Protein AF-A0A1B6FXN3-F1 (afdb_monomer)

Secondary structure (DSSP, 8-state):
-PPPPPPPS--PPPPPPPPPPPPPP----PPPPPPPP---PPPPPPPPPPPPPTTHHHHHHTT-SSPPP--SSPBPP--PPPP-PPP----TT---TT-PPPHHHHPPPPPPTTHHHHHHHTB---------------------B--S-HHHHHHHHHHHHHT---HHHHHHHHHTT--SSS-HHHHHHHHHHPPPHHHHHHHHHHHHTT-SSPBPHHHHHHHHHHHSTTHHHHHHHHHHHHHHHHHHHHHHHHHHHHHHHHHHHHH-HHHHHHHHHHHHHHHHHTTT-TTTSS-S---GGGGGGTTT-B-TTSSSBHHHHHHHHHHHHHHHHHHHHPPPSS--HHHHHHHHT--HHHHHHHHHHHHHHHHHHHHHHHHHHHHS-GGGTTTHHHHHHHHHHHHHHHHHHHHHHHHHHHHHHHHHHHHTT---STT--GGG--HHHHGGGTHHHHHHHHHHHHHHHHHHHHHHHHHHHHHHHHHHHHHHHHTTSTT-HHHHHHHHHHHTT--

Sequence (511 aa):
PPPPPPPIPGMGPPPPPGPPPPLAPLSMGIPPPPPTPGGLGPPPSPAPFPSPPVGGWNAQRAAFRKQPLNPPVPMKPLYWTRVVVPPSVVEESQAPQNQSVPLWGELEEVKVDNIDEFAQLFSRQVIDKKSTKKKVVKPTKAQVAKILDSKRSQNVGILAQSLHVDFSEIENAIYNFDTSTVSLEALQQIYDVRATDEELALLRNHVASGSDQPLDKPEQFLLELADIPHFTERIACFMFQTEFSDSISGIGSKLNNIKSTCQFLMESESLKIVLGIILALGNFMNGGNMQRGQADGFGLEILSKLKDVKSKDNSVTLLHFIVVSFMKKCGDTVATEGKLPVPEPSDIDKAASVQFDDIETQLKNLDKKLNGCQTKMETVI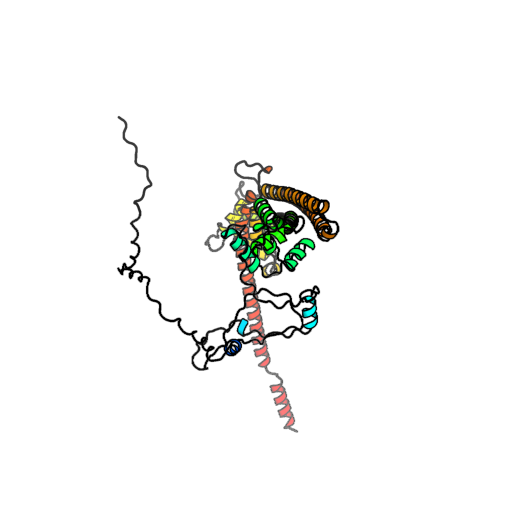SKSLEENVQPFKEKMESFLSAAKKQLAEEFENCEECKRKFKITLKFYQFQPKGGMKEEEVAPKDFFPLWTPFCSDFKDLWQKEQQRIIKEKLKEVKKKQDEKKKEVKKGKRDAGGLKAQLKQLQGKLMET

Solvent-accessible surface area (backbone atoms only — not comparable to full-atom values): 31484 Å² total; per-residue (Å²): 135,85,81,84,84,82,85,82,88,80,83,74,83,82,81,80,86,78,86,82,82,88,82,80,87,87,77,92,76,84,82,80,81,83,84,80,92,83,82,94,69,82,81,80,76,84,76,77,76,78,75,73,63,94,64,50,86,61,49,69,56,72,54,51,92,68,79,90,82,81,71,98,60,66,59,59,83,78,94,71,84,86,82,81,70,74,73,83,86,67,75,96,79,82,76,75,99,79,75,78,79,55,68,83,77,72,64,74,86,78,87,65,95,56,55,68,61,50,47,64,76,45,33,52,84,80,73,86,70,80,83,76,89,71,81,81,70,84,70,78,85,70,70,55,43,79,84,59,56,74,66,60,39,47,54,44,38,50,49,61,62,70,64,78,62,56,70,70,52,53,52,49,23,62,44,54,64,42,54,88,87,43,44,66,69,57,52,50,54,52,60,73,64,49,65,50,74,68,56,47,50,53,54,50,49,48,64,73,67,67,55,93,46,51,67,36,71,35,57,46,52,39,50,57,53,67,68,40,82,54,44,71,44,54,52,52,43,55,55,46,55,54,53,47,54,54,51,53,51,56,50,48,52,54,46,50,42,36,45,51,50,41,45,48,76,74,67,37,64,57,35,52,51,50,54,48,51,52,51,53,53,48,28,61,74,27,57,95,36,88,91,63,18,86,60,97,72,75,70,62,77,52,49,58,49,33,64,75,43,56,43,100,83,66,82,46,32,50,44,54,53,49,49,54,52,48,36,64,72,64,31,72,63,50,37,71,74,45,75,76,52,55,70,58,38,70,50,38,53,54,28,21,70,50,53,69,71,59,51,51,51,50,52,55,50,49,51,54,50,50,54,55,39,49,56,33,52,53,49,44,56,73,74,40,58,79,85,64,31,54,51,38,52,64,56,48,54,53,48,52,55,54,49,54,51,54,52,54,52,51,55,53,47,49,54,49,35,51,53,48,47,54,50,45,41,58,74,66,64,65,76,66,71,92,82,52,52,82,86,73,65,49,40,60,76,54,33,61,48,45,33,60,30,28,44,56,47,49,55,48,44,52,54,48,30,52,51,50,52,52,50,52,53,50,50,51,50,51,54,51,54,50,52,54,51,50,57,60,45,64,74,67,51,93,72,51,69,72,58,51,50,54,53,52,55,55,61,66,74,78,113

Structure (mmCIF, N/CA/C/O backbone):
data_AF-A0A1B6FXN3-F1
#
_entry.id   AF-A0A1B6FXN3-F1
#
loop_
_atom_site.group_PDB
_atom_site.id
_atom_site.type_symbol
_atom_site.label_atom_id
_atom_site.label_alt_id
_atom_site.label_comp_id
_atom_site.label_asym_id
_atom_site.label_entity_id
_atom_site.label_seq_id
_atom_site.pdbx_PDB_ins_code
_atom_site.Cartn_x
_atom_site.Cartn_y
_atom_site.Cartn_z
_atom_site.occupancy
_atom_site.B_iso_or_equiv
_atom_site.auth_seq_id
_atom_site.auth_comp_id
_atom_site.auth_asym_id
_atom_site.auth_atom_id
_atom_site.pdbx_PDB_model_num
ATOM 1 N N . PRO A 1 1 ? -22.465 -58.817 -34.132 1.00 61.28 1 PRO A N 1
ATOM 2 C CA . PRO A 1 1 ? -22.026 -58.168 -32.870 1.00 61.28 1 PRO A CA 1
ATOM 3 C C . PRO A 1 1 ? -20.801 -57.268 -33.117 1.00 61.28 1 PRO A C 1
ATOM 5 O O . PRO A 1 1 ? -19.851 -57.748 -33.733 1.00 61.28 1 PRO A O 1
ATOM 8 N N . PRO A 1 2 ? -20.824 -55.981 -32.724 1.00 53.81 2 PRO A N 1
ATOM 9 C CA . PRO A 1 2 ? -19.670 -55.098 -32.894 1.00 53.81 2 PRO A CA 1
ATOM 10 C C . PRO A 1 2 ? -18.545 -55.436 -31.887 1.00 53.81 2 PRO A C 1
ATOM 12 O O . PRO A 1 2 ? -18.829 -56.037 -30.847 1.00 53.81 2 PRO A O 1
ATOM 15 N N . PRO A 1 3 ? -17.278 -55.096 -32.200 1.00 63.50 3 PRO A N 1
ATOM 16 C CA . PRO A 1 3 ? -16.107 -55.431 -31.384 1.00 63.50 3 PRO A CA 1
ATOM 17 C C . PRO A 1 3 ? -16.008 -54.579 -30.101 1.00 63.50 3 PRO A C 1
ATOM 19 O O . PRO A 1 3 ? -16.578 -53.486 -30.048 1.00 63.50 3 PRO A O 1
ATOM 22 N N . PRO A 1 4 ? -15.287 -55.057 -29.064 1.00 68.19 4 PRO A N 1
ATOM 23 C CA . PRO A 1 4 ? -15.142 -54.342 -27.799 1.00 68.19 4 PRO A CA 1
ATOM 24 C C . PRO A 1 4 ? -14.287 -53.066 -27.941 1.00 68.19 4 PRO A C 1
ATOM 26 O O . PRO A 1 4 ? -13.388 -53.019 -28.786 1.00 68.19 4 PRO A O 1
ATOM 29 N N . PRO A 1 5 ? -14.551 -52.032 -27.118 1.00 67.94 5 PRO A N 1
ATOM 30 C CA . PRO A 1 5 ? -13.833 -50.762 -27.169 1.00 67.94 5 PRO A CA 1
ATOM 31 C C . PRO A 1 5 ? -12.376 -50.881 -26.670 1.00 67.94 5 PRO A C 1
ATOM 33 O O . PRO A 1 5 ? -12.079 -51.739 -25.834 1.00 67.94 5 PRO A O 1
ATOM 36 N N . PRO A 1 6 ? -11.464 -50.018 -27.160 1.00 63.91 6 PRO A N 1
ATOM 37 C CA . PRO A 1 6 ? -10.050 -50.025 -26.785 1.00 63.91 6 PRO A CA 1
ATOM 38 C C . PRO A 1 6 ? -9.803 -49.483 -25.360 1.00 63.91 6 PRO A C 1
ATOM 40 O O . PRO A 1 6 ? -10.592 -48.676 -24.861 1.00 63.91 6 PRO A O 1
ATOM 43 N N . PRO A 1 7 ? -8.699 -49.892 -24.701 1.00 59.00 7 PRO A N 1
ATOM 44 C CA . PRO A 1 7 ? -8.373 -49.481 -23.338 1.00 59.00 7 PRO A CA 1
ATOM 45 C C . PRO A 1 7 ? -7.855 -48.035 -23.253 1.00 59.00 7 PRO A C 1
ATOM 47 O O . PRO A 1 7 ? -7.158 -47.542 -24.140 1.00 59.00 7 PRO A O 1
ATOM 50 N N . ILE A 1 8 ? -8.187 -47.377 -22.140 1.00 59.31 8 ILE A N 1
ATOM 51 C CA . ILE A 1 8 ? -7.837 -45.987 -21.818 1.00 59.31 8 ILE A CA 1
ATOM 52 C C . ILE A 1 8 ? -6.338 -45.897 -21.455 1.00 59.31 8 ILE A C 1
ATOM 54 O O . ILE A 1 8 ? -5.901 -46.611 -20.549 1.00 59.31 8 ILE A O 1
ATOM 58 N N . PRO A 1 9 ? -5.537 -45.025 -22.095 1.00 42.06 9 PRO A N 1
ATOM 59 C CA . PRO A 1 9 ? -4.143 -44.796 -21.710 1.00 42.06 9 PRO A CA 1
ATOM 60 C C . PRO A 1 9 ? -4.067 -43.909 -20.456 1.00 42.06 9 PRO A C 1
ATOM 62 O O . PRO A 1 9 ? -4.563 -42.785 -20.493 1.00 42.06 9 PRO A O 1
ATOM 65 N N . GLY A 1 10 ? -3.425 -44.361 -19.367 1.00 54.84 10 GLY A N 1
ATOM 66 C CA . GLY A 1 10 ? -3.038 -43.424 -18.297 1.00 54.84 10 GLY A CA 1
ATOM 67 C C . GLY A 1 10 ? -2.828 -43.906 -16.857 1.00 54.84 10 GLY A C 1
ATOM 68 O O . GLY A 1 10 ? -2.369 -43.093 -16.062 1.00 54.84 10 GLY A O 1
ATOM 69 N N . MET A 1 11 ? -3.091 -45.160 -16.472 1.00 45.97 11 MET A N 1
ATOM 70 C CA . MET A 1 11 ? -2.754 -45.618 -15.110 1.00 45.97 11 MET A CA 1
ATOM 71 C C . MET A 1 11 ? -1.426 -46.380 -15.086 1.00 45.97 11 MET A C 1
ATOM 73 O O . MET A 1 11 ? -1.353 -47.549 -15.458 1.00 45.97 11 MET A O 1
ATOM 77 N N . GLY A 1 12 ? -0.371 -45.698 -14.636 1.00 59.97 12 GLY A N 1
ATOM 78 C CA . GLY A 1 12 ? 0.857 -46.348 -14.181 1.00 59.97 12 GLY A CA 1
ATOM 79 C C . GLY A 1 12 ? 0.623 -47.186 -12.911 1.00 59.97 12 GLY A C 1
ATOM 80 O O . GLY A 1 12 ? -0.392 -47.007 -12.232 1.00 59.97 12 GLY A O 1
ATOM 81 N N . PRO A 1 13 ? 1.539 -48.114 -12.586 1.00 61.59 13 PRO A N 1
ATOM 82 C CA . PRO A 1 13 ? 1.428 -48.966 -11.404 1.00 61.59 13 PRO A CA 1
ATOM 83 C C . PRO A 1 13 ? 1.519 -48.150 -10.099 1.00 61.59 13 PRO A C 1
ATOM 85 O O . PRO A 1 13 ? 2.174 -47.104 -10.074 1.00 61.59 13 PRO A O 1
ATOM 88 N N . PRO A 1 14 ? 0.881 -48.612 -9.005 1.00 58.34 14 PRO A N 1
ATOM 89 C CA . PRO A 1 14 ? 0.926 -47.928 -7.717 1.00 58.34 14 PRO A CA 1
ATOM 90 C C . PRO A 1 14 ? 2.348 -47.932 -7.120 1.00 58.34 14 PRO A C 1
ATOM 92 O O . PRO A 1 14 ? 3.115 -48.868 -7.366 1.00 58.34 14 PRO A O 1
ATOM 95 N N . PRO A 1 15 ? 2.714 -46.905 -6.327 1.00 63.91 15 PRO A N 1
ATOM 96 C CA . PRO A 1 15 ? 4.022 -46.824 -5.685 1.00 63.91 15 PRO A CA 1
ATOM 97 C C . PRO A 1 15 ? 4.194 -47.895 -4.588 1.00 63.91 15 PRO A C 1
ATOM 99 O O . PRO A 1 15 ? 3.205 -48.336 -3.995 1.00 63.91 15 PRO A O 1
ATOM 102 N N . PRO A 1 16 ? 5.441 -48.315 -4.296 1.00 64.06 16 PRO A N 1
ATOM 103 C CA . PRO A 1 16 ? 5.729 -49.326 -3.280 1.00 64.06 16 PRO A CA 1
ATOM 104 C C . PRO A 1 16 ? 5.419 -48.838 -1.847 1.00 64.06 16 PRO A C 1
ATOM 106 O O . PRO A 1 16 ? 5.472 -47.633 -1.587 1.00 64.06 16 PRO A O 1
ATOM 109 N N . PRO A 1 17 ? 5.129 -49.753 -0.896 1.00 61.09 17 PRO A N 1
ATOM 110 C CA . PRO A 1 17 ? 4.838 -49.405 0.496 1.00 61.09 17 PRO A CA 1
ATOM 111 C C . PRO A 1 17 ? 6.058 -48.804 1.209 1.00 61.09 17 PRO A C 1
ATOM 113 O O . PRO A 1 17 ? 7.179 -49.289 1.052 1.00 61.09 17 PRO A O 1
ATOM 116 N N . GLY A 1 18 ? 5.830 -47.769 2.022 1.00 63.12 18 GLY A N 1
ATOM 117 C CA . GLY A 1 18 ? 6.856 -47.164 2.876 1.00 63.12 18 GLY A CA 1
ATOM 118 C C . GLY A 1 18 ? 7.260 -48.047 4.072 1.00 63.12 18 GLY A C 1
ATOM 119 O O . GLY A 1 18 ? 6.534 -48.980 4.425 1.00 63.12 18 GLY A O 1
ATOM 120 N N . PRO A 1 19 ? 8.414 -47.768 4.708 1.00 63.62 19 PRO A N 1
ATOM 121 C CA . PRO A 1 19 ? 8.904 -48.524 5.860 1.00 63.62 19 PRO A CA 1
ATOM 122 C C . PRO A 1 19 ? 8.043 -48.299 7.124 1.00 63.62 19 PRO A C 1
ATOM 124 O O . PRO A 1 19 ? 7.444 -47.231 7.275 1.00 63.62 19 PRO A O 1
ATOM 127 N N . PRO A 1 20 ? 7.980 -49.282 8.045 1.00 60.25 20 PRO A N 1
ATOM 128 C CA . PRO A 1 20 ? 7.156 -49.207 9.251 1.00 60.25 20 PRO A CA 1
ATOM 129 C C . PRO A 1 20 ? 7.740 -48.252 10.315 1.00 60.25 20 PRO A C 1
ATOM 131 O O . PRO A 1 20 ? 8.953 -48.028 10.344 1.00 60.25 20 PRO A O 1
ATOM 134 N N . PRO A 1 21 ? 6.897 -47.703 11.213 1.00 59.09 21 PRO A N 1
ATOM 135 C CA . PRO A 1 21 ? 7.327 -46.801 12.281 1.00 59.09 21 PRO A CA 1
ATOM 136 C C . PRO A 1 21 ? 8.088 -47.536 13.408 1.00 59.09 21 PRO A C 1
ATOM 138 O O . PRO A 1 21 ? 7.905 -48.744 13.582 1.00 59.09 21 PRO A O 1
ATOM 141 N N . PRO A 1 22 ? 8.917 -46.834 14.211 1.00 48.28 22 PRO A N 1
ATOM 142 C CA . PRO A 1 22 ? 9.674 -47.446 15.302 1.00 48.28 22 PRO A CA 1
ATOM 143 C C . PRO A 1 22 ? 8.762 -47.860 16.465 1.00 48.28 22 PRO A C 1
ATOM 145 O O . PRO A 1 22 ? 7.901 -47.096 16.901 1.00 48.28 22 PRO A O 1
ATOM 148 N N . LEU A 1 23 ? 8.991 -49.064 16.992 1.00 44.22 23 LEU A N 1
ATOM 149 C CA . LEU A 1 23 ? 8.308 -49.622 18.160 1.00 44.22 23 LEU A CA 1
ATOM 150 C C . LEU A 1 23 ? 8.812 -48.972 19.459 1.00 44.22 23 LEU A C 1
ATOM 152 O O . LEU A 1 23 ? 10.016 -48.924 19.712 1.00 44.22 23 LEU A O 1
ATOM 156 N N . ALA A 1 24 ? 7.885 -48.518 20.304 1.00 47.91 24 ALA A N 1
ATOM 157 C CA . ALA A 1 24 ? 8.167 -48.105 21.678 1.00 47.91 24 ALA A CA 1
ATOM 158 C C . ALA A 1 24 ? 8.427 -49.338 22.575 1.00 47.91 24 ALA A C 1
ATOM 160 O O . ALA A 1 24 ? 7.749 -50.356 22.401 1.00 47.91 24 ALA A O 1
ATOM 161 N N . PRO A 1 25 ? 9.350 -49.288 23.558 1.00 43.31 25 PRO A N 1
ATOM 162 C CA . PRO A 1 25 ? 9.575 -50.414 24.458 1.00 43.31 25 PRO A CA 1
ATOM 163 C C . PRO A 1 25 ? 8.458 -50.516 25.506 1.00 43.31 25 PRO A C 1
ATOM 165 O O . PRO A 1 25 ? 8.249 -49.602 26.303 1.00 43.31 25 PRO A O 1
ATOM 168 N N . LEU A 1 26 ? 7.777 -51.664 25.535 1.00 38.00 26 LEU A N 1
ATOM 169 C CA . LEU A 1 26 ? 6.920 -52.094 26.639 1.00 38.00 26 LEU A CA 1
ATOM 170 C C . LEU A 1 26 ? 7.792 -52.694 27.750 1.00 38.00 26 LEU A C 1
ATOM 172 O O . LEU A 1 26 ? 8.337 -53.784 27.592 1.00 38.00 26 LEU A O 1
ATOM 176 N N . SER A 1 27 ? 7.883 -52.009 28.890 1.00 40.62 27 SER A N 1
ATOM 177 C CA . SER A 1 27 ? 8.319 -52.600 30.158 1.00 40.62 27 SER A CA 1
ATOM 178 C C . SER A 1 27 ? 7.116 -52.688 31.091 1.00 40.62 27 SER A C 1
ATOM 180 O O . SER A 1 27 ? 6.565 -51.669 31.502 1.00 40.62 27 SER A O 1
ATOM 182 N N . MET A 1 28 ? 6.723 -53.918 31.418 1.00 42.12 28 MET A N 1
ATOM 183 C CA . MET A 1 28 ? 5.762 -54.235 32.471 1.00 42.12 28 MET A CA 1
ATOM 184 C C . MET A 1 28 ? 6.314 -53.845 33.849 1.00 42.12 28 MET A C 1
ATOM 186 O O . MET A 1 28 ? 7.421 -54.235 34.209 1.00 42.12 28 MET A O 1
ATOM 190 N N . GLY A 1 29 ? 5.511 -53.131 34.639 1.00 36.84 29 GLY A N 1
ATOM 191 C CA . GLY A 1 29 ? 5.755 -52.854 36.053 1.00 36.84 29 GLY A CA 1
ATOM 192 C C . GLY A 1 29 ? 4.443 -52.487 36.744 1.00 36.84 29 GLY A C 1
ATOM 193 O O . GLY A 1 29 ? 3.824 -51.480 36.418 1.00 36.84 29 GLY A O 1
ATOM 194 N N . ILE A 1 30 ? 3.994 -53.355 37.643 1.00 45.34 30 ILE A N 1
ATOM 195 C CA . ILE A 1 30 ? 2.750 -53.277 38.422 1.00 45.34 30 ILE A CA 1
ATOM 196 C C . ILE A 1 30 ? 2.776 -52.024 39.329 1.00 45.34 30 ILE A C 1
ATOM 198 O O . ILE A 1 30 ? 3.833 -51.734 39.893 1.00 45.34 30 ILE A O 1
ATOM 202 N N . PRO A 1 31 ? 1.664 -51.283 39.526 1.00 42.94 31 PRO A N 1
ATOM 203 C CA . PRO A 1 31 ? 1.634 -50.189 40.496 1.00 42.94 31 PRO A CA 1
ATOM 204 C C . PRO A 1 31 ? 1.610 -50.738 41.939 1.00 42.94 31 PRO A C 1
ATOM 206 O O . PRO A 1 31 ? 0.955 -51.752 42.193 1.00 42.94 31 PRO A O 1
ATOM 209 N N . PRO A 1 32 ? 2.295 -50.098 42.905 1.00 50.22 32 PRO A N 1
ATOM 210 C CA . PRO A 1 32 ? 2.255 -50.527 44.300 1.00 50.22 32 PRO A CA 1
ATOM 211 C C . PRO A 1 32 ? 0.862 -50.282 44.920 1.00 50.22 32 PRO A C 1
ATOM 213 O O . PRO A 1 32 ? 0.146 -49.375 44.486 1.00 50.22 32 PRO A O 1
ATOM 216 N N . PRO A 1 33 ? 0.461 -51.076 45.933 1.00 48.53 33 PRO A N 1
ATOM 217 C CA . PRO A 1 33 ? -0.852 -50.966 46.562 1.00 48.53 33 PRO A CA 1
ATOM 218 C C . PRO A 1 33 ? -0.970 -49.693 47.422 1.00 48.53 33 PRO A C 1
ATOM 220 O O . PRO A 1 33 ? 0.040 -49.182 47.914 1.00 48.53 33 PRO A O 1
ATOM 223 N N . PRO A 1 34 ? -2.196 -49.179 47.641 1.00 48.47 34 PRO A N 1
ATOM 224 C CA . PRO A 1 34 ? -2.422 -48.013 48.487 1.00 48.47 34 PRO A CA 1
ATOM 225 C C . PRO A 1 34 ? -2.160 -48.346 49.969 1.00 48.47 34 PRO A C 1
ATOM 227 O O . PRO A 1 34 ? -2.516 -49.438 50.421 1.00 48.47 34 PRO A O 1
ATOM 230 N N . PRO A 1 35 ? -1.568 -47.424 50.752 1.00 49.16 35 PRO A N 1
ATOM 231 C CA . PRO A 1 35 ? -1.363 -47.631 52.178 1.00 49.16 35 PRO A CA 1
ATOM 232 C C . PRO A 1 35 ? -2.697 -47.577 52.937 1.00 49.16 35 PRO A C 1
ATOM 234 O O . PRO A 1 35 ? -3.547 -46.718 52.701 1.00 49.16 35 PRO A O 1
ATOM 237 N N . THR A 1 36 ? -2.862 -48.512 53.870 1.00 45.72 36 THR A N 1
ATOM 238 C CA . THR A 1 36 ? -3.996 -48.615 54.794 1.00 45.72 36 THR A CA 1
ATOM 239 C C . THR A 1 36 ? -4.042 -47.429 55.770 1.00 45.72 36 THR A C 1
ATOM 241 O O . THR A 1 36 ? -2.991 -47.035 56.280 1.00 45.72 36 THR A O 1
ATOM 244 N N . PRO A 1 37 ? -5.225 -46.885 56.112 1.00 44.31 37 PRO A N 1
ATOM 245 C CA . PRO A 1 37 ? -5.343 -45.820 57.100 1.00 44.31 37 PRO A CA 1
ATOM 246 C C . PRO A 1 37 ? -5.337 -46.385 58.527 1.00 44.31 37 PRO A C 1
ATOM 248 O O . PRO A 1 37 ? -6.238 -47.130 58.902 1.00 44.31 37 PRO A O 1
ATOM 251 N N . GLY A 1 38 ? -4.361 -45.983 59.345 1.00 42.78 38 GLY A N 1
ATOM 252 C CA . GLY A 1 38 ? -4.432 -46.162 60.798 1.00 42.78 38 GLY A CA 1
ATOM 253 C C . GLY A 1 38 ? -3.075 -46.205 61.495 1.00 42.78 38 GLY A C 1
ATOM 254 O O . GLY A 1 38 ? -2.360 -47.194 61.397 1.00 42.78 38 GLY A O 1
ATOM 255 N N . GLY A 1 39 ? -2.750 -45.152 62.248 1.00 37.00 39 GLY A N 1
ATOM 256 C CA . GLY A 1 39 ? -1.614 -45.141 63.173 1.00 37.00 39 GLY A CA 1
ATOM 257 C C . GLY A 1 39 ? -1.125 -43.732 63.496 1.00 37.00 39 GLY A C 1
ATOM 258 O O . GLY A 1 39 ? -0.295 -43.182 62.781 1.00 37.00 39 GLY A O 1
ATOM 259 N N . LEU A 1 40 ? -1.656 -43.145 64.570 1.00 51.00 40 LEU A N 1
ATOM 260 C CA . LEU A 1 40 ? -1.257 -41.845 65.115 1.00 51.00 40 LEU A CA 1
ATOM 261 C C . LEU A 1 40 ? 0.186 -41.910 65.650 1.00 51.00 40 LEU A C 1
ATOM 263 O O . LEU A 1 40 ? 0.424 -42.456 66.725 1.00 51.00 40 LEU A O 1
ATOM 267 N N . GLY A 1 41 ? 1.138 -41.346 64.904 1.00 47.66 41 GLY A N 1
ATOM 268 C CA . GLY A 1 41 ? 2.464 -40.974 65.406 1.00 47.66 41 GLY A CA 1
ATOM 269 C C . GLY A 1 41 ? 2.502 -39.495 65.823 1.00 47.66 41 GLY A C 1
ATOM 270 O O . GLY A 1 41 ? 1.697 -38.708 65.319 1.00 47.66 41 GLY A O 1
ATOM 271 N N . PRO A 1 42 ? 3.402 -39.093 66.742 1.00 52.03 42 PRO A N 1
ATOM 272 C CA . PRO A 1 42 ? 3.506 -37.705 67.188 1.00 52.03 42 PRO A CA 1
ATOM 273 C C . PRO A 1 42 ? 3.913 -36.787 66.020 1.00 52.03 42 PRO A C 1
ATOM 275 O O . PRO A 1 42 ? 4.580 -37.245 65.088 1.00 52.03 42 PRO A O 1
ATOM 278 N N . PRO A 1 43 ? 3.514 -35.500 66.039 1.00 43.06 43 PRO A N 1
ATOM 279 C CA . PRO A 1 43 ? 3.759 -34.595 64.924 1.00 43.06 43 PRO A CA 1
ATOM 280 C C . PRO A 1 43 ? 5.270 -34.426 64.698 1.00 43.06 43 PRO A C 1
ATOM 282 O O . PRO A 1 43 ? 6.017 -34.286 65.673 1.00 43.06 43 PRO A O 1
ATOM 285 N N . PRO A 1 44 ? 5.740 -34.421 63.438 1.00 43.31 44 PRO A N 1
ATOM 286 C CA . PRO A 1 44 ? 7.139 -34.159 63.146 1.00 43.31 44 PRO A CA 1
ATOM 287 C C . PRO A 1 44 ? 7.477 -32.724 63.562 1.00 43.31 44 PRO A C 1
ATOM 289 O O . PRO A 1 44 ? 6.708 -31.788 63.325 1.00 43.31 44 PRO A O 1
ATOM 292 N N . SER A 1 45 ? 8.629 -32.556 64.206 1.00 50.12 45 SER A N 1
ATOM 293 C CA . SER A 1 45 ? 9.195 -31.248 64.526 1.00 50.12 45 SER A CA 1
ATOM 294 C C . SER A 1 45 ? 9.362 -30.403 63.251 1.00 50.12 45 SER A C 1
ATOM 296 O O . SER A 1 45 ? 9.584 -30.961 62.172 1.00 50.12 45 SER A O 1
ATOM 298 N N . PRO A 1 46 ? 9.258 -29.061 63.334 1.00 44.69 46 PRO A N 1
ATOM 299 C CA . PRO A 1 46 ? 9.429 -28.204 62.168 1.00 44.69 46 PRO A CA 1
ATOM 300 C C . PRO A 1 46 ? 10.805 -28.440 61.547 1.00 44.69 46 PRO A C 1
ATOM 302 O O . PRO A 1 46 ? 11.825 -28.323 62.230 1.00 44.69 46 PRO A O 1
ATOM 305 N N . ALA A 1 47 ? 10.829 -28.772 60.256 1.00 48.75 47 ALA A N 1
ATOM 306 C CA . ALA A 1 47 ? 12.068 -28.864 59.502 1.00 48.75 47 ALA A CA 1
ATOM 307 C C . ALA A 1 47 ? 12.823 -27.523 59.602 1.00 48.75 47 ALA A C 1
ATOM 309 O O . ALA A 1 47 ? 12.194 -26.466 59.464 1.00 48.75 47 ALA A O 1
ATOM 310 N N . PRO A 1 48 ? 14.146 -27.528 59.846 1.00 45.38 48 PRO A N 1
ATOM 311 C CA . PRO A 1 48 ? 14.922 -26.300 59.815 1.00 45.38 48 PRO A CA 1
ATOM 312 C C . PRO A 1 48 ? 14.817 -25.699 58.411 1.00 45.38 48 PRO A C 1
ATOM 314 O O . PRO A 1 48 ? 14.860 -26.422 57.412 1.00 45.38 48 PRO A O 1
ATOM 317 N N . PHE A 1 49 ? 14.648 -24.377 58.333 1.00 43.78 49 PHE A N 1
ATOM 318 C CA . PHE A 1 49 ? 14.664 -23.679 57.051 1.00 43.78 49 PHE A CA 1
ATOM 319 C C . PHE A 1 49 ? 15.939 -24.051 56.283 1.00 43.78 49 PHE A C 1
ATOM 321 O O . PHE A 1 49 ? 17.001 -24.162 56.904 1.00 43.78 49 PHE A O 1
ATOM 328 N N . PRO A 1 50 ? 15.852 -24.245 54.955 1.00 44.81 50 PRO A N 1
ATOM 329 C CA . PRO A 1 50 ? 17.025 -24.546 54.157 1.00 44.81 50 PRO A CA 1
ATOM 330 C C . PRO A 1 50 ? 18.065 -23.450 54.376 1.00 44.81 50 PRO A C 1
ATOM 332 O O . PRO A 1 50 ? 17.752 -22.256 54.321 1.00 44.81 50 PRO A O 1
ATOM 335 N N . SER A 1 51 ? 19.298 -23.870 54.651 1.00 50.84 51 SER A N 1
ATOM 336 C CA . SER A 1 51 ? 20.453 -22.986 54.725 1.00 50.84 51 SER A CA 1
ATOM 337 C C . SER A 1 51 ? 20.470 -22.106 53.470 1.00 50.84 51 SER A C 1
ATOM 339 O O . SER A 1 51 ? 20.282 -22.638 52.369 1.00 50.84 51 SER A O 1
ATOM 341 N N . PRO A 1 52 ? 20.684 -20.783 53.582 1.00 42.03 52 PRO A N 1
ATOM 342 C CA . PRO A 1 52 ? 20.840 -19.960 52.394 1.00 42.03 52 PRO A CA 1
ATOM 343 C C . PRO A 1 52 ? 22.000 -20.517 51.552 1.00 42.03 52 PRO A C 1
ATOM 345 O O . PRO A 1 52 ? 22.978 -21.013 52.124 1.00 42.03 52 PRO A O 1
ATOM 348 N N . PRO A 1 53 ? 21.907 -20.464 50.210 1.00 45.78 53 PRO A N 1
ATOM 349 C CA . PRO A 1 53 ? 22.962 -20.965 49.340 1.00 45.78 53 PRO A CA 1
ATOM 350 C C . PRO A 1 53 ? 24.293 -20.309 49.714 1.00 45.78 53 PRO A C 1
ATOM 352 O O . PRO A 1 53 ? 24.333 -19.122 50.059 1.00 45.78 53 PRO A O 1
ATOM 355 N N . VAL A 1 54 ? 25.372 -21.094 49.676 1.00 49.00 54 VAL A N 1
ATOM 356 C CA . VAL A 1 54 ? 26.726 -20.631 50.000 1.00 49.00 54 VAL A CA 1
ATOM 357 C C . VAL A 1 54 ? 27.036 -19.405 49.128 1.00 49.00 54 VAL A C 1
ATOM 359 O O . VAL A 1 54 ? 27.128 -19.520 47.911 1.00 49.00 54 VAL A O 1
ATOM 362 N N . GLY A 1 55 ? 27.107 -18.220 49.753 1.00 55.12 55 GLY A N 1
ATOM 363 C CA . GLY A 1 55 ? 27.297 -16.918 49.090 1.00 55.12 55 GLY A CA 1
ATOM 364 C C . GLY A 1 55 ? 26.196 -15.866 49.329 1.00 55.12 55 GLY A C 1
ATOM 365 O O . GLY A 1 55 ? 26.417 -14.681 49.078 1.00 55.12 55 GLY A O 1
ATOM 366 N N . GLY A 1 56 ? 25.030 -16.252 49.862 1.00 47.19 56 GLY A N 1
ATOM 367 C CA . GLY A 1 56 ? 23.922 -15.331 50.161 1.00 47.19 56 GLY A CA 1
ATOM 368 C C . GLY A 1 56 ? 23.298 -14.664 48.920 1.00 47.19 56 GLY A C 1
ATOM 369 O O . GLY A 1 56 ? 23.765 -14.820 47.796 1.00 47.19 56 GLY A O 1
ATOM 370 N N . TRP A 1 57 ? 22.239 -13.866 49.107 1.00 42.47 57 TRP A N 1
ATOM 371 C CA . TRP A 1 57 ? 21.565 -13.126 48.014 1.00 42.47 57 TRP A CA 1
ATOM 372 C C . TRP A 1 57 ? 22.491 -12.137 47.273 1.00 42.47 57 TRP A C 1
ATOM 374 O O . TRP A 1 57 ? 22.167 -11.665 46.183 1.00 42.47 57 TRP A O 1
ATOM 384 N N . ASN A 1 58 ? 23.661 -11.847 47.846 1.00 50.25 58 ASN A N 1
ATOM 385 C CA . ASN A 1 58 ? 24.685 -10.993 47.255 1.00 50.25 58 ASN A CA 1
ATOM 386 C C . ASN A 1 58 ? 25.530 -11.712 46.187 1.00 50.25 58 ASN A C 1
ATOM 388 O O . ASN A 1 58 ? 26.021 -11.042 45.281 1.00 50.25 58 ASN A O 1
ATOM 392 N N . ALA A 1 59 ? 25.638 -13.048 46.213 1.00 51.84 59 ALA A N 1
ATOM 393 C CA . ALA A 1 59 ? 26.361 -13.806 45.186 1.00 51.84 59 ALA A CA 1
ATOM 394 C C . ALA A 1 59 ? 25.686 -13.721 43.804 1.00 51.84 59 ALA A C 1
ATOM 396 O O . ALA A 1 59 ? 26.367 -13.644 42.786 1.00 51.84 59 ALA A O 1
ATOM 397 N N . GLN A 1 60 ? 24.352 -13.620 43.756 1.00 52.84 60 GLN A N 1
ATOM 398 C CA . GLN A 1 60 ? 23.607 -13.442 42.502 1.00 52.84 60 GLN A CA 1
ATOM 399 C C . GLN A 1 60 ? 23.843 -12.056 41.870 1.00 52.84 60 GLN A C 1
ATOM 401 O O . GLN A 1 60 ? 23.805 -11.916 40.650 1.00 52.84 60 GLN A O 1
ATOM 406 N N . ARG A 1 61 ? 24.090 -11.017 42.689 1.00 52.62 61 ARG A N 1
ATOM 407 C CA . ARG A 1 61 ? 24.409 -9.661 42.201 1.00 52.62 61 ARG A CA 1
ATOM 408 C C . ARG A 1 61 ? 25.833 -9.547 41.667 1.00 52.62 61 ARG A C 1
ATOM 410 O O . ARG A 1 61 ? 26.056 -8.744 40.768 1.00 52.62 61 ARG A O 1
ATOM 417 N N . ALA A 1 62 ? 26.756 -10.369 42.168 1.00 54.38 62 ALA A N 1
ATOM 418 C CA . ALA A 1 62 ? 28.136 -10.423 41.686 1.00 54.38 62 ALA A CA 1
ATOM 419 C C . ALA A 1 62 ? 28.252 -10.903 40.222 1.00 54.38 62 ALA A C 1
ATOM 421 O O . ALA A 1 62 ? 29.290 -10.710 39.598 1.00 54.38 62 ALA A O 1
ATOM 422 N N . ALA A 1 63 ? 27.185 -11.480 39.654 1.00 60.75 63 ALA A N 1
ATOM 423 C CA . ALA A 1 63 ? 27.132 -11.939 38.267 1.00 60.75 63 ALA A CA 1
ATOM 424 C C . ALA A 1 63 ? 26.653 -10.873 37.254 1.00 60.75 63 ALA A C 1
ATOM 426 O O . ALA A 1 63 ? 26.603 -11.158 36.057 1.00 60.75 63 ALA A O 1
ATOM 427 N N . PHE A 1 64 ? 26.281 -9.658 37.685 1.00 72.12 64 PHE A N 1
ATOM 428 C CA . PHE A 1 64 ? 25.831 -8.599 36.772 1.00 72.12 64 PHE A CA 1
ATOM 429 C C . PHE A 1 64 ? 26.953 -7.608 36.444 1.00 72.12 64 PHE A C 1
ATOM 431 O O . PHE A 1 64 ? 27.579 -7.046 37.335 1.00 72.12 64 PHE A O 1
ATOM 438 N N . ARG A 1 65 ? 27.159 -7.333 35.148 1.00 78.50 65 ARG A N 1
ATOM 439 C CA . ARG A 1 65 ? 28.153 -6.347 34.677 1.00 78.50 65 ARG A CA 1
ATOM 440 C C . ARG A 1 65 ? 27.762 -4.884 34.921 1.00 78.50 65 ARG A C 1
ATOM 442 O O . ARG A 1 65 ? 28.642 -4.031 34.925 1.00 78.50 65 ARG A O 1
ATOM 449 N N . LY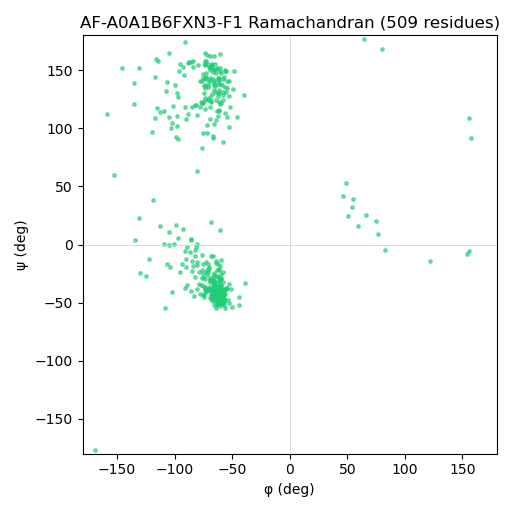S A 1 66 ? 26.469 -4.577 35.065 1.00 81.25 66 LYS A N 1
ATOM 450 C CA . LYS A 1 66 ? 25.954 -3.203 35.205 1.00 81.25 66 LYS A CA 1
ATOM 451 C C . LYS A 1 66 ? 25.512 -2.939 36.642 1.00 81.25 66 LYS A C 1
ATOM 453 O O . LYS A 1 66 ? 24.912 -3.812 37.275 1.00 81.25 66 LYS A O 1
ATOM 458 N N . GLN A 1 67 ? 25.813 -1.742 37.143 1.00 80.19 67 GLN A N 1
ATOM 459 C CA . GLN A 1 67 ? 25.442 -1.332 38.496 1.00 80.19 67 GLN A CA 1
ATOM 460 C C . GLN A 1 67 ? 23.946 -0.990 38.566 1.00 80.19 67 GLN A C 1
ATOM 462 O O . GLN A 1 67 ? 23.408 -0.419 37.618 1.00 80.19 67 GLN A O 1
ATOM 467 N N . PRO A 1 68 ? 23.255 -1.308 39.672 1.00 79.00 68 PRO A N 1
ATOM 468 C CA . PRO A 1 68 ? 21.890 -0.847 39.883 1.00 79.00 68 PRO A CA 1
ATOM 469 C C . PRO A 1 68 ? 21.826 0.685 39.925 1.00 79.00 68 PRO A C 1
ATOM 471 O O . PRO A 1 68 ? 22.563 1.316 40.681 1.00 79.00 68 PRO A O 1
ATOM 474 N N . LEU A 1 69 ? 20.911 1.272 39.154 1.00 83.69 69 LEU A N 1
ATOM 475 C CA . LEU A 1 69 ? 20.582 2.694 39.220 1.00 83.69 69 LEU A CA 1
ATOM 476 C C . LEU A 1 69 ? 19.300 2.886 40.034 1.00 83.69 69 LEU A C 1
ATOM 478 O O . LEU A 1 69 ? 18.337 2.141 39.860 1.00 83.69 69 LEU A O 1
ATOM 482 N N . ASN A 1 70 ? 19.288 3.902 40.899 1.00 83.00 70 ASN A N 1
ATOM 483 C CA . ASN A 1 70 ? 18.123 4.300 41.688 1.00 83.00 70 ASN A CA 1
ATOM 484 C C . ASN A 1 70 ? 17.760 5.749 41.329 1.00 83.00 70 ASN A C 1
ATOM 486 O O . ASN A 1 70 ? 18.394 6.669 41.848 1.00 83.00 70 ASN A O 1
ATOM 490 N N . PRO A 1 71 ? 16.792 5.966 40.424 1.00 84.75 71 PRO A N 1
ATOM 491 C CA . PRO A 1 71 ? 16.319 7.304 40.092 1.00 84.75 71 PRO A CA 1
ATOM 492 C C . PRO A 1 71 ? 15.733 8.029 41.319 1.00 84.75 71 PRO A C 1
ATOM 494 O O . PRO A 1 71 ? 15.194 7.371 42.213 1.00 84.75 71 PRO A O 1
ATOM 497 N N . PRO A 1 72 ? 15.786 9.374 41.362 1.00 83.56 72 PRO A N 1
ATOM 498 C CA . PRO A 1 72 ? 15.270 10.161 42.487 1.00 83.56 72 PRO A CA 1
ATOM 499 C C . PRO A 1 72 ? 13.735 10.149 42.588 1.00 83.56 72 PRO A C 1
ATOM 501 O O . PRO A 1 72 ? 13.189 10.438 43.651 1.00 83.56 72 PRO A O 1
ATOM 504 N N . VAL A 1 73 ? 13.037 9.803 41.500 1.00 83.06 73 VAL A N 1
ATOM 505 C CA . VAL A 1 73 ? 11.572 9.736 41.414 1.00 83.06 73 VAL A CA 1
ATOM 506 C C . VAL A 1 73 ? 11.116 8.410 40.788 1.00 83.06 73 VAL A C 1
ATOM 508 O O . VAL A 1 73 ? 11.852 7.831 39.984 1.00 83.06 73 VAL A O 1
ATOM 511 N N . PRO A 1 74 ? 9.911 7.901 41.117 1.00 81.44 74 PRO A N 1
ATOM 512 C CA . PRO A 1 74 ? 9.354 6.727 40.451 1.00 81.44 74 PRO A CA 1
ATOM 513 C C . PRO A 1 74 ? 9.157 6.983 38.952 1.00 81.44 74 PRO A C 1
ATOM 515 O O . PRO A 1 74 ? 8.348 7.820 38.557 1.00 81.44 74 PRO A O 1
ATOM 518 N N . MET A 1 75 ? 9.878 6.242 38.115 1.00 85.88 75 MET A N 1
ATOM 519 C CA . MET A 1 75 ? 9.815 6.371 36.657 1.00 85.88 75 MET A CA 1
ATOM 520 C C . MET A 1 75 ? 8.656 5.559 36.062 1.00 85.88 75 MET A C 1
ATOM 522 O O . MET A 1 75 ? 8.241 4.529 36.616 1.00 85.88 75 MET A O 1
ATOM 526 N N . LYS A 1 76 ? 8.140 5.990 34.906 1.00 79.62 76 LYS A N 1
ATOM 527 C CA . LYS A 1 76 ? 7.293 5.145 34.056 1.00 79.62 76 LYS A CA 1
ATOM 528 C C . LYS A 1 76 ? 8.119 3.928 33.601 1.00 79.62 76 LYS A C 1
ATOM 530 O O . LYS A 1 76 ? 9.248 4.107 33.142 1.00 79.62 76 LYS A O 1
ATOM 535 N N . PRO A 1 77 ? 7.623 2.692 33.784 1.00 78.12 77 PRO A N 1
ATOM 536 C CA . PRO A 1 77 ? 8.391 1.497 33.455 1.00 78.12 77 PRO A CA 1
ATOM 537 C C . PRO A 1 77 ? 8.542 1.333 31.938 1.00 78.12 77 PRO A C 1
ATOM 539 O O . PRO A 1 77 ? 7.593 1.530 31.185 1.00 78.12 77 PRO A O 1
ATOM 542 N N . LEU A 1 78 ? 9.730 0.909 31.502 1.00 79.19 78 LEU A N 1
ATOM 543 C CA . LEU A 1 78 ? 9.970 0.432 30.142 1.00 79.19 78 LEU A CA 1
ATOM 544 C C . LEU A 1 78 ? 9.925 -1.103 30.147 1.00 79.19 78 LEU A C 1
ATOM 546 O O . LEU A 1 78 ? 10.803 -1.754 30.716 1.00 79.19 78 LEU A O 1
ATOM 550 N N . TYR A 1 79 ? 8.894 -1.686 29.538 1.00 76.81 79 TYR A N 1
ATOM 551 C CA . TYR A 1 79 ? 8.628 -3.131 29.563 1.00 76.81 79 TYR A CA 1
ATOM 552 C C . TYR A 1 79 ? 9.474 -3.916 28.545 1.00 76.81 79 TYR A C 1
ATOM 554 O O . TYR A 1 79 ? 8.956 -4.523 27.613 1.00 76.81 79 TYR A O 1
ATOM 562 N N . TRP A 1 80 ? 10.796 -3.911 28.709 1.00 76.88 80 TRP A N 1
ATOM 563 C CA . TRP A 1 80 ? 11.707 -4.713 27.885 1.00 76.88 80 TRP A CA 1
ATOM 564 C C . TRP A 1 80 ? 11.933 -6.132 28.435 1.00 76.88 80 TRP A C 1
ATOM 566 O O . TRP A 1 80 ? 11.803 -6.400 29.632 1.00 76.88 80 TRP A O 1
ATOM 576 N N . THR A 1 81 ? 12.337 -7.067 27.574 1.00 80.81 81 THR A N 1
ATOM 577 C CA . THR A 1 81 ? 12.860 -8.365 28.025 1.00 80.81 81 THR A CA 1
ATOM 578 C C . THR A 1 81 ? 14.347 -8.230 28.339 1.00 80.81 81 THR A C 1
ATOM 580 O O . THR A 1 81 ? 15.157 -7.910 27.472 1.00 80.81 81 THR A O 1
ATOM 583 N N . ARG A 1 82 ? 14.722 -8.471 29.597 1.00 85.50 82 ARG A N 1
ATOM 584 C CA . ARG A 1 82 ? 16.107 -8.332 30.061 1.00 85.50 82 ARG A CA 1
ATOM 585 C C . ARG A 1 82 ? 17.014 -9.404 29.447 1.00 85.50 82 ARG A C 1
ATOM 587 O O . ARG A 1 82 ? 16.805 -10.590 29.682 1.00 85.50 82 ARG A O 1
ATOM 594 N N . VAL A 1 83 ? 18.083 -8.980 28.772 1.00 83.19 83 VAL A N 1
ATOM 595 C CA . VAL A 1 83 ? 19.191 -9.853 28.346 1.00 83.19 83 VAL A CA 1
ATOM 596 C C . VAL A 1 83 ? 20.324 -9.755 29.369 1.00 83.19 83 VAL A C 1
ATOM 598 O O . VAL A 1 83 ? 20.770 -8.660 29.707 1.00 83.19 83 VAL A O 1
ATOM 601 N N . VAL A 1 84 ? 20.791 -10.892 29.890 1.00 82.81 84 VAL A N 1
ATOM 602 C CA . VAL A 1 84 ? 21.917 -10.957 30.835 1.00 82.81 84 VAL A CA 1
ATOM 603 C C . VAL A 1 84 ? 23.081 -11.655 30.147 1.00 82.81 84 VAL A C 1
ATOM 605 O O . VAL A 1 84 ? 22.990 -12.838 29.836 1.00 82.81 84 VAL A O 1
ATOM 608 N N . VAL A 1 85 ? 24.171 -10.923 29.909 1.00 78.81 85 VAL A N 1
ATOM 609 C CA . VAL A 1 85 ? 25.421 -11.505 29.406 1.00 78.81 85 VAL A CA 1
ATOM 610 C C . VAL A 1 85 ? 26.175 -12.105 30.596 1.00 78.81 85 VAL A C 1
ATOM 612 O O . VAL A 1 85 ? 26.487 -11.354 31.527 1.00 78.81 85 VAL A O 1
ATOM 615 N N . PRO A 1 86 ? 26.462 -13.420 30.604 1.00 73.19 86 PRO A N 1
ATOM 616 C CA . PRO A 1 86 ? 27.264 -14.032 31.657 1.00 73.19 86 PRO A CA 1
ATOM 617 C C . PRO A 1 86 ? 28.644 -13.361 31.743 1.00 73.19 86 PRO A C 1
ATOM 619 O O . PRO A 1 86 ? 29.211 -13.020 30.701 1.00 73.19 86 PRO A O 1
ATOM 622 N N . PRO A 1 87 ? 29.214 -13.167 32.945 1.00 65.62 87 PRO A N 1
ATOM 623 C CA . PRO A 1 87 ? 30.604 -12.757 33.064 1.00 65.62 87 PRO A CA 1
ATOM 624 C C . PRO A 1 87 ? 31.479 -13.823 32.401 1.00 65.62 87 PRO A C 1
ATOM 626 O O . PRO A 1 87 ? 31.409 -14.996 32.768 1.00 65.62 87 PRO A O 1
ATOM 629 N N . SER A 1 88 ? 32.275 -13.434 31.408 1.00 60.72 88 SER A N 1
ATOM 630 C CA . SER A 1 88 ? 33.215 -14.335 30.748 1.00 60.72 88 SER A CA 1
ATOM 631 C C . SER A 1 88 ? 34.304 -14.746 31.746 1.00 60.72 88 SER A C 1
ATOM 633 O O . SER A 1 88 ? 35.296 -14.043 31.908 1.00 60.72 88 SER A O 1
ATOM 635 N N . VAL A 1 89 ? 34.128 -15.872 32.438 1.00 52.12 89 VAL A N 1
ATOM 636 C CA . VAL A 1 89 ? 35.230 -16.585 33.100 1.00 52.12 89 VAL A CA 1
ATOM 637 C C . VAL A 1 89 ? 36.004 -17.322 32.017 1.00 52.12 89 VAL A C 1
ATOM 639 O O . VAL A 1 89 ? 35.753 -18.486 31.728 1.00 52.12 89 VAL A O 1
ATOM 642 N N . VAL A 1 90 ? 36.904 -16.605 31.354 1.00 46.88 90 VAL A N 1
ATOM 643 C CA . VAL A 1 90 ? 37.942 -17.216 30.525 1.00 46.88 90 VAL A CA 1
ATOM 644 C C . VAL A 1 90 ? 39.228 -17.149 31.328 1.00 46.88 90 VAL A C 1
ATOM 646 O O . VAL A 1 90 ? 39.870 -16.105 31.403 1.00 46.88 90 VAL A O 1
ATOM 649 N N . GLU A 1 91 ? 39.584 -18.270 31.959 1.00 47.09 91 GLU A N 1
ATOM 650 C CA . GLU A 1 91 ? 40.988 -18.544 32.244 1.00 47.09 91 GLU A CA 1
ATOM 651 C C . GLU A 1 91 ? 41.724 -18.544 30.901 1.00 47.09 91 GLU A C 1
ATOM 653 O O . GLU A 1 91 ? 41.303 -19.176 29.929 1.00 47.09 91 GLU A O 1
ATOM 658 N N . GLU A 1 92 ? 42.800 -17.772 30.844 1.00 45.56 92 GLU A N 1
ATOM 659 C CA . GLU A 1 92 ? 43.446 -17.232 29.645 1.00 45.56 92 GLU A CA 1
ATOM 660 C C . GLU A 1 92 ? 44.143 -18.271 28.742 1.00 45.56 92 GLU A C 1
ATOM 662 O O . GLU A 1 92 ? 45.012 -17.921 27.950 1.00 45.56 92 GLU A O 1
ATOM 667 N N . SER A 1 93 ? 43.814 -19.562 28.843 1.00 48.19 93 SER A N 1
ATOM 668 C CA . SER A 1 93 ? 44.641 -20.621 28.255 1.00 48.19 93 SER A CA 1
ATOM 669 C C . SER A 1 93 ? 43.988 -21.554 27.235 1.00 48.19 93 SER A C 1
ATOM 671 O O . SER A 1 93 ? 44.756 -22.208 26.537 1.00 48.19 93 SER A O 1
ATOM 673 N N . GLN A 1 94 ? 42.660 -21.618 27.031 1.00 51.59 94 GLN A N 1
ATOM 674 C CA . GLN A 1 94 ? 42.083 -22.523 26.003 1.00 51.59 94 GLN A CA 1
ATOM 675 C C . GLN A 1 94 ? 40.734 -22.075 25.394 1.00 51.59 94 GLN A C 1
ATOM 677 O O . GLN A 1 94 ? 39.749 -22.809 25.454 1.00 51.59 94 GLN A O 1
ATOM 682 N N . ALA A 1 95 ? 40.665 -20.905 24.748 1.00 48.03 95 ALA A N 1
ATOM 683 C CA . ALA A 1 95 ? 39.506 -20.538 23.917 1.00 48.03 95 ALA A CA 1
ATOM 684 C C . ALA A 1 95 ? 39.853 -20.583 22.408 1.00 48.03 95 ALA A C 1
ATOM 686 O O . ALA A 1 95 ? 40.881 -20.032 22.006 1.00 48.03 95 ALA A O 1
ATOM 687 N N . PRO A 1 96 ? 39.032 -21.217 21.546 1.00 50.84 96 PRO A N 1
ATOM 688 C CA . PRO A 1 96 ? 39.242 -21.207 20.098 1.00 50.84 96 PRO A CA 1
ATOM 689 C C . PRO A 1 96 ? 39.076 -19.784 19.537 1.00 50.84 96 PRO A C 1
ATOM 691 O O . PRO A 1 96 ? 38.134 -19.083 19.896 1.00 50.84 96 PRO A O 1
ATOM 694 N N . GLN A 1 97 ? 39.963 -19.377 18.619 1.00 56.28 97 GLN A N 1
ATOM 695 C CA . GLN A 1 97 ? 40.121 -18.008 18.079 1.00 56.28 97 GLN A CA 1
ATOM 696 C C . GLN A 1 97 ? 38.905 -17.383 17.342 1.00 56.28 97 GLN A C 1
ATOM 698 O O . GLN A 1 97 ? 39.061 -16.348 16.708 1.00 56.28 97 GLN A O 1
ATOM 703 N N . ASN A 1 98 ? 37.697 -17.952 17.423 1.00 55.38 98 ASN A N 1
ATOM 704 C CA . ASN A 1 98 ? 36.531 -17.532 16.628 1.00 55.38 98 ASN A CA 1
ATOM 705 C C . ASN A 1 98 ? 35.221 -17.312 17.420 1.00 55.38 98 ASN A C 1
ATOM 707 O O . ASN A 1 98 ? 34.144 -17.362 16.828 1.00 55.38 98 ASN A O 1
ATOM 711 N N . GLN A 1 99 ? 35.254 -17.050 18.731 1.00 59.19 99 GLN A N 1
ATOM 712 C CA . GLN A 1 99 ? 34.050 -16.578 19.438 1.00 59.19 99 GLN A CA 1
ATOM 713 C C . GLN A 1 99 ? 33.971 -15.047 19.421 1.00 59.19 99 GLN A C 1
ATOM 715 O O . GLN A 1 99 ? 34.728 -14.371 20.111 1.00 59.19 99 GLN A O 1
ATOM 720 N N . SER A 1 100 ? 33.040 -14.496 18.635 1.00 67.12 100 SER A N 1
ATOM 721 C CA . SER A 1 100 ? 32.701 -13.070 18.682 1.00 67.12 100 SER A CA 1
ATOM 722 C C . SER A 1 100 ? 32.021 -12.740 20.012 1.00 67.12 100 SER A C 1
ATOM 724 O O . SER A 1 100 ? 31.047 -13.404 20.383 1.00 67.12 100 SER A O 1
ATOM 726 N N . VAL A 1 101 ? 32.490 -11.703 20.706 1.00 75.25 101 VAL A N 1
ATOM 727 C CA . VAL A 1 101 ? 31.806 -11.167 21.889 1.00 75.25 101 VAL A CA 1
ATOM 728 C C . VAL A 1 101 ? 30.417 -10.678 21.450 1.00 75.25 101 VAL A C 1
ATOM 730 O O . VAL A 1 101 ? 30.297 -10.026 20.412 1.00 75.25 101 VAL A O 1
ATOM 733 N N . PRO A 1 102 ? 29.328 -11.021 22.163 1.00 80.69 102 PRO A N 1
ATOM 734 C CA . PRO A 1 102 ? 28.011 -10.505 21.811 1.00 80.69 102 PRO A CA 1
ATOM 735 C C . PRO A 1 102 ? 28.003 -8.980 21.953 1.00 80.69 102 PRO A C 1
ATOM 737 O O . PRO A 1 102 ? 28.562 -8.458 22.914 1.00 80.69 102 PRO A O 1
ATOM 740 N N . LEU A 1 103 ? 27.292 -8.280 21.062 1.00 87.25 103 LEU A N 1
ATOM 741 C CA . LEU A 1 103 ? 27.158 -6.814 21.065 1.00 87.25 103 LEU A CA 1
ATOM 742 C C . LEU A 1 103 ? 26.901 -6.238 22.471 1.00 87.25 103 LEU A C 1
ATOM 744 O O . LEU A 1 103 ? 27.552 -5.292 22.902 1.00 87.25 103 LEU A O 1
ATOM 748 N N . TRP A 1 104 ? 25.992 -6.856 23.231 1.00 88.88 104 TRP A N 1
ATOM 749 C CA . TRP A 1 104 ? 25.634 -6.440 24.594 1.00 88.88 104 TRP A CA 1
ATOM 750 C C . TRP A 1 104 ? 26.796 -6.497 25.602 1.00 88.88 104 TRP A C 1
ATOM 752 O O . TRP A 1 104 ? 26.742 -5.845 26.641 1.00 88.88 104 TRP A O 1
ATOM 762 N N . GLY A 1 105 ? 27.832 -7.290 25.319 1.00 82.06 105 GLY A N 1
ATOM 763 C CA . GLY A 1 105 ? 29.063 -7.374 26.101 1.00 82.06 105 GLY A CA 1
ATOM 764 C C . GLY A 1 105 ? 30.104 -6.306 25.746 1.00 82.06 105 GLY A C 1
ATOM 765 O O . GLY A 1 105 ? 30.991 -6.063 26.569 1.00 82.06 105 GLY A O 1
ATOM 766 N N . GLU A 1 106 ? 29.989 -5.681 24.571 1.00 83.56 106 GLU A N 1
ATOM 767 C CA . GLU A 1 106 ? 30.870 -4.604 24.091 1.00 83.56 106 GLU A CA 1
ATOM 768 C C . GLU A 1 106 ? 30.308 -3.204 24.386 1.00 83.56 106 GLU A C 1
ATOM 770 O O . GLU A 1 106 ? 31.064 -2.243 24.488 1.00 83.56 106 GLU A O 1
ATOM 775 N N . LEU A 1 107 ? 28.989 -3.073 24.557 1.00 86.75 107 LEU A N 1
ATOM 776 C CA . LEU A 1 107 ? 28.340 -1.782 24.794 1.00 86.75 107 LEU A CA 1
ATOM 777 C C . LEU A 1 107 ? 28.563 -1.237 26.220 1.00 86.75 107 LEU A C 1
ATOM 779 O O . LEU A 1 107 ? 28.160 -1.826 27.235 1.00 86.75 107 LEU A O 1
ATOM 783 N N . GLU A 1 108 ? 29.117 -0.029 26.293 1.00 86.19 108 GLU A N 1
ATOM 784 C CA . GLU A 1 108 ? 29.166 0.791 27.506 1.00 86.19 108 GLU A CA 1
ATOM 785 C C . GLU A 1 108 ? 27.955 1.734 27.587 1.00 86.19 108 GLU A C 1
ATOM 787 O O . GLU A 1 108 ? 27.423 2.177 26.571 1.00 86.19 108 GLU A O 1
ATOM 792 N N . GLU A 1 109 ? 27.472 2.002 28.805 1.00 86.31 109 GLU A N 1
ATOM 793 C CA . GLU A 1 109 ? 26.357 2.938 29.002 1.00 86.31 109 GLU A CA 1
ATOM 794 C C . GLU A 1 109 ? 26.874 4.368 28.837 1.00 86.31 109 GLU A C 1
ATOM 796 O O . GLU A 1 109 ? 27.793 4.789 29.542 1.00 86.31 109 GLU A O 1
ATOM 801 N N . VAL A 1 110 ? 26.290 5.110 27.897 1.00 89.81 110 VAL A N 1
ATOM 802 C CA . VAL A 1 110 ? 26.647 6.510 27.656 1.00 89.81 110 VAL A CA 1
ATOM 803 C C . VAL A 1 110 ? 26.080 7.370 28.784 1.00 89.81 110 VAL A C 1
ATOM 805 O O . VAL A 1 110 ? 24.917 7.223 29.161 1.00 89.81 110 VAL A O 1
ATOM 808 N N . LYS A 1 111 ? 26.892 8.286 29.323 1.00 85.62 111 LYS A N 1
ATOM 809 C CA . LYS A 1 111 ? 26.408 9.290 30.277 1.00 85.62 111 LYS A CA 1
ATOM 810 C C . LYS A 1 111 ? 25.508 10.285 29.549 1.00 85.62 111 LYS A C 1
ATOM 812 O O . LYS A 1 111 ? 25.906 10.845 28.535 1.00 85.62 111 LYS A O 1
ATOM 817 N N . VAL A 1 112 ? 24.306 10.481 30.076 1.00 86.88 112 VAL A N 1
ATOM 818 C CA . VAL A 1 112 ? 23.321 11.427 29.546 1.00 86.88 112 VAL A CA 1
ATOM 819 C C . VAL A 1 112 ? 23.354 12.685 30.410 1.00 86.88 112 VAL A C 1
ATOM 821 O O . VAL A 1 112 ? 23.097 12.608 31.610 1.00 86.88 112 VAL A O 1
ATOM 824 N N . ASP A 1 113 ? 23.678 13.828 29.804 1.00 85.25 113 ASP A N 1
ATOM 825 C CA . ASP A 1 113 ? 23.953 15.081 30.524 1.00 85.25 113 ASP A CA 1
ATOM 826 C C . ASP A 1 113 ? 22.701 15.734 31.151 1.00 85.25 113 ASP A C 1
ATOM 828 O O . ASP A 1 113 ? 22.829 16.557 32.053 1.00 85.25 113 ASP A O 1
ATOM 832 N N . ASN A 1 114 ? 21.486 15.348 30.735 1.00 88.81 114 ASN A N 1
ATOM 833 C CA . ASN A 1 114 ? 20.207 15.897 31.214 1.00 88.81 114 ASN A CA 1
ATOM 834 C C . ASN A 1 114 ? 19.297 14.853 31.896 1.00 88.81 114 ASN A C 1
ATOM 836 O O . ASN A 1 114 ? 18.072 14.870 31.746 1.00 88.81 114 ASN A O 1
ATOM 840 N N . ILE A 1 115 ? 19.883 13.931 32.666 1.00 88.62 115 ILE A N 1
ATOM 841 C CA . ILE A 1 115 ? 19.134 12.836 33.303 1.00 88.62 115 ILE A CA 1
ATOM 842 C C . ILE A 1 115 ? 18.032 13.313 34.271 1.00 88.62 115 ILE A C 1
ATOM 844 O O . ILE A 1 115 ? 17.018 12.633 34.414 1.00 88.62 115 ILE A O 1
ATOM 848 N N . ASP A 1 116 ? 18.185 14.486 34.894 1.00 89.00 116 ASP A N 1
ATOM 849 C CA . ASP A 1 116 ? 17.185 15.056 35.809 1.00 89.00 116 ASP A CA 1
ATOM 850 C C . ASP A 1 116 ? 15.949 15.592 35.070 1.00 89.00 116 ASP A C 1
ATOM 852 O O . ASP A 1 116 ? 14.819 15.385 35.512 1.00 89.00 116 ASP A O 1
ATOM 856 N N . GLU A 1 117 ? 16.143 16.232 33.914 1.00 89.75 117 GLU A N 1
ATOM 857 C CA . GLU A 1 117 ? 15.049 16.659 33.031 1.00 89.75 117 GLU A CA 1
ATOM 858 C C . GLU A 1 117 ? 14.299 15.433 32.497 1.00 89.75 117 GLU A C 1
ATOM 860 O O . GLU A 1 117 ? 13.070 15.366 32.552 1.00 89.75 117 GLU A O 1
ATOM 865 N N . PHE A 1 118 ? 15.044 14.410 32.069 1.00 88.75 118 PHE A N 1
ATOM 866 C CA . PHE A 1 118 ? 14.477 13.124 31.674 1.00 88.75 118 PHE A CA 1
ATOM 867 C C . PHE A 1 118 ? 13.663 12.487 32.813 1.00 88.75 118 PHE A C 1
ATOM 869 O O . PHE A 1 118 ? 12.550 12.007 32.590 1.00 88.75 118 PHE A O 1
ATOM 876 N N . ALA A 1 119 ? 14.178 12.520 34.046 1.00 89.62 119 ALA A N 1
ATOM 877 C CA . ALA A 1 119 ? 13.473 12.002 35.212 1.00 89.62 119 ALA A CA 1
ATOM 878 C C . ALA A 1 119 ? 12.139 12.725 35.446 1.00 89.62 119 ALA A C 1
ATOM 880 O O . ALA A 1 119 ? 11.140 12.074 35.739 1.00 89.62 119 ALA A O 1
ATOM 881 N N . GLN A 1 120 ? 12.089 14.046 35.261 1.00 86.69 120 GLN A N 1
ATOM 882 C CA . GLN A 1 120 ? 10.849 14.816 35.389 1.00 86.69 120 GLN A CA 1
ATOM 883 C C . GLN A 1 120 ? 9.839 14.460 34.292 1.00 86.69 120 GLN A C 1
ATOM 885 O O . GLN A 1 120 ? 8.691 14.143 34.606 1.00 86.69 120 GLN A O 1
ATOM 890 N N . LEU A 1 121 ? 10.274 14.438 33.028 1.00 87.25 121 LEU A N 1
ATOM 891 C CA . LEU A 1 121 ? 9.415 14.180 31.865 1.00 87.25 121 LEU A CA 1
ATOM 892 C C . LEU A 1 121 ? 8.788 12.777 31.875 1.00 87.25 121 LEU A C 1
ATOM 894 O O . LEU A 1 121 ? 7.638 12.606 31.466 1.00 87.25 121 LEU A O 1
ATOM 898 N N . PHE A 1 122 ? 9.530 11.776 32.352 1.00 87.50 122 PHE A N 1
ATOM 899 C CA . PHE A 1 122 ? 9.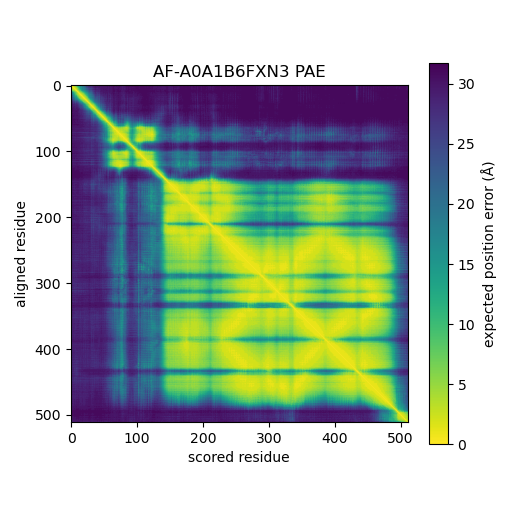119 10.368 32.329 1.00 87.50 122 PHE A CA 1
ATOM 900 C C . PHE A 1 122 ? 8.853 9.786 33.724 1.00 87.50 122 PHE A C 1
ATOM 902 O O . PHE A 1 122 ? 8.767 8.565 33.885 1.00 87.50 122 PHE A O 1
ATOM 909 N N . SER A 1 123 ? 8.687 10.638 34.737 1.00 87.38 123 SER A N 1
ATOM 910 C CA . SER A 1 123 ? 8.189 10.218 36.047 1.00 87.38 123 SER A CA 1
ATOM 911 C C . SER A 1 123 ? 6.727 9.767 35.970 1.00 87.38 123 SER A C 1
ATOM 913 O O . SER A 1 123 ? 5.955 10.154 35.084 1.00 87.38 123 SER A O 1
ATOM 915 N N . ARG A 1 124 ? 6.322 8.910 36.907 1.00 81.81 124 ARG A N 1
ATOM 916 C CA . ARG A 1 124 ? 4.903 8.648 37.154 1.00 81.81 124 ARG A CA 1
ATOM 917 C C . ARG A 1 124 ? 4.275 9.933 37.693 1.00 81.81 124 ARG A C 1
ATOM 919 O O . ARG A 1 124 ? 4.826 10.530 38.617 1.00 81.81 124 ARG A O 1
ATOM 926 N N . GLN A 1 125 ? 3.121 10.338 37.159 1.00 74.00 125 GLN A N 1
ATOM 927 C CA . GLN A 1 125 ? 2.355 11.428 37.762 1.00 74.00 125 GLN A CA 1
ATOM 928 C C . GLN A 1 125 ? 1.947 11.006 39.174 1.00 74.00 125 GLN A C 1
ATOM 930 O O . GLN A 1 125 ? 1.201 10.044 39.364 1.00 74.00 125 GLN A O 1
ATOM 935 N N . VAL A 1 126 ? 2.480 11.706 40.173 1.00 55.28 126 VAL A N 1
ATOM 936 C CA . VAL A 1 126 ? 2.079 11.518 41.562 1.00 55.28 126 VAL A CA 1
ATOM 937 C C . VAL A 1 126 ? 0.724 12.194 41.723 1.00 55.28 126 VAL A C 1
ATOM 939 O O . VAL A 1 126 ? 0.637 13.400 41.920 1.00 55.28 126 VAL A O 1
ATOM 942 N N . ILE A 1 127 ? -0.349 11.416 41.617 1.00 54.38 127 ILE A N 1
ATOM 943 C CA . ILE A 1 127 ? -1.620 11.803 42.223 1.00 54.38 127 ILE A CA 1
ATOM 944 C C . ILE A 1 127 ? -1.424 11.584 43.723 1.00 54.38 127 ILE A C 1
ATOM 946 O O . ILE A 1 127 ? -1.163 10.454 44.146 1.00 54.38 127 ILE A O 1
ATOM 950 N N . ASP A 1 128 ? -1.492 12.652 44.520 1.00 41.16 128 ASP A N 1
ATOM 951 C CA . ASP A 1 128 ? -1.357 12.605 45.978 1.00 41.16 128 ASP A CA 1
ATOM 952 C C . ASP A 1 128 ? -2.415 11.674 46.599 1.00 41.16 128 ASP A C 1
ATOM 954 O O . ASP A 1 128 ? -3.504 12.080 47.012 1.00 41.16 128 ASP A O 1
ATOM 958 N N . LYS A 1 129 ? -2.095 10.381 46.710 1.00 46.12 129 LYS A N 1
ATOM 959 C CA . LYS A 1 129 ? -2.847 9.449 47.549 1.00 46.12 129 LYS A CA 1
ATOM 960 C C . LYS A 1 129 ? -2.521 9.794 49.000 1.00 46.12 129 LYS A C 1
ATOM 962 O O . LYS A 1 129 ? -1.465 9.424 49.515 1.00 46.12 129 LYS A O 1
ATOM 967 N N . LYS A 1 130 ? -3.444 10.487 49.682 1.00 35.22 130 LYS A N 1
ATOM 968 C CA . LYS A 1 130 ? -3.428 10.664 51.145 1.00 35.22 130 LYS A CA 1
ATOM 969 C C . LYS A 1 130 ? -3.136 9.319 51.813 1.00 35.22 130 LYS A C 1
ATOM 971 O O . LYS A 1 130 ? -3.964 8.411 51.806 1.00 35.22 130 LYS A O 1
ATOM 976 N N . SER A 1 131 ? -1.944 9.194 52.393 1.00 37.44 131 SER A N 1
ATOM 977 C CA . SER A 1 131 ? -1.504 7.953 53.023 1.00 37.44 131 SER A CA 1
ATOM 978 C C . SER A 1 131 ? -2.390 7.616 54.227 1.00 37.44 131 SER A C 1
ATOM 980 O O . SER A 1 131 ? -2.310 8.238 55.283 1.00 37.44 131 SER A O 1
ATOM 982 N N . THR A 1 132 ? -3.244 6.604 54.093 1.00 36.50 132 THR A N 1
ATOM 983 C CA . THR A 1 132 ? -3.818 5.907 55.247 1.00 36.50 132 THR A CA 1
ATOM 984 C C . THR A 1 132 ? -3.003 4.640 55.458 1.00 36.50 132 THR A C 1
ATOM 986 O O . THR A 1 132 ? -3.257 3.594 54.869 1.00 36.50 132 THR A O 1
ATOM 989 N N . LYS A 1 133 ? -1.976 4.729 56.309 1.00 41.84 133 LYS A N 1
ATOM 990 C CA . LYS A 1 133 ? -1.293 3.545 56.840 1.00 41.84 133 LYS A CA 1
ATOM 991 C C . LYS A 1 133 ? -2.272 2.780 57.738 1.00 41.84 133 LYS A C 1
ATOM 993 O O . LYS A 1 133 ? -2.336 3.037 58.937 1.00 41.84 133 LYS A O 1
ATOM 998 N N . LYS A 1 134 ? -3.017 1.817 57.189 1.00 37.59 134 LYS A N 1
ATOM 999 C CA . LYS A 1 134 ? -3.619 0.745 57.993 1.00 37.59 134 LYS A CA 1
ATOM 1000 C C . LYS A 1 134 ? -2.645 -0.430 58.049 1.00 37.59 134 LYS A C 1
ATOM 1002 O O . LYS A 1 134 ? -2.288 -1.010 57.028 1.00 37.59 134 LYS A O 1
ATOM 1007 N N . LYS A 1 135 ? -2.204 -0.762 59.269 1.00 37.81 135 LYS A N 1
ATOM 1008 C CA . LYS A 1 135 ? -1.538 -2.030 59.595 1.00 37.81 135 LYS A CA 1
ATOM 1009 C C . LYS A 1 135 ? -2.418 -3.174 59.088 1.00 37.81 135 LYS A C 1
ATOM 1011 O O . LYS A 1 135 ? -3.543 -3.328 59.555 1.00 37.81 135 LYS A O 1
ATOM 1016 N N . VAL A 1 136 ? -1.896 -3.976 58.164 1.00 38.00 136 VAL A N 1
ATOM 1017 C CA . VAL A 1 136 ? -2.532 -5.224 57.739 1.00 38.00 136 VAL A CA 1
ATOM 1018 C C . VAL A 1 136 ? -2.377 -6.236 58.872 1.00 38.00 136 VAL A C 1
ATOM 1020 O O . VAL A 1 136 ? -1.350 -6.895 59.016 1.00 38.00 136 VAL A O 1
ATOM 1023 N N . VAL A 1 137 ? -3.408 -6.332 59.705 1.00 41.25 137 VAL A N 1
ATOM 1024 C CA . VAL A 1 137 ? -3.715 -7.559 60.440 1.00 41.25 137 VAL A CA 1
ATOM 1025 C C . VAL A 1 137 ? -4.159 -8.564 59.379 1.00 41.25 137 VAL A C 1
ATOM 1027 O O . VAL A 1 137 ? -5.069 -8.258 58.614 1.00 41.25 137 VAL A O 1
ATOM 1030 N N . LYS A 1 138 ? -3.502 -9.727 59.277 1.00 40.66 138 LYS A N 1
ATOM 1031 C CA . LYS A 1 138 ? -3.980 -10.829 58.424 1.00 40.66 138 LYS A CA 1
ATOM 1032 C C . LYS A 1 138 ? -5.414 -11.168 58.855 1.00 40.66 138 LYS A C 1
ATOM 1034 O O . LYS A 1 138 ? -5.560 -11.663 59.974 1.00 40.66 138 LYS A O 1
ATOM 1039 N N . PRO A 1 139 ? -6.451 -10.947 58.026 1.00 43.09 139 PRO A N 1
ATOM 1040 C CA . PRO A 1 139 ? -7.746 -11.508 58.331 1.00 43.09 139 PRO A CA 1
ATOM 1041 C C . PRO A 1 139 ? -7.668 -13.007 58.041 1.00 43.09 139 PRO A C 1
ATOM 1043 O O . PRO A 1 139 ? -7.089 -13.453 57.045 1.00 43.09 139 PRO A O 1
ATOM 1046 N N . THR A 1 140 ? -8.231 -13.795 58.946 1.00 43.44 140 THR A N 1
ATOM 1047 C CA . THR A 1 140 ? -8.765 -15.122 58.645 1.00 43.44 140 THR A CA 1
ATOM 1048 C C . THR A 1 140 ? -9.475 -15.063 57.292 1.00 43.44 140 THR A C 1
ATOM 1050 O O . THR A 1 140 ? -10.266 -14.150 57.069 1.00 43.44 140 THR A O 1
ATOM 1053 N N . LYS A 1 141 ? -9.145 -15.972 56.361 1.00 49.66 141 LYS A N 1
ATOM 1054 C CA . LYS A 1 141 ? -9.754 -16.017 55.020 1.00 49.66 141 LYS A CA 1
ATOM 1055 C C . LYS A 1 141 ? -11.279 -16.046 55.172 1.00 49.66 141 LYS A C 1
ATOM 1057 O O . LYS A 1 141 ? -11.832 -17.095 55.492 1.00 49.66 141 LYS A O 1
ATOM 1062 N N . ALA A 1 142 ? -11.932 -14.902 54.977 1.00 58.25 142 ALA A N 1
ATOM 1063 C CA . ALA A 1 142 ? -13.374 -14.841 54.825 1.00 58.25 142 ALA A CA 1
ATOM 1064 C C . ALA A 1 142 ? -13.738 -15.706 53.612 1.00 58.25 142 ALA A C 1
ATOM 1066 O O . ALA A 1 142 ? -13.018 -15.693 52.608 1.00 58.25 142 ALA A O 1
ATOM 1067 N N . GLN A 1 143 ? -14.800 -16.505 53.716 1.00 64.31 143 GLN A N 1
ATOM 1068 C CA . GLN A 1 143 ? -15.340 -17.189 52.546 1.00 64.31 143 GLN A CA 1
ATOM 1069 C C . GLN A 1 143 ? -15.819 -16.114 51.567 1.00 64.31 143 GLN A C 1
ATOM 1071 O O . GLN A 1 143 ? -16.755 -15.378 51.866 1.00 64.31 143 GLN A O 1
ATOM 1076 N N . VAL A 1 144 ? -15.116 -15.986 50.442 1.00 74.44 144 VAL A N 1
ATOM 1077 C CA . VAL A 1 144 ? -15.498 -15.103 49.338 1.00 74.44 144 VAL A CA 1
ATOM 1078 C C . VAL A 1 144 ? -16.636 -15.735 48.546 1.00 74.44 144 VAL A C 1
ATOM 1080 O O . VAL A 1 144 ? -16.649 -16.952 48.332 1.00 74.44 144 VAL A O 1
ATOM 1083 N N . ALA A 1 145 ? -17.584 -14.908 48.117 1.00 72.75 145 ALA A N 1
ATOM 1084 C CA . ALA A 1 145 ? -18.694 -15.344 47.287 1.00 72.75 145 ALA A CA 1
ATOM 1085 C C . ALA A 1 145 ? -18.189 -15.668 45.874 1.00 72.75 145 ALA A C 1
ATOM 1087 O O . ALA A 1 145 ? -17.579 -14.827 45.216 1.00 72.75 145 ALA A O 1
ATOM 1088 N N . LYS A 1 146 ? -18.451 -16.892 45.405 1.00 74.56 146 LYS A N 1
ATOM 1089 C CA . LYS A 1 146 ? -18.156 -17.323 44.032 1.00 74.56 146 LYS A CA 1
ATOM 1090 C C . LYS A 1 146 ? -19.414 -17.187 43.187 1.00 74.56 146 LYS A C 1
ATOM 1092 O O . LYS A 1 146 ? -20.231 -18.104 43.157 1.00 74.56 146 LYS A O 1
ATOM 1097 N N . ILE A 1 147 ? -19.581 -16.020 42.572 1.00 84.50 147 ILE A N 1
ATOM 1098 C CA . ILE A 1 147 ? -20.758 -15.703 41.750 1.00 84.50 147 ILE A CA 1
ATOM 1099 C C . ILE A 1 147 ? -20.561 -16.185 40.313 1.00 84.50 147 ILE A C 1
ATOM 1101 O O . ILE A 1 147 ? -21.483 -16.732 39.712 1.00 84.50 147 ILE A O 1
ATOM 1105 N N . LEU A 1 148 ? -19.350 -16.021 39.778 1.00 88.62 148 LEU A N 1
ATOM 1106 C CA . LEU A 1 148 ? -18.983 -16.522 38.459 1.00 88.62 148 LEU A CA 1
ATOM 1107 C C . LEU A 1 148 ? -18.551 -17.987 38.539 1.00 88.62 148 LEU A C 1
ATOM 1109 O O . LEU A 1 148 ? -18.098 -18.474 39.582 1.00 88.62 148 LEU A O 1
ATOM 1113 N N . ASP A 1 149 ? -18.631 -18.696 37.411 1.00 90.44 149 ASP A N 1
ATOM 1114 C CA . ASP A 1 149 ? -18.043 -20.026 37.333 1.00 90.44 149 ASP A CA 1
ATOM 1115 C C . ASP A 1 149 ? -16.517 -19.959 37.512 1.00 90.44 149 ASP A C 1
ATOM 1117 O O . ASP A 1 149 ? -15.848 -18.971 37.189 1.00 90.44 149 ASP A O 1
ATOM 1121 N N . SER A 1 150 ? -15.943 -21.045 38.033 1.00 88.69 150 SER A N 1
ATOM 1122 C CA . SER A 1 150 ? -14.533 -21.065 38.426 1.00 88.69 150 SER A CA 1
ATOM 1123 C C . SER A 1 150 ? -13.572 -20.792 37.267 1.00 88.69 150 SER A C 1
ATOM 1125 O O . SER A 1 150 ? -12.483 -20.276 37.513 1.00 88.69 150 SER A O 1
ATOM 1127 N N . LYS A 1 151 ? -13.930 -21.151 36.027 1.00 91.62 151 LYS A N 1
ATOM 1128 C CA . LYS A 1 151 ? -13.073 -20.936 34.857 1.00 91.62 151 LYS A CA 1
ATOM 1129 C C . LYS A 1 151 ? -13.142 -19.476 34.419 1.00 91.62 151 LYS A C 1
ATOM 1131 O O . LYS A 1 151 ? -12.107 -18.879 34.132 1.00 91.62 151 LYS A O 1
ATOM 1136 N N . ARG A 1 152 ? -14.340 -18.889 34.411 1.00 93.56 152 ARG A N 1
ATOM 1137 C CA . ARG A 1 152 ? -14.553 -17.472 34.103 1.00 93.56 152 ARG A CA 1
ATOM 1138 C C . ARG A 1 152 ? -13.856 -16.557 35.104 1.00 93.56 152 ARG A C 1
ATOM 1140 O O . ARG A 1 152 ? -13.075 -15.709 34.679 1.00 93.56 152 ARG A O 1
ATOM 1147 N N . SER A 1 153 ? -14.053 -16.788 36.403 1.00 92.56 153 SER A N 1
ATOM 1148 C CA . SER A 1 153 ? -13.390 -16.027 37.473 1.00 92.56 153 SER A CA 1
ATOM 1149 C C . SER A 1 153 ? -11.859 -16.137 37.376 1.00 92.56 153 SER A C 1
ATOM 1151 O O . SER A 1 153 ? -11.149 -15.132 37.433 1.00 92.56 153 SER A O 1
ATOM 1153 N N . GLN A 1 154 ? -11.330 -17.337 37.094 1.00 91.94 154 GLN A N 1
ATOM 1154 C CA . GLN A 1 154 ? -9.892 -17.534 36.889 1.00 91.94 154 GLN A CA 1
ATOM 1155 C C . GLN A 1 154 ? -9.353 -16.775 35.667 1.00 91.94 154 GLN A C 1
ATOM 1157 O O . GLN A 1 154 ? -8.299 -16.153 35.770 1.00 91.94 154 GLN A O 1
ATOM 1162 N N . ASN A 1 155 ? -10.052 -16.797 34.529 1.00 93.12 155 ASN A N 1
ATOM 1163 C CA . ASN A 1 155 ? -9.620 -16.085 33.322 1.00 93.12 155 ASN A CA 1
ATOM 1164 C C . ASN A 1 155 ? -9.544 -14.569 33.549 1.00 93.12 155 ASN A C 1
ATOM 1166 O O . ASN A 1 155 ? -8.556 -13.940 33.175 1.00 93.12 155 ASN A O 1
ATOM 1170 N N . VAL A 1 156 ? -10.560 -13.998 34.203 1.00 93.75 156 VAL A N 1
ATOM 1171 C CA . VAL A 1 156 ? -10.580 -12.575 34.570 1.00 93.75 156 VAL A CA 1
ATOM 1172 C C . VAL A 1 156 ? -9.453 -12.260 35.554 1.00 93.75 156 VAL A C 1
ATOM 1174 O O . VAL A 1 156 ? -8.727 -11.288 35.365 1.00 93.75 156 VAL A O 1
ATOM 1177 N N . GLY A 1 157 ? -9.248 -13.112 36.564 1.00 91.50 157 GLY A N 1
ATOM 1178 C CA . GLY A 1 157 ? -8.175 -12.947 37.544 1.00 91.50 157 GLY A CA 1
ATOM 1179 C C . GLY A 1 157 ? -6.776 -12.998 36.927 1.00 91.50 157 GLY A C 1
ATOM 1180 O O . GLY A 1 157 ? -5.923 -12.189 37.290 1.00 91.50 157 GLY A O 1
ATOM 1181 N N . ILE A 1 158 ? -6.546 -13.903 35.969 1.00 92.00 158 ILE A N 1
ATOM 1182 C CA . ILE A 1 158 ? -5.285 -13.982 35.221 1.00 92.00 158 ILE A CA 1
ATOM 1183 C C . ILE A 1 158 ? -5.055 -12.686 34.448 1.00 92.00 158 ILE A C 1
ATOM 1185 O O . ILE A 1 158 ? -3.971 -12.122 34.576 1.00 92.00 158 ILE A O 1
ATOM 1189 N N . LEU A 1 159 ? -6.058 -12.197 33.705 1.00 91.25 159 LEU A N 1
ATOM 1190 C CA . LEU A 1 159 ? -5.913 -10.953 32.950 1.00 91.25 159 LEU A CA 1
ATOM 1191 C C . LEU A 1 159 ? -5.620 -9.773 33.882 1.00 91.25 159 LEU A C 1
ATOM 1193 O O . LEU A 1 159 ? -4.630 -9.070 33.693 1.00 91.25 159 LEU A O 1
ATOM 1197 N N . ALA A 1 160 ? -6.446 -9.578 34.912 1.00 88.69 160 ALA A N 1
ATOM 1198 C CA . ALA A 1 160 ? -6.283 -8.483 35.864 1.00 88.69 160 ALA A CA 1
ATOM 1199 C C . ALA A 1 160 ? -4.878 -8.483 36.492 1.00 88.69 160 ALA A C 1
ATOM 1201 O O . ALA A 1 160 ? -4.266 -7.433 36.670 1.00 88.69 160 ALA A O 1
ATOM 1202 N N . GLN A 1 161 ? -4.325 -9.667 36.775 1.00 88.44 161 GLN A N 1
ATOM 1203 C CA . GLN A 1 161 ? -2.982 -9.794 37.327 1.00 88.44 161 GLN A CA 1
ATOM 1204 C C . GLN A 1 161 ? -1.867 -9.597 36.287 1.00 88.44 161 GLN A C 1
ATOM 1206 O O . GLN A 1 161 ? -0.817 -9.052 36.636 1.00 88.44 161 GLN A O 1
ATOM 1211 N N . SER A 1 162 ? -2.066 -10.022 35.035 1.00 88.75 162 SER A N 1
ATOM 1212 C CA . SER A 1 162 ? -1.076 -9.874 33.958 1.00 88.75 162 SER A CA 1
ATOM 1213 C C . SER A 1 162 ? -0.976 -8.454 33.413 1.00 88.75 162 SER A C 1
ATOM 1215 O O . SER A 1 162 ? 0.062 -8.084 32.873 1.00 88.75 162 SER A O 1
ATOM 1217 N N . LEU A 1 163 ? -2.039 -7.659 33.550 1.00 84.44 163 LEU A N 1
ATOM 1218 C CA . LEU A 1 163 ? -2.083 -6.276 33.079 1.00 84.44 163 LEU A CA 1
ATOM 1219 C C . LEU A 1 163 ? -1.068 -5.371 33.798 1.00 84.44 163 LEU A C 1
ATOM 1221 O O . LEU A 1 163 ? -0.609 -4.395 33.214 1.00 84.44 163 LEU A O 1
ATOM 1225 N N . HIS A 1 164 ? -0.690 -5.697 35.042 1.00 83.94 164 HIS A N 1
ATOM 1226 C CA . HIS A 1 164 ? 0.268 -4.931 35.856 1.00 83.94 164 HIS A CA 1
ATOM 1227 C C . HIS A 1 164 ? -0.023 -3.417 35.951 1.00 83.94 164 HIS A C 1
ATOM 1229 O O . HIS A 1 164 ? 0.895 -2.636 36.216 1.00 83.94 164 HIS A O 1
ATOM 1235 N N . VAL A 1 165 ? -1.284 -3.019 35.767 1.00 83.44 165 VAL A N 1
ATOM 1236 C CA . VAL A 1 165 ? -1.781 -1.646 35.914 1.00 83.44 165 VAL A CA 1
ATOM 1237 C C . VAL A 1 165 ? -2.799 -1.586 37.044 1.00 83.44 165 VAL A C 1
ATOM 1239 O O . VAL A 1 165 ? -3.559 -2.534 37.262 1.00 83.44 165 VAL A O 1
ATOM 1242 N N . ASP A 1 166 ? -2.798 -0.480 37.780 1.00 86.88 166 ASP A N 1
ATOM 1243 C CA . ASP A 1 166 ? -3.800 -0.256 38.821 1.00 86.88 166 ASP A CA 1
ATOM 1244 C C . ASP A 1 166 ? -5.157 0.059 38.168 1.00 86.88 166 ASP A C 1
ATOM 1246 O O . ASP A 1 166 ? -5.214 0.721 37.131 1.00 86.88 166 ASP A O 1
ATOM 1250 N N . PHE A 1 167 ? -6.274 -0.336 38.795 1.00 88.38 167 PHE A N 1
ATOM 1251 C CA . PHE A 1 167 ? -7.613 -0.041 38.259 1.00 88.38 167 PHE A CA 1
ATOM 1252 C C . PHE A 1 167 ? -7.825 1.462 38.010 1.00 88.38 167 PHE A C 1
ATOM 1254 O O . PHE A 1 167 ? -8.360 1.854 36.977 1.00 88.38 167 PHE A O 1
ATOM 1261 N N . SER A 1 168 ? -7.299 2.318 38.893 1.00 88.31 168 SER A N 1
ATOM 1262 C CA . SER A 1 168 ? -7.351 3.774 38.716 1.00 88.31 168 SER A CA 1
ATOM 1263 C C . SER A 1 168 ? -6.658 4.256 37.438 1.00 88.31 168 SER A C 1
ATOM 1265 O O . SER A 1 168 ? -7.034 5.285 36.895 1.00 88.31 168 SER A O 1
ATOM 1267 N N . GLU A 1 169 ? -5.634 3.547 36.952 1.00 88.44 169 GLU A N 1
ATOM 1268 C CA . GLU A 1 169 ? -4.968 3.885 35.687 1.00 88.44 169 GLU A CA 1
ATOM 1269 C C . GLU A 1 169 ? -5.832 3.485 34.483 1.00 88.44 169 GLU A C 1
ATOM 1271 O O . GLU A 1 169 ? -5.879 4.230 33.504 1.00 88.44 169 GLU A O 1
ATOM 1276 N N . ILE A 1 170 ? -6.555 2.362 34.575 1.00 90.38 170 ILE A N 1
ATOM 1277 C CA . ILE A 1 170 ? -7.540 1.922 33.571 1.00 90.38 170 ILE A CA 1
ATOM 1278 C C . ILE A 1 170 ? -8.684 2.935 33.486 1.00 90.38 170 ILE A C 1
ATOM 1280 O O . ILE A 1 170 ? -8.998 3.435 32.409 1.00 90.38 170 ILE A O 1
ATOM 1284 N N . GLU A 1 171 ? -9.267 3.282 34.628 1.00 89.56 171 GLU A N 1
ATOM 1285 C CA . GLU A 1 171 ? -10.336 4.272 34.731 1.00 89.56 171 GLU A CA 1
ATOM 1286 C C . GLU A 1 171 ? -9.890 5.632 34.165 1.00 89.56 171 GLU A C 1
ATOM 1288 O O . GLU A 1 171 ? -10.561 6.217 33.311 1.00 89.56 171 GLU A O 1
ATOM 1293 N N . ASN A 1 172 ? -8.699 6.095 34.557 1.00 87.56 172 ASN A N 1
ATOM 1294 C CA . ASN A 1 172 ? -8.128 7.347 34.073 1.00 87.56 172 ASN A CA 1
ATOM 1295 C C . ASN A 1 172 ? -7.873 7.334 32.556 1.00 87.56 172 ASN A C 1
ATOM 1297 O O . ASN A 1 172 ? -8.140 8.338 31.894 1.00 87.56 172 ASN A O 1
ATOM 1301 N N . ALA A 1 173 ? -7.394 6.220 31.994 1.00 88.50 173 ALA A N 1
ATOM 1302 C CA . ALA A 1 173 ? -7.207 6.067 30.551 1.00 88.50 173 ALA A CA 1
ATOM 1303 C C . ALA A 1 173 ? -8.535 6.211 29.789 1.00 88.50 173 ALA A C 1
ATOM 1305 O O . ALA A 1 173 ? -8.595 6.869 28.747 1.00 88.50 173 ALA A O 1
ATOM 1306 N N . ILE A 1 174 ? -9.617 5.652 30.337 1.00 90.06 174 ILE A N 1
ATOM 1307 C CA . ILE A 1 174 ? -10.941 5.641 29.707 1.00 90.06 174 ILE A CA 1
ATOM 1308 C C . ILE A 1 174 ? -11.624 7.007 29.784 1.00 90.06 174 ILE A C 1
ATOM 1310 O O . ILE A 1 174 ? -12.147 7.480 28.771 1.00 90.06 174 ILE A O 1
ATOM 1314 N N . TYR A 1 175 ? -11.595 7.668 30.944 1.00 86.25 175 TYR A N 1
ATOM 1315 C CA . TYR A 1 175 ? -12.159 9.014 31.083 1.00 86.25 175 TYR A CA 1
ATOM 1316 C C . TYR A 1 175 ? -11.405 10.035 30.240 1.00 86.25 175 TYR A C 1
ATOM 1318 O O . TYR A 1 175 ? -12.024 10.804 29.502 1.00 86.25 175 TYR A O 1
ATOM 1326 N N . ASN A 1 176 ? -10.070 10.007 30.293 1.00 85.31 176 ASN A N 1
ATOM 1327 C CA . ASN A 1 176 ? -9.245 10.984 29.586 1.00 85.31 176 ASN A CA 1
ATOM 1328 C C . ASN A 1 176 ? -9.048 10.675 28.109 1.00 85.31 176 ASN A C 1
ATOM 1330 O O . ASN A 1 176 ? -8.404 11.458 27.405 1.00 85.31 176 ASN A O 1
ATOM 1334 N N . PHE A 1 177 ? -9.590 9.556 27.635 1.00 85.12 177 PHE A N 1
ATOM 1335 C CA . PHE A 1 177 ? -9.404 9.074 26.280 1.00 85.12 177 PHE A CA 1
ATOM 1336 C C . PHE A 1 177 ? -7.907 9.089 25.883 1.00 85.12 177 PHE A C 1
ATOM 1338 O O . PHE A 1 177 ? -7.493 9.768 24.936 1.00 85.12 177 PHE A O 1
ATOM 1345 N N . ASP A 1 178 ? -7.067 8.460 26.715 1.00 84.44 178 ASP A N 1
ATOM 1346 C CA . ASP A 1 178 ? -5.604 8.432 26.598 1.00 84.44 178 ASP A CA 1
ATOM 1347 C C . ASP A 1 178 ? -5.040 7.018 26.817 1.00 84.44 178 ASP A C 1
ATOM 1349 O O . ASP A 1 178 ? -5.187 6.436 27.890 1.00 84.44 178 ASP A O 1
ATOM 1353 N N . THR A 1 179 ? -4.339 6.490 25.810 1.00 86.50 179 THR A N 1
ATOM 1354 C CA . THR A 1 179 ? -3.696 5.166 25.847 1.00 86.50 179 THR A CA 1
ATOM 1355 C C . THR A 1 179 ? -2.194 5.218 26.157 1.00 86.50 179 THR A C 1
ATOM 1357 O O . THR A 1 179 ? -1.470 4.263 25.876 1.00 86.50 179 THR A O 1
ATOM 1360 N N . SER A 1 180 ? -1.681 6.336 26.682 1.00 81.88 180 SER A N 1
ATOM 1361 C CA . SER A 1 180 ? -0.252 6.499 26.994 1.00 81.88 180 SER A CA 1
ATOM 1362 C C . SER A 1 180 ? 0.222 5.638 28.172 1.00 81.88 180 SER A C 1
ATOM 1364 O O . SER A 1 180 ? 1.382 5.226 28.211 1.00 81.88 180 SER A O 1
ATOM 1366 N N . THR A 1 181 ? -0.674 5.367 29.126 1.00 79.94 181 THR A N 1
ATOM 1367 C CA . THR A 1 181 ? -0.394 4.569 30.334 1.00 79.94 181 THR A CA 1
ATOM 1368 C C . THR A 1 181 ? -0.934 3.145 30.209 1.00 79.94 181 THR A C 1
ATOM 1370 O O . THR A 1 181 ? -0.252 2.196 30.587 1.00 79.94 181 THR A O 1
ATOM 1373 N N . VAL A 1 182 ? -2.134 2.987 29.640 1.00 86.81 182 VAL A N 1
ATOM 1374 C CA . VAL A 1 182 ? -2.755 1.686 29.361 1.00 86.81 182 VAL A CA 1
ATOM 1375 C C . VAL A 1 182 ? -2.879 1.545 27.852 1.00 86.81 182 VAL A C 1
ATOM 1377 O O . VAL A 1 182 ? -3.547 2.353 27.209 1.00 86.81 182 VAL A O 1
ATOM 1380 N N . SER A 1 183 ? -2.209 0.546 27.278 1.00 89.75 183 SER A N 1
ATOM 1381 C CA . SER A 1 183 ? -2.195 0.358 25.827 1.00 89.75 183 SER A CA 1
ATOM 1382 C C . SER A 1 183 ? -3.587 0.017 25.291 1.00 89.75 183 SER A C 1
ATOM 1384 O O . SER A 1 183 ? -4.420 -0.563 25.988 1.00 89.75 183 SER A O 1
ATOM 1386 N N . LEU A 1 184 ? -3.830 0.319 24.014 1.00 88.31 184 LEU A N 1
ATOM 1387 C CA . LEU A 1 184 ? -5.079 -0.066 23.356 1.00 88.31 184 LEU A CA 1
ATOM 1388 C C . LEU A 1 184 ? -5.292 -1.589 23.363 1.00 88.31 184 LEU A C 1
ATOM 1390 O O . LEU A 1 184 ? -6.417 -2.048 23.521 1.00 88.31 184 LEU A O 1
ATOM 1394 N N . GLU A 1 185 ? -4.217 -2.372 23.251 1.00 90.44 185 GLU A N 1
ATOM 1395 C CA . GLU A 1 185 ? -4.269 -3.835 23.353 1.00 90.44 185 GLU A CA 1
ATOM 1396 C C . GLU A 1 185 ? -4.749 -4.292 24.737 1.00 90.44 185 GLU A C 1
ATOM 1398 O O . GLU A 1 185 ? -5.617 -5.157 24.837 1.00 90.44 185 GLU A O 1
ATOM 1403 N N . ALA A 1 186 ? -4.247 -3.669 25.808 1.00 91.31 186 ALA A N 1
ATOM 1404 C CA . ALA A 1 186 ? -4.725 -3.932 27.160 1.00 91.31 186 ALA A CA 1
ATOM 1405 C C . ALA A 1 186 ? -6.210 -3.559 27.306 1.00 91.31 186 ALA A C 1
ATOM 1407 O O . ALA A 1 186 ? -6.988 -4.347 27.839 1.00 91.31 186 ALA A O 1
ATOM 1408 N N . LEU A 1 187 ? -6.630 -2.402 26.781 1.00 91.19 187 LEU A N 1
ATOM 1409 C CA . LEU A 1 187 ? -8.036 -1.983 26.792 1.00 91.19 187 LEU A CA 1
ATOM 1410 C C . LEU A 1 187 ? -8.948 -2.931 25.995 1.00 91.19 187 LEU A C 1
ATOM 1412 O O . LEU A 1 187 ? -10.058 -3.210 26.444 1.00 91.19 187 LEU A O 1
ATOM 1416 N N . GLN A 1 188 ? -8.482 -3.470 24.865 1.00 91.12 188 GLN A N 1
ATOM 1417 C CA . GLN A 1 188 ? -9.194 -4.497 24.096 1.00 91.12 188 GLN A CA 1
ATOM 1418 C C . GLN A 1 188 ? -9.357 -5.783 24.911 1.00 91.12 188 GLN A C 1
ATOM 1420 O O . GLN A 1 188 ? -10.456 -6.322 24.995 1.00 91.12 188 GLN A O 1
ATOM 1425 N N . GLN A 1 189 ? -8.294 -6.256 25.568 1.00 92.38 189 GLN A N 1
ATOM 1426 C CA . GLN A 1 189 ? -8.376 -7.446 26.418 1.00 92.38 189 GLN A CA 1
ATOM 1427 C C . GLN A 1 189 ? -9.354 -7.239 27.583 1.00 92.38 189 GLN A C 1
ATOM 1429 O O . GLN A 1 189 ? -10.150 -8.128 27.880 1.00 92.38 189 GLN A O 1
ATOM 1434 N N . ILE A 1 190 ? -9.336 -6.057 28.213 1.00 92.19 190 ILE A N 1
ATOM 1435 C CA . ILE A 1 190 ? -10.290 -5.671 29.266 1.00 92.19 190 ILE A CA 1
ATOM 1436 C C . ILE A 1 190 ? -11.721 -5.669 28.710 1.00 92.19 190 ILE A C 1
ATOM 1438 O O . ILE A 1 190 ? -12.631 -6.210 29.338 1.00 92.19 190 ILE A O 1
ATOM 1442 N N . TYR A 1 191 ? -11.922 -5.104 27.518 1.00 91.81 191 TYR A N 1
ATOM 1443 C CA . TYR A 1 191 ? -13.212 -5.101 26.839 1.00 91.81 191 TYR A CA 1
ATOM 1444 C C . TYR A 1 191 ? -13.723 -6.517 26.575 1.00 91.81 191 TYR A C 1
ATOM 1446 O O . TYR A 1 191 ? -14.890 -6.795 26.839 1.00 91.81 191 TYR A O 1
ATOM 1454 N N . ASP A 1 192 ? -12.872 -7.428 26.113 1.00 91.38 192 ASP A N 1
ATOM 1455 C CA . ASP A 1 192 ? -13.263 -8.802 25.784 1.00 91.38 192 ASP A CA 1
ATOM 1456 C C . ASP A 1 192 ? -13.624 -9.629 27.024 1.00 91.38 192 ASP A C 1
ATOM 1458 O O . ASP A 1 192 ? -14.465 -10.528 26.949 1.00 91.38 192 ASP A O 1
ATOM 1462 N N . VAL A 1 193 ? -13.028 -9.323 28.183 1.00 91.06 193 VAL A N 1
ATOM 1463 C CA . VAL A 1 193 ? -13.353 -10.018 29.435 1.00 91.06 193 VAL A CA 1
ATOM 1464 C C . VAL A 1 193 ? -14.468 -9.371 30.243 1.00 91.06 193 VAL A C 1
ATOM 1466 O O . VAL A 1 193 ? -14.866 -9.974 31.241 1.00 91.06 193 VAL A O 1
ATOM 1469 N N . ARG A 1 194 ? -14.972 -8.195 29.843 1.00 92.38 194 ARG A N 1
ATOM 1470 C CA . ARG A 1 194 ? -16.040 -7.482 30.561 1.00 92.38 194 ARG A CA 1
ATOM 1471 C C . ARG A 1 194 ? -17.209 -8.415 30.890 1.00 92.38 194 ARG A C 1
ATOM 1473 O O . ARG A 1 194 ? -17.473 -9.375 30.160 1.00 92.38 194 ARG A O 1
ATOM 1480 N N . ALA A 1 195 ? -17.897 -8.139 31.992 1.00 92.12 195 ALA A N 1
ATOM 1481 C CA . ALA A 1 195 ? -19.050 -8.937 32.380 1.00 92.12 195 ALA A CA 1
ATOM 1482 C C . ALA A 1 195 ? -20.201 -8.760 31.380 1.00 92.12 195 ALA A C 1
ATOM 1484 O O . ALA A 1 195 ? -20.435 -7.671 30.854 1.00 92.12 195 ALA A O 1
ATOM 1485 N N . THR A 1 196 ? -20.905 -9.856 31.127 1.00 92.31 196 THR A N 1
ATOM 1486 C CA . THR A 1 196 ? -22.197 -9.871 30.434 1.00 92.31 196 THR A CA 1
ATOM 1487 C C . THR A 1 196 ? -23.281 -9.231 31.301 1.00 92.31 196 THR A C 1
ATOM 1489 O O . THR A 1 196 ? -23.121 -9.104 32.518 1.00 92.31 196 THR A O 1
ATOM 1492 N N . ASP A 1 197 ? -24.402 -8.843 30.693 1.00 90.62 197 ASP A N 1
ATOM 1493 C CA . ASP A 1 197 ? -25.519 -8.235 31.425 1.00 90.62 197 ASP A CA 1
ATOM 1494 C C . ASP A 1 197 ? -26.080 -9.195 32.490 1.00 90.62 197 ASP A C 1
ATOM 1496 O O . ASP A 1 197 ? -26.427 -8.771 33.596 1.00 90.62 197 ASP A O 1
ATOM 1500 N N . GLU A 1 198 ? -26.096 -10.500 32.202 1.00 92.19 198 GLU A N 1
ATOM 1501 C CA . GLU A 1 198 ? -26.489 -11.541 33.151 1.00 92.19 198 GLU A CA 1
ATOM 1502 C C . GLU A 1 198 ? -25.505 -11.656 34.326 1.00 92.19 198 GLU A C 1
ATOM 1504 O O . GLU A 1 198 ? -25.928 -11.689 35.484 1.00 92.19 198 GLU A O 1
ATOM 1509 N N . GLU A 1 199 ? -24.194 -11.681 34.052 1.00 93.06 199 GLU A N 1
ATOM 1510 C CA . GLU A 1 199 ? -23.151 -11.705 35.089 1.00 93.06 199 GLU A CA 1
ATOM 1511 C C . GLU A 1 199 ? -23.232 -10.453 35.979 1.00 93.06 199 GLU A C 1
ATOM 1513 O O . GLU A 1 199 ? -23.192 -10.558 37.206 1.00 93.06 199 GLU A O 1
ATOM 1518 N N . LEU A 1 200 ? -23.417 -9.268 35.386 1.00 92.19 200 LEU A N 1
ATOM 1519 C CA . LEU A 1 200 ? -23.562 -8.012 36.126 1.00 92.19 200 LEU A CA 1
ATOM 1520 C C . LEU A 1 200 ? -24.804 -7.988 37.009 1.00 92.19 200 LEU A C 1
ATOM 1522 O O . LEU A 1 200 ? -24.736 -7.493 38.136 1.00 92.19 200 LEU A O 1
ATOM 1526 N N . ALA A 1 201 ? -25.928 -8.529 36.536 1.00 92.31 201 ALA A N 1
ATOM 1527 C CA . ALA A 1 201 ? -27.138 -8.633 37.340 1.00 92.31 201 ALA A CA 1
ATOM 1528 C C . ALA A 1 201 ? -26.905 -9.501 38.586 1.00 92.31 201 ALA A C 1
ATOM 1530 O O . ALA A 1 201 ? -27.289 -9.111 39.689 1.00 92.31 201 ALA A O 1
ATOM 1531 N N . LEU A 1 202 ? -26.221 -10.641 38.439 1.00 92.06 202 LEU A N 1
ATOM 1532 C CA . LEU A 1 202 ? -25.876 -11.516 39.564 1.00 92.06 202 LEU A CA 1
ATOM 1533 C C . LEU A 1 202 ? -24.949 -10.820 40.570 1.00 92.06 202 LEU A C 1
ATOM 1535 O O . LEU A 1 202 ? -25.206 -10.864 41.774 1.00 92.06 202 LEU A O 1
ATOM 1539 N N . LEU A 1 203 ? -23.910 -10.138 40.080 1.00 91.50 203 LEU A N 1
ATOM 1540 C CA . LEU A 1 203 ? -22.962 -9.398 40.917 1.00 91.50 203 LEU A CA 1
ATOM 1541 C C . LEU A 1 203 ? -23.651 -8.268 41.694 1.00 91.50 203 LEU A C 1
ATOM 1543 O O . LEU A 1 203 ? -23.488 -8.165 42.911 1.00 91.50 203 LEU A O 1
ATOM 1547 N N . ARG A 1 204 ? -24.479 -7.461 41.019 1.00 91.44 204 ARG A N 1
ATOM 1548 C CA . ARG A 1 204 ? -25.232 -6.362 41.645 1.00 91.44 204 ARG A CA 1
ATOM 1549 C C . ARG A 1 204 ? -26.257 -6.867 42.655 1.00 91.44 204 ARG A C 1
ATOM 1551 O O . ARG A 1 204 ? -26.372 -6.282 43.727 1.00 91.44 204 ARG A O 1
ATOM 1558 N N . ASN A 1 205 ? -26.951 -7.967 42.362 1.00 90.62 205 ASN A N 1
ATOM 1559 C CA . ASN A 1 205 ? -27.898 -8.581 43.295 1.00 90.62 205 ASN A CA 1
ATOM 1560 C C . ASN A 1 205 ? -27.199 -9.081 44.564 1.00 90.62 205 ASN A C 1
ATOM 1562 O O . ASN A 1 205 ? -27.711 -8.873 45.662 1.00 90.62 205 ASN A O 1
ATOM 1566 N N . HIS A 1 206 ? -26.017 -9.692 44.433 1.00 88.75 206 HIS A N 1
ATOM 1567 C CA . HIS A 1 206 ? -25.224 -10.118 45.588 1.00 88.75 206 HIS A CA 1
ATOM 1568 C C . HIS A 1 206 ? -24.835 -8.928 46.471 1.00 88.75 206 HIS A C 1
ATOM 1570 O O . HIS A 1 206 ? -25.065 -8.963 47.679 1.00 88.75 206 HIS A O 1
ATOM 1576 N N . VAL A 1 207 ? -24.332 -7.843 45.876 1.00 87.44 207 VAL A N 1
ATOM 1577 C CA . VAL A 1 207 ? -23.979 -6.613 46.609 1.00 87.44 207 VAL A CA 1
ATOM 1578 C C . VAL A 1 207 ? -25.209 -5.975 47.267 1.00 87.44 207 VAL A C 1
ATOM 1580 O O . VAL A 1 207 ? -25.165 -5.624 48.445 1.00 87.44 207 VAL A O 1
ATOM 1583 N N . ALA A 1 208 ? -26.329 -5.883 46.548 1.00 87.88 208 ALA A N 1
ATOM 1584 C CA . ALA A 1 208 ? -27.576 -5.308 47.052 1.00 87.88 208 ALA A CA 1
ATOM 1585 C C . ALA A 1 208 ? -28.217 -6.145 48.171 1.00 87.88 208 ALA A C 1
ATOM 1587 O O . ALA A 1 208 ? -28.898 -5.596 49.034 1.00 87.88 208 ALA A O 1
ATOM 1588 N N . SER A 1 209 ? -27.980 -7.462 48.186 1.00 86.06 209 SER A N 1
ATOM 1589 C CA . SER A 1 209 ? -28.498 -8.366 49.220 1.00 86.06 209 SER A CA 1
ATOM 1590 C C . SER A 1 209 ? -27.878 -8.146 50.607 1.00 86.06 209 SER A C 1
ATOM 1592 O O . SER A 1 209 ? -28.367 -8.712 51.582 1.00 86.06 209 SER A O 1
ATOM 1594 N N . GLY A 1 210 ? -26.813 -7.338 50.711 1.00 74.44 210 GLY A N 1
ATOM 1595 C CA . GLY A 1 210 ? -26.109 -7.093 51.970 1.00 74.44 210 GLY A CA 1
ATOM 1596 C C . GLY A 1 210 ? -25.400 -8.335 52.515 1.00 74.44 210 GLY A C 1
ATOM 1597 O O . GLY A 1 210 ? -25.220 -8.449 53.722 1.00 74.44 210 GLY A O 1
ATOM 1598 N N . SER A 1 211 ? -25.040 -9.281 51.640 1.00 76.94 211 SER A N 1
ATOM 1599 C CA . SER A 1 211 ? -24.354 -10.514 52.026 1.00 76.94 211 SER A CA 1
ATOM 1600 C C . SER A 1 211 ? -23.033 -10.222 52.747 1.00 76.94 211 SER A C 1
ATOM 1602 O O . SER A 1 211 ? -22.192 -9.480 52.241 1.00 76.94 211 SER A O 1
ATOM 1604 N N . ASP A 1 212 ? -22.815 -10.871 53.896 1.00 74.69 212 ASP A N 1
ATOM 1605 C CA . ASP A 1 212 ? -21.566 -10.782 54.670 1.00 74.69 212 ASP A CA 1
ATOM 1606 C C . ASP A 1 212 ? -20.355 -11.402 53.939 1.00 74.69 212 ASP A C 1
ATOM 1608 O O . ASP A 1 212 ? -19.212 -11.267 54.386 1.00 74.69 212 ASP A O 1
ATOM 1612 N N . GLN A 1 213 ? -20.580 -12.105 52.820 1.00 80.81 213 GLN A N 1
ATOM 1613 C CA . GLN A 1 213 ? -19.515 -12.671 51.993 1.00 80.81 213 GLN A CA 1
ATOM 1614 C C . GLN A 1 213 ? -19.048 -11.658 50.937 1.00 80.81 213 GLN A C 1
ATOM 1616 O O . GLN A 1 213 ? -19.791 -11.381 49.990 1.00 80.81 213 GLN A O 1
ATOM 1621 N N . PRO A 1 214 ? -17.812 -11.133 51.030 1.00 83.69 214 PRO A N 1
ATOM 1622 C CA . PRO A 1 214 ? -17.294 -10.224 50.017 1.00 83.69 214 PRO A CA 1
ATOM 1623 C C . PRO A 1 214 ? -17.109 -10.947 48.675 1.00 83.69 214 PRO A C 1
ATOM 1625 O O . PRO A 1 214 ? -16.790 -12.139 48.640 1.00 83.69 214 PRO A O 1
ATOM 1628 N N . LEU A 1 215 ? -17.278 -10.214 47.572 1.00 86.06 215 LEU A N 1
ATOM 1629 C CA . LEU A 1 215 ? -16.910 -10.685 46.232 1.00 86.06 215 LEU A CA 1
ATOM 1630 C C . LEU A 1 215 ? -15.410 -11.010 46.181 1.00 86.06 215 LEU A C 1
ATOM 1632 O O . LEU A 1 215 ? -14.616 -10.349 46.857 1.00 86.06 215 LEU A O 1
ATOM 1636 N N . ASP A 1 216 ? -15.012 -11.998 45.382 1.00 88.44 216 ASP A N 1
ATOM 1637 C CA . ASP A 1 216 ? -13.592 -12.219 45.088 1.00 88.44 216 ASP A CA 1
ATOM 1638 C C . ASP A 1 216 ? -13.062 -11.132 44.124 1.00 88.44 216 ASP A C 1
ATOM 1640 O O . ASP A 1 216 ? -13.823 -10.365 43.530 1.00 88.44 216 ASP A O 1
ATOM 1644 N N . LYS A 1 217 ? -11.738 -11.002 44.010 1.00 89.19 217 LYS A N 1
ATOM 1645 C CA . LYS A 1 217 ? -11.092 -9.928 43.236 1.00 89.19 217 LYS A CA 1
ATOM 1646 C C . LYS A 1 217 ? -11.509 -9.873 41.759 1.00 89.19 217 LYS A C 1
ATOM 1648 O O . LYS A 1 217 ? -11.681 -8.760 41.270 1.00 89.19 217 LYS A O 1
ATOM 1653 N N . PRO A 1 218 ? -11.649 -10.997 41.027 1.00 91.81 218 PRO A N 1
ATOM 1654 C CA . PRO A 1 218 ? -12.088 -10.952 39.633 1.00 91.81 218 PRO A CA 1
ATOM 1655 C C . PRO A 1 218 ? -13.499 -10.371 39.487 1.00 91.81 218 PRO A C 1
ATOM 1657 O O . PRO A 1 218 ? -13.736 -9.526 38.632 1.00 91.81 218 PRO A O 1
ATOM 1660 N N . GLU A 1 219 ? -14.423 -10.771 40.357 1.00 92.38 219 GLU A N 1
ATOM 1661 C CA . GLU A 1 219 ? -15.789 -10.256 40.419 1.00 92.38 219 GLU A CA 1
ATOM 1662 C C . GLU A 1 219 ? -15.829 -8.764 40.780 1.00 92.38 219 GLU A C 1
ATOM 1664 O O . GLU A 1 219 ? -16.590 -8.014 40.169 1.00 92.38 219 GLU A O 1
ATOM 1669 N N . GLN A 1 220 ? -14.990 -8.324 41.728 1.00 90.62 220 GLN A N 1
ATOM 1670 C CA . GLN A 1 220 ? -14.827 -6.901 42.054 1.00 90.62 220 GLN A CA 1
ATOM 1671 C C . GLN A 1 220 ? -14.339 -6.112 40.837 1.00 90.62 220 GLN A C 1
ATOM 1673 O O . GLN A 1 220 ? -14.939 -5.102 40.496 1.00 90.62 220 GLN A O 1
ATOM 1678 N N . PHE A 1 221 ? -13.319 -6.612 40.135 1.00 92.38 221 PHE A N 1
ATOM 1679 C CA . PHE A 1 221 ? -12.783 -5.972 38.934 1.00 92.38 221 PHE A CA 1
ATOM 1680 C C . PHE A 1 221 ? -13.850 -5.794 37.843 1.00 92.38 221 PHE A C 1
ATOM 1682 O O . PHE A 1 221 ? -13.953 -4.723 37.252 1.00 92.38 221 PHE A O 1
ATOM 1689 N N . LEU A 1 222 ? -14.685 -6.810 37.590 1.00 93.31 222 LEU A N 1
ATOM 1690 C CA . LEU A 1 222 ? -15.777 -6.692 36.615 1.00 93.31 222 LEU A CA 1
ATOM 1691 C C . LEU A 1 222 ? -16.848 -5.682 37.038 1.00 93.31 222 LEU A C 1
ATOM 1693 O O . LEU A 1 222 ? -17.398 -4.993 36.179 1.00 93.31 222 LEU A O 1
ATOM 1697 N N . LEU A 1 223 ? -17.155 -5.611 38.335 1.00 91.12 223 LEU A N 1
ATOM 1698 C CA . LEU A 1 223 ? -18.121 -4.650 38.858 1.00 91.12 223 LEU A CA 1
ATOM 1699 C C . LEU A 1 223 ? -17.583 -3.218 38.745 1.00 91.12 223 LEU A C 1
ATOM 1701 O O . LEU A 1 223 ? -18.285 -2.358 38.226 1.00 91.12 223 LEU A O 1
ATOM 1705 N N . GLU A 1 224 ? -16.322 -2.995 39.124 1.00 91.38 224 GLU A N 1
ATOM 1706 C CA . GLU A 1 224 ? -15.647 -1.700 38.987 1.00 91.38 224 GLU A CA 1
ATOM 1707 C C . GLU A 1 224 ? -15.616 -1.243 37.516 1.00 91.38 224 GLU A C 1
ATOM 1709 O O . GLU A 1 224 ? -15.916 -0.088 37.222 1.00 91.38 224 GLU A O 1
ATOM 1714 N N . LEU A 1 225 ? -15.341 -2.146 36.562 1.00 91.38 225 LEU A N 1
ATOM 1715 C CA . LEU A 1 225 ? -15.420 -1.825 35.128 1.00 91.38 225 LEU A CA 1
ATOM 1716 C C . LEU A 1 225 ? -16.824 -1.385 34.695 1.00 91.38 225 LEU A C 1
ATOM 1718 O O . LEU A 1 225 ? -16.957 -0.482 33.870 1.00 91.38 225 LEU A O 1
ATOM 1722 N N . ALA A 1 226 ? -17.868 -2.031 35.216 1.00 89.94 226 ALA A N 1
ATOM 1723 C CA . ALA A 1 226 ? -19.253 -1.725 34.867 1.00 89.94 226 ALA A CA 1
ATOM 1724 C C . ALA A 1 226 ? -19.782 -0.436 35.507 1.00 89.94 226 ALA A C 1
ATOM 1726 O O . ALA A 1 226 ? -20.800 0.091 35.049 1.00 89.94 226 ALA A O 1
ATOM 1727 N N . ASP A 1 227 ? -19.103 0.063 36.538 1.00 89.56 227 ASP A N 1
ATOM 1728 C CA . ASP A 1 227 ? -19.398 1.353 37.155 1.00 89.56 227 ASP A CA 1
ATOM 1729 C C . ASP A 1 227 ? -18.804 2.525 36.354 1.00 89.56 227 ASP A C 1
ATOM 1731 O O . ASP A 1 227 ? -19.251 3.662 36.513 1.00 89.56 227 ASP A O 1
ATOM 1735 N N . ILE A 1 228 ? -17.877 2.262 35.420 1.00 88.12 228 ILE A N 1
ATOM 1736 C CA . ILE A 1 228 ? -17.397 3.269 34.467 1.00 88.12 228 ILE A CA 1
ATOM 1737 C C . ILE A 1 228 ? -18.529 3.611 33.472 1.00 88.12 228 ILE A C 1
ATOM 1739 O O . ILE A 1 228 ? -18.956 2.750 32.690 1.00 88.12 228 ILE A O 1
ATOM 1743 N N . PRO A 1 229 ? -19.004 4.872 33.415 1.00 86.00 229 PRO A N 1
ATOM 1744 C CA . PRO A 1 229 ? -20.122 5.262 32.563 1.00 86.00 229 PRO A CA 1
ATOM 1745 C C . PRO A 1 229 ? -19.840 5.031 31.078 1.00 86.00 229 PRO A C 1
ATOM 1747 O O . PRO A 1 229 ? -18.925 5.630 30.500 1.00 86.00 229 PRO A O 1
ATOM 1750 N N . HIS A 1 230 ? -20.685 4.213 30.442 1.00 89.62 230 HIS A N 1
ATOM 1751 C CA . HIS A 1 230 ? -20.604 3.879 29.010 1.00 89.62 230 HIS A CA 1
ATOM 1752 C C . HIS A 1 230 ? -19.228 3.328 28.612 1.00 89.62 230 HIS A C 1
ATOM 1754 O O . HIS A 1 230 ? -18.685 3.658 27.556 1.00 89.62 230 HIS A O 1
ATOM 1760 N N . PHE A 1 231 ? -18.643 2.503 29.490 1.00 90.25 231 PHE A N 1
ATOM 1761 C CA . PHE A 1 231 ? -17.374 1.806 29.276 1.00 90.25 231 PHE A CA 1
ATOM 1762 C C . PHE A 1 231 ? -17.283 1.182 27.874 1.00 90.25 231 PHE A C 1
ATOM 1764 O O . PHE A 1 231 ? -16.344 1.448 27.122 1.00 90.25 231 PHE A O 1
ATOM 1771 N N . THR A 1 232 ? -18.293 0.393 27.500 1.00 90.19 232 THR A N 1
ATOM 1772 C CA . THR A 1 232 ? -18.337 -0.354 26.237 1.00 90.19 232 THR A CA 1
ATOM 1773 C C . THR A 1 232 ? -18.241 0.580 25.029 1.00 90.19 232 THR A C 1
ATOM 1775 O O . THR A 1 232 ? -17.479 0.322 24.098 1.00 90.19 232 THR A O 1
ATOM 1778 N N . GLU A 1 233 ? -18.992 1.678 25.038 1.00 92.94 233 GLU A N 1
ATOM 1779 C CA . GLU A 1 233 ? -19.022 2.671 23.970 1.00 92.94 233 GLU A CA 1
ATOM 1780 C C . GLU A 1 233 ? -17.704 3.439 23.875 1.00 92.94 233 GLU A C 1
ATOM 1782 O O . GLU A 1 233 ? -17.188 3.624 22.772 1.00 92.94 233 GLU A O 1
ATOM 1787 N N . ARG A 1 234 ? -17.128 3.845 25.014 1.00 93.00 234 ARG A N 1
ATOM 1788 C CA . ARG A 1 234 ? -15.841 4.557 25.057 1.00 93.00 234 ARG A CA 1
ATOM 1789 C C . ARG A 1 234 ? -14.714 3.707 24.481 1.00 93.00 234 ARG A C 1
ATOM 1791 O O . ARG A 1 234 ? -13.968 4.192 23.630 1.00 93.00 234 ARG A O 1
ATOM 1798 N N . ILE A 1 235 ? -14.620 2.437 24.882 1.00 92.56 235 ILE A N 1
ATOM 1799 C CA . ILE A 1 235 ? -13.614 1.517 24.336 1.00 92.56 235 ILE A CA 1
ATOM 1800 C C . ILE A 1 235 ? -13.867 1.240 22.850 1.00 92.56 235 ILE A C 1
ATOM 1802 O O . ILE A 1 235 ? -12.928 1.256 22.058 1.00 92.56 235 ILE A O 1
ATOM 1806 N N . ALA A 1 236 ? -15.123 1.080 22.424 1.00 92.81 236 ALA A N 1
ATOM 1807 C CA . ALA A 1 236 ? -15.445 0.930 21.003 1.00 92.81 236 ALA A CA 1
ATOM 1808 C C . ALA A 1 236 ? -14.973 2.123 20.154 1.00 92.81 236 ALA A C 1
ATOM 1810 O O . ALA A 1 236 ? -14.477 1.920 19.045 1.00 92.81 236 ALA A O 1
ATOM 1811 N N . CYS A 1 237 ? -15.078 3.350 20.671 1.00 94.81 237 CYS A N 1
ATOM 1812 C CA . CYS A 1 237 ? -14.555 4.540 20.001 1.00 94.81 237 CYS A CA 1
ATOM 1813 C C . CYS A 1 237 ? -13.021 4.535 19.899 1.00 94.81 237 CYS A C 1
ATOM 1815 O O . CYS A 1 237 ? -12.492 4.841 18.831 1.00 94.81 237 CYS A O 1
ATOM 1817 N N . PHE A 1 238 ? -12.312 4.137 20.962 1.00 91.06 238 PHE A N 1
ATOM 1818 C CA . PHE A 1 238 ? -10.851 3.980 20.940 1.00 91.06 238 PHE A CA 1
ATOM 1819 C C . PHE A 1 238 ? -10.388 3.002 19.862 1.00 91.06 238 PHE A C 1
ATOM 1821 O O . PHE A 1 238 ? -9.528 3.324 19.045 1.00 91.06 238 PHE A O 1
ATOM 1828 N N . MET A 1 239 ? -10.979 1.807 19.858 1.00 91.81 239 MET A N 1
ATOM 1829 C CA . MET A 1 239 ? -10.608 0.739 18.930 1.00 91.81 239 MET A CA 1
ATOM 1830 C C . MET A 1 239 ? -10.855 1.175 17.485 1.00 91.81 239 MET A C 1
ATOM 1832 O O . MET A 1 239 ? -9.997 0.995 16.620 1.00 91.81 239 MET A O 1
ATOM 1836 N N . PHE A 1 240 ? -11.992 1.833 17.239 1.00 95.75 240 PHE A N 1
ATOM 1837 C CA . PHE A 1 240 ? -12.327 2.320 15.909 1.00 95.75 240 PHE A CA 1
ATOM 1838 C C . PHE A 1 240 ? -11.398 3.439 15.421 1.00 95.75 240 PHE A C 1
ATOM 1840 O O . PHE A 1 240 ? -11.108 3.490 14.230 1.00 95.75 240 PHE A O 1
ATOM 1847 N N . GLN A 1 241 ? -10.904 4.322 16.295 1.00 94.50 241 GLN A N 1
ATOM 1848 C CA . GLN A 1 241 ? -9.962 5.369 15.886 1.00 94.50 241 GLN A CA 1
ATOM 1849 C C . GLN A 1 241 ? -8.700 4.780 15.241 1.00 94.50 241 GLN A C 1
ATOM 1851 O O . GLN A 1 241 ? -8.279 5.230 14.172 1.00 94.50 241 GLN A O 1
ATOM 1856 N N . THR A 1 242 ? -8.116 3.756 15.865 1.00 90.50 242 THR A N 1
ATOM 1857 C CA . THR A 1 242 ? -6.937 3.065 15.328 1.00 90.50 242 THR A CA 1
ATOM 1858 C C . THR A 1 242 ? -7.285 2.257 14.084 1.00 90.50 242 THR A C 1
ATOM 1860 O O . THR A 1 242 ? -6.612 2.397 13.064 1.00 90.50 242 THR A O 1
ATOM 1863 N N . GLU A 1 243 ? -8.381 1.493 14.120 1.00 94.88 243 GLU A N 1
ATOM 1864 C CA . GLU A 1 243 ? -8.845 0.713 12.967 1.00 94.88 243 GLU A CA 1
ATOM 1865 C C . GLU A 1 243 ? -9.073 1.597 11.730 1.00 94.88 243 GLU A C 1
ATOM 1867 O O . GLU A 1 243 ? -8.683 1.231 10.618 1.00 94.88 243 GLU A O 1
ATOM 1872 N N . PHE A 1 244 ? -9.685 2.770 11.918 1.00 98.00 244 PHE A N 1
ATOM 1873 C CA . PHE A 1 244 ? -9.919 3.741 10.857 1.00 98.00 244 PHE A CA 1
ATOM 1874 C C . PHE A 1 244 ? -8.599 4.239 10.271 1.00 98.00 244 PHE A C 1
ATOM 1876 O O . PHE A 1 244 ? -8.432 4.195 9.054 1.00 98.00 244 PHE A O 1
ATOM 1883 N N . SER A 1 245 ? -7.660 4.664 11.125 1.00 96.06 245 SER A N 1
ATOM 1884 C CA . SER A 1 245 ? -6.345 5.168 10.709 1.00 96.06 245 SER A CA 1
ATOM 1885 C C . SER A 1 245 ? -5.570 4.140 9.879 1.00 96.06 245 SER A C 1
ATOM 1887 O O . SER A 1 245 ? -5.048 4.464 8.809 1.00 96.06 245 SER A O 1
ATOM 1889 N N . ASP A 1 246 ? -5.528 2.888 10.331 1.00 95.69 246 ASP A N 1
ATOM 1890 C CA . ASP A 1 246 ? -4.819 1.818 9.626 1.00 95.69 246 ASP A CA 1
ATOM 1891 C C . ASP A 1 246 ? -5.499 1.477 8.296 1.00 95.69 246 ASP A C 1
ATOM 1893 O O . ASP A 1 246 ? -4.842 1.338 7.259 1.00 95.69 246 ASP A O 1
ATOM 1897 N N . SER A 1 247 ? -6.831 1.393 8.305 1.00 97.88 247 SER A N 1
ATOM 1898 C CA . SER A 1 247 ? -7.607 1.042 7.116 1.00 97.88 247 SER A CA 1
ATOM 1899 C C . SER A 1 247 ? -7.528 2.125 6.041 1.00 97.88 247 SER A C 1
ATOM 1901 O O . SER A 1 247 ? -7.264 1.809 4.879 1.00 97.88 247 SER A O 1
ATOM 1903 N N . ILE A 1 248 ? -7.720 3.398 6.409 1.00 98.06 248 ILE A N 1
ATOM 1904 C CA . ILE A 1 248 ? -7.696 4.515 5.457 1.00 98.06 248 ILE A CA 1
ATOM 1905 C C . ILE A 1 248 ? -6.293 4.699 4.865 1.00 98.06 248 ILE A C 1
ATOM 1907 O O . ILE A 1 248 ? -6.153 4.840 3.652 1.00 98.06 248 ILE A O 1
ATOM 1911 N N . SER A 1 249 ? -5.243 4.566 5.685 1.00 97.75 249 SER A N 1
ATOM 1912 C CA . SER A 1 249 ? -3.845 4.611 5.239 1.00 97.75 249 SER A CA 1
ATOM 1913 C C . SER A 1 249 ? -3.507 3.456 4.289 1.00 97.75 249 SER A C 1
ATOM 1915 O O . SER A 1 249 ? -2.893 3.653 3.235 1.00 97.75 249 SER A O 1
ATOM 1917 N N . GLY A 1 250 ? -3.961 2.239 4.609 1.00 97.94 250 GLY A N 1
ATOM 1918 C CA . GLY A 1 250 ? -3.782 1.067 3.756 1.00 97.94 250 GLY A CA 1
ATOM 1919 C C . GLY A 1 250 ? -4.463 1.207 2.391 1.00 97.94 250 GLY A C 1
ATOM 1920 O O . GLY A 1 250 ? -3.882 0.822 1.371 1.00 97.94 250 GLY A O 1
ATOM 1921 N N . ILE A 1 251 ? -5.669 1.783 2.351 1.00 98.44 251 ILE A N 1
ATOM 1922 C CA . ILE A 1 251 ? -6.384 2.099 1.106 1.00 98.44 251 ILE A CA 1
ATOM 1923 C C . ILE A 1 251 ? -5.630 3.174 0.316 1.00 98.44 251 ILE A C 1
ATOM 1925 O O . ILE A 1 251 ? -5.294 2.943 -0.850 1.00 98.44 251 ILE A O 1
ATOM 1929 N N . GLY A 1 252 ? -5.288 4.291 0.961 1.00 98.19 252 GLY A N 1
ATOM 1930 C CA . GLY A 1 252 ? -4.571 5.399 0.334 1.00 98.19 252 GLY A CA 1
ATOM 1931 C C . GLY A 1 252 ? -3.231 4.963 -0.266 1.00 98.19 252 GLY A C 1
ATOM 1932 O O . GLY A 1 252 ? -2.894 5.344 -1.383 1.00 98.19 252 GLY A O 1
ATOM 1933 N N . SER A 1 253 ? -2.486 4.076 0.402 1.00 98.12 253 SER A N 1
ATOM 1934 C CA . SER A 1 253 ? -1.232 3.510 -0.121 1.00 98.12 253 SER A CA 1
ATOM 1935 C C . SER A 1 253 ? -1.426 2.738 -1.436 1.00 98.12 253 SER A C 1
ATOM 1937 O O . SER A 1 253 ? -0.670 2.930 -2.393 1.00 98.12 253 SER A O 1
ATOM 1939 N N . LYS A 1 254 ? -2.482 1.915 -1.533 1.00 98.31 254 LYS A N 1
ATOM 1940 C CA . LYS A 1 254 ? -2.816 1.174 -2.763 1.00 98.31 254 LYS A CA 1
ATOM 1941 C C . LYS A 1 254 ? -3.194 2.119 -3.904 1.00 98.31 254 LYS A C 1
ATOM 1943 O O . LYS A 1 254 ? -2.694 1.955 -5.019 1.00 98.31 254 LYS A O 1
ATOM 1948 N N . LEU A 1 255 ? -4.039 3.113 -3.617 1.00 98.50 255 LEU A N 1
ATOM 1949 C CA . LEU A 1 255 ? -4.483 4.119 -4.587 1.00 98.50 255 LEU A CA 1
ATOM 1950 C C . LEU A 1 255 ? -3.314 4.988 -5.077 1.00 98.50 255 LEU A C 1
ATOM 1952 O O . LEU A 1 255 ? -3.113 5.160 -6.281 1.00 98.50 255 LEU A O 1
ATOM 1956 N N . ASN A 1 256 ? -2.456 5.445 -4.167 1.00 98.00 256 ASN A N 1
ATOM 1957 C CA . ASN A 1 256 ? -1.272 6.224 -4.517 1.00 98.00 256 ASN A CA 1
ATOM 1958 C C . ASN A 1 256 ? -0.285 5.424 -5.377 1.00 98.00 256 ASN A C 1
ATOM 1960 O O . ASN A 1 256 ? 0.243 5.968 -6.348 1.00 98.00 256 ASN A O 1
ATOM 1964 N N . ASN A 1 257 ? -0.080 4.133 -5.089 1.00 98.56 257 ASN A N 1
ATOM 1965 C CA . ASN A 1 257 ? 0.781 3.269 -5.898 1.00 98.56 257 ASN A CA 1
ATOM 1966 C C . ASN A 1 257 ? 0.275 3.123 -7.342 1.00 98.56 257 ASN A C 1
ATOM 1968 O O . ASN A 1 257 ? 1.049 3.272 -8.288 1.00 98.56 257 ASN A O 1
ATOM 1972 N N . ILE A 1 258 ? -1.018 2.849 -7.550 1.00 98.19 258 ILE A N 1
ATOM 1973 C CA . ILE A 1 258 ? -1.557 2.734 -8.915 1.00 98.19 258 ILE A CA 1
ATOM 1974 C C . ILE A 1 258 ? -1.524 4.085 -9.645 1.00 98.19 258 ILE A C 1
ATOM 1976 O O . ILE A 1 258 ? -1.184 4.135 -10.830 1.00 98.19 258 ILE A O 1
ATOM 1980 N N . LYS A 1 259 ? -1.791 5.194 -8.941 1.00 97.62 259 LYS A N 1
ATOM 1981 C CA . LYS A 1 259 ? -1.747 6.556 -9.493 1.00 97.62 259 LYS A CA 1
ATOM 1982 C C . LYS A 1 259 ? -0.344 6.955 -9.944 1.00 97.62 259 LYS A C 1
ATOM 1984 O O . LYS A 1 259 ? -0.209 7.530 -11.030 1.00 97.62 259 LYS A O 1
ATOM 1989 N N . SER A 1 260 ? 0.678 6.656 -9.141 1.00 98.06 260 SER A N 1
ATOM 1990 C CA . SER A 1 260 ? 2.082 6.933 -9.461 1.00 98.06 260 SER A CA 1
ATOM 1991 C C . SER A 1 260 ? 2.601 6.012 -10.566 1.00 98.06 260 SER A C 1
ATOM 1993 O O . SER A 1 260 ? 3.277 6.480 -11.479 1.00 98.06 260 SER A O 1
ATOM 1995 N N . THR A 1 261 ? 2.207 4.736 -10.559 1.00 98.56 261 THR A N 1
ATOM 1996 C CA . THR A 1 261 ? 2.568 3.772 -11.608 1.00 98.56 261 THR A CA 1
ATOM 1997 C C . THR A 1 261 ? 1.991 4.192 -12.960 1.00 98.56 261 THR A C 1
ATOM 1999 O O . THR A 1 261 ? 2.724 4.272 -13.945 1.00 98.56 261 THR A O 1
ATOM 2002 N N . CYS A 1 262 ? 0.702 4.551 -13.014 1.00 98.56 262 CYS A N 1
ATOM 2003 C CA . CYS A 1 262 ? 0.079 5.106 -14.221 1.00 98.56 262 CYS A CA 1
ATOM 2004 C C . CYS A 1 262 ? 0.800 6.374 -14.693 1.00 98.56 262 CYS A C 1
ATOM 2006 O O . CYS A 1 262 ? 1.066 6.534 -15.880 1.00 98.56 262 CYS A O 1
ATOM 2008 N N . GLN A 1 263 ? 1.151 7.263 -13.758 1.00 98.25 263 GLN A N 1
ATOM 2009 C CA . GLN A 1 263 ? 1.879 8.486 -14.084 1.00 98.25 263 GLN A CA 1
ATOM 2010 C C . GLN A 1 263 ? 3.232 8.194 -14.726 1.00 98.25 263 GLN A C 1
ATOM 2012 O O . GLN A 1 263 ? 3.533 8.737 -15.783 1.00 98.25 263 GLN A O 1
ATOM 2017 N N . PHE A 1 264 ? 4.025 7.304 -14.125 1.00 98.25 264 PHE A N 1
ATOM 2018 C CA . PHE A 1 264 ? 5.316 6.909 -14.673 1.00 98.25 264 PHE A CA 1
ATOM 2019 C C . PHE A 1 264 ? 5.156 6.350 -16.087 1.00 98.25 264 PHE A C 1
ATOM 2021 O O . PHE A 1 264 ? 5.886 6.748 -16.992 1.00 98.25 264 PHE A O 1
ATOM 2028 N N . LEU A 1 265 ? 4.182 5.458 -16.289 1.00 98.25 265 LEU A N 1
ATOM 2029 C CA . LEU A 1 265 ? 3.922 4.848 -17.590 1.00 98.25 265 LEU A CA 1
ATOM 2030 C C . LEU A 1 265 ? 3.552 5.878 -18.669 1.00 98.25 265 LEU A C 1
ATOM 2032 O O . LEU A 1 265 ? 3.862 5.655 -19.834 1.00 98.25 265 LEU A O 1
ATOM 2036 N N . MET A 1 266 ? 2.915 6.994 -18.317 1.00 97.81 266 MET A N 1
ATOM 2037 C CA . MET A 1 266 ? 2.512 8.024 -19.283 1.00 97.81 266 MET A CA 1
ATOM 2038 C C . MET A 1 266 ? 3.572 9.118 -19.491 1.00 97.81 266 MET A C 1
ATOM 2040 O O . MET A 1 266 ? 3.755 9.621 -20.603 1.00 97.81 266 MET A O 1
ATOM 2044 N N . GLU A 1 267 ? 4.271 9.509 -18.426 1.00 97.25 267 GLU A N 1
ATOM 2045 C CA . GLU A 1 267 ? 5.084 10.730 -18.390 1.00 97.25 267 GLU A CA 1
ATOM 2046 C C . GLU A 1 267 ? 6.594 10.461 -18.446 1.00 97.25 267 GLU A C 1
ATOM 2048 O O . GLU A 1 267 ? 7.360 11.370 -18.757 1.00 97.25 267 GLU A O 1
ATOM 2053 N N . SER A 1 268 ? 7.054 9.231 -18.187 1.00 96.62 268 SER A N 1
ATOM 2054 C CA . SER A 1 268 ? 8.489 8.922 -18.149 1.00 96.62 268 SER A CA 1
ATOM 2055 C C . SER A 1 268 ? 9.139 9.005 -19.534 1.00 96.62 268 SER A C 1
ATOM 2057 O O . SER A 1 268 ? 8.974 8.124 -20.380 1.00 96.62 268 SER A O 1
ATOM 2059 N N . GLU A 1 269 ? 9.955 10.038 -19.748 1.00 94.31 269 GLU A N 1
ATOM 2060 C CA . GLU A 1 269 ? 10.747 10.198 -20.974 1.00 94.31 269 GLU A CA 1
ATOM 2061 C C . GLU A 1 269 ? 11.752 9.055 -21.171 1.00 94.31 269 GLU A C 1
ATOM 2063 O O . GLU A 1 269 ? 11.922 8.554 -22.282 1.00 94.31 269 GLU A O 1
ATOM 2068 N N . SER A 1 270 ? 12.367 8.566 -20.090 1.00 94.06 270 SER A N 1
ATOM 2069 C CA . SER A 1 270 ? 13.265 7.408 -20.152 1.00 94.06 270 SER A CA 1
ATOM 2070 C C . SER A 1 270 ? 12.545 6.160 -20.663 1.00 94.06 270 SER A C 1
ATOM 2072 O O . SER A 1 270 ? 13.078 5.458 -21.525 1.00 94.06 270 SER A O 1
ATOM 2074 N N . LEU A 1 271 ? 11.315 5.914 -20.197 1.00 97.12 271 LEU A N 1
ATOM 2075 C CA . LEU A 1 271 ? 10.507 4.793 -20.673 1.00 97.12 271 LEU A CA 1
ATOM 2076 C C . LEU A 1 271 ? 10.154 4.957 -22.155 1.00 97.12 271 LEU A C 1
ATOM 2078 O O . LEU A 1 271 ? 10.294 4.005 -22.922 1.00 97.12 271 LEU A O 1
ATOM 2082 N N . LYS A 1 272 ? 9.770 6.166 -22.588 1.00 96.69 272 LYS A N 1
ATOM 2083 C CA . LYS A 1 272 ? 9.500 6.459 -24.007 1.00 96.69 272 LYS A CA 1
ATOM 2084 C C . LYS A 1 272 ? 10.718 6.176 -24.887 1.00 96.69 272 LYS A C 1
ATOM 2086 O O . LYS A 1 272 ? 10.568 5.617 -25.971 1.00 96.69 272 LYS A O 1
ATOM 2091 N N . ILE A 1 273 ? 11.933 6.485 -24.423 1.00 96.38 273 ILE A N 1
ATOM 2092 C CA . ILE A 1 273 ? 13.167 6.146 -25.148 1.00 96.38 273 ILE A CA 1
ATOM 2093 C C . ILE A 1 273 ? 13.348 4.624 -25.240 1.00 96.38 273 ILE A C 1
ATOM 2095 O O . ILE A 1 273 ? 13.671 4.131 -26.321 1.00 96.38 273 ILE A O 1
ATOM 2099 N N . VAL A 1 274 ? 13.134 3.879 -24.148 1.00 97.69 274 VAL A N 1
ATOM 2100 C CA . VAL A 1 274 ? 13.216 2.406 -24.149 1.00 97.69 274 VAL A CA 1
ATOM 2101 C C . VAL A 1 274 ? 12.221 1.805 -25.147 1.00 97.69 274 VAL A C 1
ATOM 2103 O O . VAL A 1 274 ? 12.619 1.011 -26.001 1.00 97.69 274 VAL A O 1
ATOM 2106 N N . LEU A 1 275 ? 10.954 2.226 -25.102 1.00 98.19 275 LEU A N 1
ATOM 2107 C CA . LEU A 1 275 ? 9.916 1.775 -26.036 1.00 98.19 275 LEU A CA 1
ATOM 2108 C C . LEU A 1 275 ? 10.244 2.164 -27.486 1.00 98.19 275 LEU A C 1
ATOM 2110 O O . LEU A 1 275 ? 10.070 1.353 -28.393 1.00 98.19 275 LEU A O 1
ATOM 2114 N N . GLY A 1 276 ? 10.805 3.355 -27.711 1.00 97.88 276 GLY A N 1
ATOM 2115 C CA . GLY A 1 276 ? 11.263 3.795 -29.030 1.00 97.88 276 GLY A CA 1
ATOM 2116 C C . GLY A 1 276 ? 12.418 2.955 -29.587 1.00 97.88 276 GLY A C 1
ATOM 2117 O O . GLY A 1 276 ? 12.445 2.666 -30.782 1.00 97.88 276 GLY A O 1
ATOM 2118 N N . ILE A 1 277 ? 13.352 2.507 -28.738 1.00 98.25 277 ILE A N 1
ATOM 2119 C CA . ILE A 1 277 ? 14.412 1.566 -29.140 1.00 98.25 277 ILE A CA 1
ATOM 2120 C C . ILE A 1 277 ? 13.797 0.221 -29.538 1.00 98.25 277 ILE A C 1
ATOM 2122 O O . ILE A 1 277 ? 14.164 -0.325 -30.578 1.00 98.25 277 ILE A O 1
ATOM 2126 N N . ILE A 1 278 ? 12.844 -0.294 -28.752 1.00 98.12 278 ILE A N 1
ATOM 2127 C CA . ILE A 1 278 ? 12.133 -1.543 -29.068 1.00 98.12 278 ILE A CA 1
ATOM 2128 C C . ILE A 1 278 ? 11.434 -1.431 -30.428 1.00 98.12 278 ILE A C 1
ATOM 2130 O O . ILE A 1 278 ? 11.608 -2.311 -31.271 1.00 98.12 278 ILE A O 1
ATOM 2134 N N . LEU A 1 279 ? 10.708 -0.333 -30.672 1.00 96.88 279 LEU A N 1
ATOM 2135 C CA . LEU A 1 279 ? 10.005 -0.088 -31.934 1.00 96.88 279 LEU A CA 1
ATOM 2136 C C . LEU A 1 279 ? 10.971 -0.044 -33.126 1.00 96.88 279 LEU A C 1
ATOM 2138 O O . LEU A 1 279 ? 10.739 -0.706 -34.137 1.00 96.88 279 LEU A O 1
ATOM 2142 N N . ALA A 1 280 ? 12.076 0.696 -33.002 1.00 97.19 280 ALA A N 1
ATOM 2143 C CA . ALA A 1 280 ? 13.072 0.823 -34.062 1.00 97.19 280 ALA A CA 1
ATOM 2144 C C . ALA A 1 280 ? 13.717 -0.527 -34.416 1.00 97.19 280 ALA A C 1
ATOM 2146 O O . ALA A 1 280 ? 13.830 -0.870 -35.594 1.00 97.19 280 ALA A O 1
ATOM 2147 N N . LEU A 1 281 ? 14.101 -1.314 -33.405 1.00 95.56 281 LEU A N 1
ATOM 2148 C CA . LEU A 1 281 ? 14.688 -2.639 -33.614 1.00 95.56 281 LEU A CA 1
ATOM 2149 C C . LEU A 1 281 ? 13.670 -3.617 -34.205 1.00 95.56 281 LEU A C 1
ATOM 2151 O O . LEU A 1 281 ? 14.000 -4.326 -35.152 1.00 95.56 281 LEU A O 1
ATOM 2155 N N . GLY A 1 282 ? 12.431 -3.620 -33.708 1.00 92.81 282 GLY A N 1
ATOM 2156 C CA . GLY A 1 282 ? 11.353 -4.443 -34.254 1.00 92.81 282 GLY A CA 1
ATOM 2157 C C . GLY A 1 282 ? 11.084 -4.142 -35.730 1.00 92.81 282 GLY A C 1
ATOM 2158 O O . GLY A 1 282 ? 11.044 -5.060 -36.547 1.00 92.81 282 GLY A O 1
ATOM 2159 N N . ASN A 1 283 ? 10.988 -2.860 -36.095 1.00 92.62 283 ASN A N 1
ATOM 2160 C CA . ASN A 1 283 ? 10.802 -2.432 -37.483 1.00 92.62 283 ASN A CA 1
ATOM 2161 C C . ASN A 1 283 ? 11.975 -2.824 -38.386 1.00 92.62 283 ASN A C 1
ATOM 2163 O O . ASN A 1 283 ? 11.749 -3.275 -39.507 1.00 92.62 283 ASN A O 1
ATOM 2167 N N . PHE A 1 284 ? 13.212 -2.698 -37.898 1.00 94.50 284 PHE A N 1
ATOM 2168 C CA . PHE A 1 284 ? 14.395 -3.130 -38.640 1.00 94.50 284 PHE A CA 1
ATOM 2169 C C . PHE A 1 284 ? 14.403 -4.650 -38.861 1.00 94.50 284 PHE A C 1
ATOM 2171 O O . PHE A 1 284 ? 14.610 -5.115 -39.980 1.00 94.50 284 PHE A O 1
ATOM 2178 N N . MET A 1 285 ? 14.124 -5.431 -37.813 1.00 92.06 285 MET A N 1
ATOM 2179 C CA . MET A 1 285 ? 14.090 -6.896 -37.878 1.00 92.06 285 MET A CA 1
ATOM 2180 C C . MET A 1 285 ? 12.963 -7.430 -38.770 1.00 92.06 285 MET A C 1
ATOM 2182 O O . MET A 1 285 ? 13.129 -8.469 -39.404 1.00 92.06 285 MET A O 1
ATOM 2186 N N . ASN A 1 286 ? 11.836 -6.721 -38.839 1.00 91.19 286 ASN A N 1
ATOM 2187 C CA . ASN A 1 286 ? 10.696 -7.063 -39.691 1.00 91.19 286 ASN A CA 1
ATOM 2188 C C . ASN A 1 286 ? 10.741 -6.374 -41.070 1.00 91.19 286 ASN A C 1
ATOM 2190 O O . ASN A 1 286 ? 9.736 -6.366 -41.786 1.00 91.19 286 ASN A O 1
ATOM 2194 N N . GLY A 1 287 ? 11.880 -5.789 -41.455 1.00 90.62 287 GLY A N 1
ATOM 2195 C CA . GLY A 1 287 ? 12.056 -5.135 -42.750 1.00 90.62 287 GLY A CA 1
ATOM 2196 C C . GLY A 1 287 ? 11.713 -6.062 -43.921 1.00 90.62 287 GLY A C 1
ATOM 2197 O O . GLY A 1 287 ? 12.087 -7.233 -43.940 1.00 90.62 287 GLY A O 1
ATOM 2198 N N . GLY A 1 288 ? 10.965 -5.543 -44.898 1.00 85.88 288 GLY A N 1
ATOM 2199 C CA . GLY A 1 288 ? 10.478 -6.320 -46.045 1.00 85.88 288 GLY A CA 1
ATOM 2200 C C . GLY A 1 288 ? 9.205 -7.137 -45.782 1.00 85.88 288 GLY A C 1
ATOM 2201 O O . GLY A 1 288 ? 8.655 -7.706 -46.720 1.00 85.88 288 GLY A O 1
ATOM 2202 N N . ASN A 1 289 ? 8.691 -7.169 -44.547 1.00 88.44 289 ASN A N 1
ATOM 2203 C CA . ASN A 1 289 ? 7.401 -7.778 -44.227 1.00 88.44 289 ASN A CA 1
ATOM 2204 C C . ASN A 1 289 ? 6.313 -6.703 -44.056 1.00 88.44 289 ASN A C 1
ATOM 2206 O O . ASN A 1 289 ? 6.233 -6.068 -43.008 1.00 88.44 289 ASN A O 1
ATOM 2210 N N . MET A 1 290 ? 5.431 -6.553 -45.051 1.00 84.69 290 MET A N 1
ATOM 2211 C CA . MET A 1 290 ? 4.327 -5.571 -45.040 1.00 84.69 290 MET A CA 1
ATOM 2212 C C . MET A 1 290 ? 3.318 -5.740 -43.892 1.00 84.69 290 MET A C 1
ATOM 2214 O O . MET A 1 290 ? 2.577 -4.810 -43.608 1.00 84.69 290 MET A O 1
ATOM 2218 N N . GLN A 1 291 ? 3.254 -6.908 -43.245 1.00 82.38 291 GLN A N 1
ATOM 2219 C CA . GLN A 1 291 ? 2.325 -7.171 -42.137 1.00 82.38 291 GLN A CA 1
ATOM 2220 C C . GLN A 1 291 ? 2.945 -6.902 -40.754 1.00 82.38 291 GLN A C 1
ATOM 2222 O O . GLN A 1 291 ? 2.219 -6.853 -39.766 1.00 82.38 291 GLN A O 1
ATOM 2227 N N . ARG A 1 292 ? 4.280 -6.807 -40.647 1.00 82.12 292 ARG A N 1
ATOM 2228 C CA . ARG A 1 292 ? 4.996 -6.739 -39.352 1.00 82.12 292 ARG A CA 1
ATOM 2229 C C . ARG A 1 292 ? 6.011 -5.603 -39.240 1.00 82.12 292 ARG A C 1
ATOM 2231 O O . ARG A 1 292 ? 6.388 -5.248 -38.126 1.00 82.12 292 ARG A O 1
ATOM 2238 N N . GLY A 1 293 ? 6.528 -5.116 -40.362 1.00 83.75 293 GLY A N 1
ATOM 2239 C CA . GLY A 1 293 ? 7.420 -3.961 -40.427 1.00 83.75 293 GLY A CA 1
ATOM 2240 C C . GLY A 1 293 ? 6.637 -2.664 -40.624 1.00 83.75 293 GLY A C 1
ATOM 2241 O O . GLY A 1 293 ? 5.430 -2.695 -40.835 1.00 83.75 293 GLY A O 1
ATOM 2242 N N . GLN A 1 294 ? 7.341 -1.529 -40.573 1.00 89.81 294 GLN A N 1
ATOM 2243 C CA . GLN A 1 294 ? 6.750 -0.185 -40.700 1.00 89.81 294 GLN A CA 1
ATOM 2244 C C . GLN A 1 294 ? 5.596 0.077 -39.711 1.00 89.81 294 GLN A C 1
ATOM 2246 O O . GLN A 1 294 ? 4.657 0.798 -40.025 1.00 89.81 294 GLN A O 1
ATOM 2251 N N . ALA A 1 295 ? 5.663 -0.516 -38.520 1.00 91.62 295 ALA A N 1
ATOM 2252 C CA . ALA A 1 295 ? 4.673 -0.328 -37.474 1.00 91.62 295 ALA A CA 1
ATOM 2253 C C . ALA A 1 295 ? 4.877 1.015 -36.753 1.00 91.62 295 ALA A C 1
ATOM 2255 O O . ALA A 1 295 ? 6.015 1.388 -36.448 1.00 91.62 295 ALA A O 1
ATOM 2256 N N . ASP A 1 296 ? 3.775 1.688 -36.415 1.00 91.94 296 ASP A N 1
ATOM 2257 C CA . ASP A 1 296 ? 3.763 2.902 -35.581 1.00 91.94 296 ASP A CA 1
ATOM 2258 C C . ASP A 1 296 ? 3.857 2.589 -34.076 1.00 91.94 296 ASP A C 1
ATOM 2260 O O . ASP A 1 296 ? 4.190 3.449 -33.262 1.00 91.94 296 ASP A O 1
ATOM 2264 N N . GLY A 1 297 ? 3.578 1.341 -33.693 1.00 93.00 297 GLY A N 1
ATOM 2265 C CA . GLY A 1 297 ? 3.576 0.868 -32.313 1.00 93.00 297 GLY A CA 1
ATOM 2266 C C . GLY A 1 297 ? 3.489 -0.655 -32.232 1.00 93.00 297 GLY A C 1
ATOM 2267 O O . GLY A 1 297 ? 3.499 -1.351 -33.246 1.00 93.00 297 GLY A O 1
ATOM 2268 N N . PHE A 1 298 ? 3.414 -1.190 -31.016 1.00 94.38 298 PHE A N 1
ATOM 2269 C CA . PHE A 1 298 ? 3.300 -2.627 -30.770 1.00 94.38 298 PHE A CA 1
ATOM 2270 C C . PHE A 1 298 ? 2.430 -2.911 -29.542 1.00 94.38 298 PHE A C 1
ATOM 2272 O O . PHE A 1 298 ? 2.380 -2.111 -28.610 1.00 94.38 298 PHE A O 1
ATOM 2279 N N . GLY A 1 299 ? 1.779 -4.076 -29.527 1.00 92.94 299 GLY A N 1
ATOM 2280 C CA . GLY A 1 299 ? 1.061 -4.570 -28.351 1.00 92.94 299 GLY A CA 1
ATOM 2281 C C . GLY A 1 299 ? 2.017 -4.953 -27.218 1.00 92.94 299 GLY A C 1
ATOM 2282 O O . GLY A 1 299 ? 3.107 -5.482 -27.459 1.00 92.94 299 GLY A O 1
ATOM 2283 N N . LEU A 1 300 ? 1.611 -4.699 -25.973 1.00 94.94 300 LEU A N 1
ATOM 2284 C CA . LEU A 1 300 ? 2.446 -4.885 -24.778 1.00 94.94 300 LEU A CA 1
ATOM 2285 C C . LEU A 1 300 ? 2.844 -6.349 -24.523 1.00 94.94 300 LEU A C 1
ATOM 2287 O O . LEU A 1 300 ? 3.811 -6.618 -23.816 1.00 94.94 300 LEU A O 1
ATOM 2291 N N . GLU A 1 301 ? 2.171 -7.310 -25.156 1.00 92.75 301 GLU A N 1
ATOM 2292 C CA . GLU A 1 301 ? 2.486 -8.739 -25.096 1.00 92.75 301 GLU A CA 1
ATOM 2293 C C . GLU A 1 301 ? 3.901 -9.078 -25.562 1.00 92.75 301 GLU A C 1
ATOM 2295 O O . GLU A 1 301 ? 4.416 -10.149 -25.232 1.00 92.75 301 GLU A O 1
ATOM 2300 N N . ILE A 1 302 ? 4.511 -8.221 -26.387 1.00 95.06 302 ILE A N 1
ATOM 2301 C CA . ILE A 1 302 ? 5.869 -8.453 -26.875 1.00 95.06 302 ILE A CA 1
ATOM 2302 C C . ILE A 1 302 ? 6.914 -8.247 -25.778 1.00 95.06 302 ILE A C 1
ATOM 2304 O O . ILE A 1 302 ? 7.967 -8.878 -25.840 1.00 95.06 302 ILE A O 1
ATOM 2308 N N . LEU A 1 303 ? 6.629 -7.417 -24.765 1.00 97.19 303 LEU A N 1
ATOM 2309 C CA . LEU A 1 303 ? 7.600 -7.011 -23.746 1.00 97.19 303 LEU A CA 1
ATOM 2310 C C . LEU A 1 303 ? 8.209 -8.216 -23.017 1.00 97.19 303 LEU A C 1
ATOM 2312 O O . LEU A 1 303 ? 9.427 -8.295 -22.863 1.00 97.19 303 LEU A O 1
ATOM 2316 N N . SER A 1 304 ? 7.385 -9.201 -22.649 1.00 94.31 304 SER A N 1
ATOM 2317 C CA . SER A 1 304 ? 7.840 -10.421 -21.968 1.00 94.31 304 SER A CA 1
ATOM 2318 C C . SER A 1 304 ? 8.654 -11.365 -22.861 1.00 94.31 304 SER A C 1
ATOM 2320 O O . SER A 1 304 ? 9.437 -12.161 -22.347 1.00 94.31 304 SER A O 1
ATOM 2322 N N . LYS A 1 305 ? 8.516 -11.253 -24.189 1.00 95.81 305 LYS A N 1
ATOM 2323 C CA . LYS A 1 305 ? 9.177 -12.115 -25.185 1.00 95.81 305 LYS A CA 1
ATOM 2324 C C . LYS A 1 305 ? 10.533 -11.582 -25.642 1.00 95.81 305 LYS A C 1
ATOM 2326 O O . LYS A 1 305 ? 11.296 -12.304 -26.280 1.00 95.81 305 LYS A O 1
ATOM 2331 N N . LEU A 1 306 ? 10.871 -10.328 -25.324 1.00 96.56 306 LEU A N 1
ATOM 2332 C CA . LEU A 1 306 ? 12.141 -9.709 -25.735 1.00 96.56 306 LEU A CA 1
ATOM 2333 C C . LEU A 1 306 ? 13.372 -10.458 -25.202 1.00 96.56 306 LEU A C 1
ATOM 2335 O O . LEU A 1 306 ? 14.449 -10.387 -25.795 1.00 96.56 306 LEU A O 1
ATOM 2339 N N . LYS A 1 307 ? 13.228 -11.187 -24.093 1.00 95.62 307 LYS A N 1
ATOM 2340 C CA . LYS A 1 307 ? 14.296 -12.021 -23.530 1.00 95.62 307 LYS A CA 1
ATOM 2341 C C . LYS A 1 307 ? 14.525 -13.329 -24.287 1.00 95.62 307 LYS A C 1
ATOM 2343 O O . LYS A 1 307 ? 15.617 -13.886 -24.202 1.00 95.62 307 LYS A O 1
ATOM 2348 N N . ASP A 1 308 ? 13.527 -13.800 -25.029 1.00 94.81 308 ASP A N 1
ATOM 2349 C CA . ASP A 1 308 ? 13.574 -15.089 -25.724 1.00 94.81 308 ASP A CA 1
ATOM 2350 C C . ASP A 1 308 ? 14.250 -14.973 -27.095 1.00 94.81 308 ASP A C 1
ATOM 2352 O O . ASP A 1 308 ? 14.778 -15.950 -27.627 1.00 94.81 308 ASP A O 1
ATOM 2356 N N . VAL A 1 309 ? 14.273 -13.766 -27.664 1.00 95.25 309 VAL A N 1
ATOM 2357 C CA . VAL A 1 309 ? 14.951 -13.476 -28.929 1.00 95.25 309 VAL A CA 1
ATOM 2358 C C . VAL A 1 309 ? 16.451 -13.357 -28.679 1.00 95.25 309 VAL A C 1
ATOM 2360 O O . VAL A 1 309 ? 16.892 -12.475 -27.941 1.00 95.25 309 VAL A O 1
ATOM 2363 N N . LYS A 1 310 ? 17.245 -14.231 -29.302 1.00 94.12 310 LYS A N 1
ATOM 2364 C CA . LYS A 1 310 ? 18.700 -14.312 -29.109 1.00 94.12 310 LYS A CA 1
ATOM 2365 C C . LYS A 1 310 ? 19.485 -13.951 -30.368 1.00 94.12 310 LYS A C 1
ATOM 2367 O O . LYS A 1 310 ? 18.978 -14.039 -31.485 1.00 94.12 310 LYS A O 1
ATOM 2372 N N . SER A 1 311 ? 20.738 -13.555 -30.170 1.00 94.25 311 SER A N 1
ATOM 2373 C CA . SER A 1 311 ? 21.737 -13.387 -31.223 1.00 94.25 311 SER A CA 1
ATOM 2374 C C . SER A 1 311 ? 22.001 -14.703 -31.962 1.00 94.25 311 SER A C 1
ATOM 2376 O O . SER A 1 311 ? 21.692 -15.789 -31.474 1.00 94.25 311 SER A O 1
ATOM 2378 N N . LYS A 1 312 ? 22.626 -14.613 -33.143 1.00 94.25 312 LYS A N 1
ATOM 2379 C CA . LYS A 1 312 ? 22.951 -15.768 -34.002 1.00 94.25 312 LYS A CA 1
ATOM 2380 C C . LYS A 1 312 ? 23.721 -16.882 -33.271 1.00 94.25 312 LYS A C 1
ATOM 2382 O O . LYS A 1 312 ? 23.553 -18.053 -33.589 1.00 94.25 312 LYS A O 1
ATOM 2387 N N . ASP A 1 313 ? 24.573 -16.513 -32.325 1.00 94.00 313 ASP A N 1
ATOM 2388 C CA . ASP A 1 313 ? 25.409 -17.399 -31.507 1.00 94.00 313 ASP A CA 1
ATOM 2389 C C . ASP A 1 313 ? 24.796 -17.721 -30.128 1.00 94.00 313 ASP A C 1
ATOM 2391 O O . ASP A 1 313 ? 25.442 -18.362 -29.305 1.00 94.00 313 ASP A O 1
ATOM 2395 N N . ASN A 1 314 ? 23.559 -17.287 -29.863 1.00 90.69 314 ASN A N 1
ATOM 2396 C CA . ASN A 1 314 ? 22.845 -17.438 -28.592 1.00 90.69 314 ASN A CA 1
ATOM 2397 C C . ASN A 1 314 ? 23.519 -16.802 -27.361 1.00 90.69 314 ASN A C 1
ATOM 2399 O O . ASN A 1 314 ? 23.126 -17.112 -26.233 1.00 90.69 314 ASN A O 1
ATOM 2403 N N . SER A 1 315 ? 24.497 -15.911 -27.548 1.00 92.00 315 SER A N 1
ATOM 2404 C CA . SER A 1 315 ? 25.250 -15.295 -26.447 1.00 92.00 315 SER A CA 1
ATOM 2405 C C . SER A 1 315 ? 24.533 -14.108 -25.796 1.00 92.00 315 SER A C 1
ATOM 2407 O O . SER A 1 315 ? 24.732 -13.848 -24.609 1.00 92.00 315 SER A O 1
ATOM 2409 N N . VAL A 1 316 ? 23.684 -13.398 -26.545 1.00 92.81 316 VAL A N 1
ATOM 2410 C CA . VAL A 1 316 ? 23.028 -12.158 -26.109 1.00 92.81 316 VAL A CA 1
ATOM 2411 C C . VAL A 1 316 ? 21.547 -12.174 -26.481 1.00 92.81 316 VAL A C 1
ATOM 2413 O O . VAL A 1 316 ? 21.178 -12.581 -27.579 1.00 92.81 316 VAL A O 1
ATOM 2416 N N . THR A 1 317 ? 20.685 -11.703 -25.578 1.00 96.56 317 THR A N 1
ATOM 2417 C CA . THR A 1 317 ? 19.253 -11.510 -25.854 1.00 96.56 317 THR A CA 1
ATOM 2418 C C . THR A 1 317 ? 18.976 -10.121 -26.433 1.00 96.56 317 THR A C 1
ATOM 2420 O O . THR A 1 317 ? 19.721 -9.168 -26.185 1.00 96.56 317 THR A O 1
ATOM 2423 N N . LEU A 1 318 ? 17.869 -9.971 -27.164 1.00 96.69 318 LEU A N 1
ATOM 2424 C CA . LEU A 1 318 ? 17.408 -8.675 -27.665 1.00 96.69 318 LEU A CA 1
ATOM 2425 C C . LEU A 1 318 ? 17.158 -7.697 -26.509 1.00 96.69 318 LEU A C 1
ATOM 2427 O O . LEU A 1 318 ? 17.559 -6.539 -26.599 1.00 96.69 318 LEU A O 1
ATOM 2431 N N . LEU A 1 319 ? 16.585 -8.166 -25.393 1.00 98.06 319 LEU A N 1
ATOM 2432 C CA . LEU A 1 319 ? 16.406 -7.346 -24.191 1.00 98.06 319 LEU A CA 1
ATOM 2433 C C . LEU A 1 319 ? 17.735 -6.799 -23.644 1.00 98.06 319 LEU A C 1
ATOM 2435 O O . LEU A 1 319 ? 17.821 -5.611 -23.339 1.00 98.06 319 LEU A O 1
ATOM 2439 N N . HIS A 1 320 ? 18.790 -7.619 -23.573 1.00 96.62 320 HIS A N 1
ATOM 2440 C CA . HIS A 1 320 ? 20.116 -7.135 -23.170 1.00 96.62 320 HIS A CA 1
ATOM 2441 C C . HIS A 1 320 ? 20.636 -6.064 -24.137 1.00 96.62 320 HIS A C 1
ATOM 2443 O O . HIS A 1 320 ? 21.113 -5.015 -23.705 1.00 96.62 320 HIS A O 1
ATOM 2449 N N . PHE A 1 321 ? 20.484 -6.285 -25.445 1.00 96.94 321 PHE A N 1
ATOM 2450 C CA . PHE A 1 321 ? 20.883 -5.304 -26.451 1.00 96.94 321 PHE A CA 1
ATOM 2451 C C . PHE A 1 321 ? 20.116 -3.974 -26.325 1.00 96.94 321 PHE A C 1
ATOM 2453 O O . PHE A 1 321 ? 20.710 -2.910 -26.512 1.00 96.94 321 PHE A O 1
ATOM 2460 N N . ILE A 1 322 ? 18.829 -4.011 -25.963 1.00 97.50 322 ILE A N 1
ATOM 2461 C CA . ILE A 1 322 ? 18.007 -2.817 -25.704 1.00 97.50 322 ILE A CA 1
ATOM 2462 C C . ILE A 1 322 ? 18.542 -2.035 -24.502 1.00 97.50 322 ILE A C 1
ATOM 2464 O O . ILE A 1 322 ? 18.732 -0.825 -24.612 1.00 97.50 322 ILE A O 1
ATOM 2468 N N . VAL A 1 323 ? 18.834 -2.708 -23.384 1.00 95.94 323 VAL A N 1
ATOM 2469 C CA . VAL A 1 323 ? 19.395 -2.077 -22.173 1.00 95.94 323 VAL A CA 1
ATOM 2470 C C . VAL A 1 323 ? 20.708 -1.360 -22.495 1.00 95.94 323 VAL A C 1
ATOM 2472 O O . VAL A 1 323 ? 20.864 -0.178 -22.187 1.00 95.94 323 VAL A O 1
ATOM 2475 N N . VAL A 1 324 ? 21.628 -2.043 -23.186 1.00 93.75 324 VAL A N 1
ATOM 2476 C CA . VAL A 1 324 ? 22.922 -1.470 -23.591 1.00 93.75 324 VAL A CA 1
ATOM 2477 C C . VAL A 1 324 ? 22.727 -0.289 -24.546 1.00 93.75 324 VAL A C 1
ATOM 2479 O O . VAL A 1 324 ? 23.388 0.741 -24.413 1.00 93.75 324 VAL A O 1
ATOM 2482 N N . SER A 1 325 ? 21.813 -0.415 -25.509 1.00 94.75 325 SER A N 1
ATOM 2483 C CA . SER A 1 325 ? 21.481 0.654 -26.460 1.00 94.75 325 SER A CA 1
ATOM 2484 C C . SER A 1 325 ? 20.914 1.892 -25.764 1.00 94.75 325 SER A C 1
ATOM 2486 O O . SER A 1 325 ? 21.300 3.014 -26.096 1.00 94.75 325 SER A O 1
ATOM 2488 N N . PHE A 1 326 ? 20.045 1.700 -24.770 1.00 93.69 326 PHE A N 1
ATOM 2489 C CA . PHE A 1 326 ? 19.492 2.783 -23.962 1.00 93.69 326 PHE A CA 1
ATOM 2490 C C . PHE A 1 326 ? 20.591 3.501 -23.163 1.00 93.69 326 PHE A C 1
ATOM 2492 O O . PHE A 1 326 ? 20.703 4.723 -23.249 1.00 93.69 326 PHE A O 1
ATOM 2499 N N . MET A 1 327 ? 21.470 2.759 -22.479 1.00 90.94 327 MET A N 1
ATOM 2500 C CA . MET A 1 327 ? 22.599 3.339 -21.734 1.00 90.94 327 MET A CA 1
ATOM 2501 C C . MET A 1 327 ? 23.530 4.162 -22.624 1.00 90.94 327 MET A C 1
ATOM 2503 O O . MET A 1 327 ? 23.902 5.277 -22.267 1.00 90.94 327 MET A O 1
ATOM 2507 N N . LYS A 1 328 ? 23.859 3.648 -23.814 1.00 89.75 328 LYS A N 1
ATOM 2508 C CA . LYS A 1 328 ? 24.683 4.375 -24.790 1.00 89.75 328 LYS A CA 1
ATOM 2509 C C . LYS A 1 328 ? 24.018 5.667 -25.261 1.00 89.75 328 LYS A C 1
ATOM 2511 O O . LYS A 1 328 ? 24.705 6.667 -25.434 1.00 89.75 328 LYS A O 1
ATOM 2516 N N . LYS A 1 329 ? 22.696 5.658 -25.462 1.00 88.06 329 LYS A N 1
ATOM 2517 C CA . LYS A 1 329 ? 21.937 6.830 -25.922 1.00 88.06 329 LYS A CA 1
ATOM 2518 C C . LYS A 1 329 ? 21.815 7.916 -24.848 1.00 88.06 329 LYS A C 1
ATOM 2520 O O . LYS A 1 329 ? 21.897 9.094 -25.180 1.00 88.06 329 LYS A O 1
ATOM 2525 N N . CYS A 1 330 ? 21.620 7.536 -23.586 1.00 83.44 330 CYS A N 1
ATOM 2526 C CA . CYS A 1 330 ? 21.460 8.476 -22.469 1.00 83.44 330 CYS A CA 1
ATOM 2527 C C . CYS A 1 330 ? 22.789 8.930 -21.843 1.00 83.44 330 CYS A C 1
ATOM 2529 O O . CYS A 1 330 ? 22.798 9.826 -21.000 1.00 83.44 330 CYS A O 1
ATOM 2531 N N . GLY A 1 331 ? 23.903 8.344 -22.279 1.00 80.56 331 GLY A N 1
ATOM 253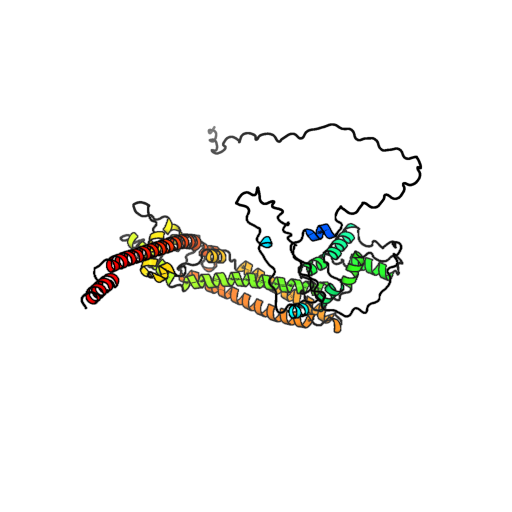2 C CA . GLY A 1 331 ? 25.239 8.714 -21.850 1.00 80.56 331 GLY A CA 1
ATOM 2533 C C . GLY A 1 331 ? 25.640 8.138 -20.493 1.00 80.56 331 GLY A C 1
ATOM 2534 O O . GLY A 1 331 ? 24.848 7.612 -19.709 1.00 80.56 331 GLY A O 1
ATOM 2535 N N . ASP A 1 332 ? 26.931 8.275 -20.226 1.00 68.06 332 ASP A N 1
ATOM 2536 C CA . ASP A 1 332 ? 27.645 7.615 -19.140 1.00 68.06 332 ASP A CA 1
ATOM 2537 C C . ASP A 1 332 ? 27.153 7.955 -17.726 1.00 68.06 332 ASP A C 1
ATOM 2539 O O . ASP A 1 332 ? 27.288 7.119 -16.838 1.00 68.06 332 ASP A O 1
ATOM 2543 N N . THR A 1 333 ? 26.600 9.151 -17.506 1.00 64.06 333 THR A N 1
ATOM 2544 C CA . THR A 1 333 ? 26.134 9.609 -16.183 1.00 64.06 333 THR A CA 1
ATOM 2545 C C . THR A 1 333 ? 24.816 8.941 -15.791 1.00 64.06 333 THR A C 1
ATOM 2547 O O . THR A 1 333 ? 24.668 8.436 -14.680 1.00 64.06 333 THR A O 1
ATOM 2550 N N . VAL A 1 334 ? 23.873 8.841 -16.735 1.00 68.69 334 VAL A N 1
ATOM 2551 C CA . VAL A 1 334 ? 22.627 8.075 -16.547 1.00 68.69 334 VAL A CA 1
ATOM 2552 C C . VAL A 1 334 ? 22.949 6.578 -16.415 1.00 68.69 334 VAL A C 1
ATOM 2554 O O . VAL A 1 334 ? 22.293 5.847 -15.676 1.00 68.69 334 VAL A O 1
ATOM 2557 N N . ALA A 1 335 ? 24.022 6.130 -17.064 1.00 63.00 335 ALA A N 1
ATOM 2558 C CA . ALA A 1 335 ? 24.515 4.762 -17.019 1.00 63.00 335 ALA A CA 1
ATOM 2559 C C . ALA A 1 335 ? 25.363 4.398 -15.780 1.00 63.00 335 ALA A C 1
ATOM 2561 O O . ALA A 1 335 ? 25.812 3.256 -15.714 1.00 63.00 335 ALA A O 1
ATOM 2562 N N . THR A 1 336 ? 25.592 5.314 -14.827 1.00 64.12 336 THR A N 1
ATOM 2563 C CA . THR A 1 336 ? 26.246 5.011 -13.530 1.00 64.12 336 THR A CA 1
ATOM 2564 C C . THR A 1 336 ? 25.424 5.425 -12.306 1.00 64.12 336 THR A C 1
ATOM 2566 O O . THR A 1 336 ? 25.578 4.834 -11.241 1.00 64.12 336 THR A O 1
ATOM 2569 N N . GLU A 1 337 ? 24.564 6.441 -12.440 1.00 67.25 337 GLU A N 1
ATOM 2570 C CA . GLU A 1 337 ? 23.799 7.040 -11.328 1.00 67.25 337 GLU A CA 1
ATOM 2571 C C . GLU A 1 337 ? 22.314 7.268 -11.680 1.00 67.25 337 GLU A C 1
ATO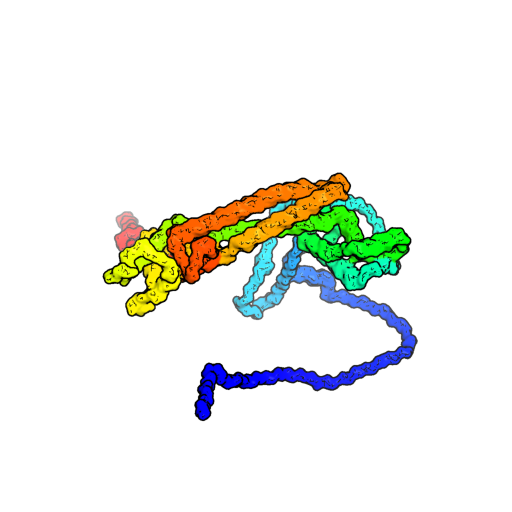M 2573 O O . GLU A 1 337 ? 21.553 7.848 -10.905 1.00 67.25 337 GLU A O 1
ATOM 2578 N N . GLY A 1 338 ? 21.878 6.836 -12.867 1.00 72.88 338 GLY A N 1
ATOM 2579 C CA . GLY A 1 338 ? 20.517 7.055 -13.345 1.00 72.88 338 GLY A CA 1
ATOM 2580 C C . GLY A 1 338 ? 19.477 6.197 -12.628 1.00 72.88 338 GLY A C 1
ATOM 2581 O O . GLY A 1 338 ? 19.703 5.025 -12.316 1.00 72.88 338 GLY A O 1
ATOM 2582 N N . LYS A 1 339 ? 18.291 6.782 -12.426 1.00 86.38 339 LYS A N 1
ATOM 2583 C CA . LYS A 1 339 ? 17.093 6.053 -11.990 1.00 86.38 339 LYS A CA 1
ATOM 2584 C C . LYS A 1 339 ? 16.725 4.984 -13.021 1.00 86.38 339 LYS A C 1
ATOM 2586 O O . LYS A 1 339 ? 16.956 5.168 -14.217 1.00 86.38 339 LYS A O 1
ATOM 2591 N N . LEU A 1 340 ? 16.131 3.887 -12.550 1.00 93.00 340 LEU A N 1
ATOM 2592 C CA . LEU A 1 340 ? 15.630 2.819 -13.412 1.00 93.00 340 LEU A CA 1
ATOM 2593 C C . LEU A 1 340 ? 14.693 3.417 -14.488 1.00 93.00 340 LEU A C 1
ATOM 2595 O O . LEU A 1 340 ? 13.787 4.178 -14.143 1.00 93.00 340 LEU A O 1
ATOM 2599 N N . PRO A 1 341 ? 14.906 3.133 -15.788 1.00 93.94 341 PRO A N 1
ATOM 2600 C CA . PRO A 1 341 ? 14.145 3.772 -16.865 1.00 93.94 341 PRO A CA 1
ATOM 2601 C C . PRO A 1 341 ? 12.781 3.117 -17.117 1.00 93.94 341 PRO A C 1
ATOM 2603 O O . PRO A 1 341 ? 12.000 3.609 -17.926 1.00 93.94 341 PRO A O 1
ATOM 2606 N N . VAL A 1 342 ? 12.500 2.016 -16.425 1.00 96.88 342 VAL A N 1
ATOM 2607 C CA . VAL A 1 342 ? 11.222 1.302 -16.412 1.00 96.88 342 VAL A CA 1
ATOM 2608 C C . VAL A 1 342 ? 10.634 1.364 -14.995 1.00 96.88 342 VAL A C 1
ATOM 2610 O O . VAL A 1 342 ? 11.390 1.623 -14.055 1.00 96.88 342 VAL A O 1
ATOM 2613 N N . PRO A 1 343 ? 9.319 1.149 -14.812 1.00 96.94 343 PRO A N 1
ATOM 2614 C CA . PRO A 1 343 ? 8.727 1.091 -13.479 1.00 96.94 343 PRO A CA 1
ATOM 2615 C C . PRO A 1 343 ? 9.403 0.042 -12.591 1.00 96.94 343 PRO A C 1
ATOM 2617 O O . PRO A 1 343 ? 9.845 -1.003 -13.077 1.00 96.94 343 PRO A O 1
ATOM 2620 N N . GLU A 1 344 ? 9.430 0.287 -11.283 1.00 96.75 344 GLU A N 1
ATOM 2621 C CA . GLU A 1 344 ? 9.877 -0.721 -10.325 1.00 96.75 344 GLU A CA 1
ATOM 2622 C C . GLU A 1 344 ? 8.945 -1.948 -10.370 1.00 96.75 344 GLU A C 1
ATOM 2624 O O . GLU A 1 344 ? 7.723 -1.783 -10.277 1.00 96.75 344 GLU A O 1
ATOM 2629 N N . PRO A 1 345 ? 9.476 -3.184 -10.487 1.00 96.94 345 PRO A N 1
ATOM 2630 C CA . PRO A 1 345 ? 8.644 -4.385 -10.598 1.00 96.94 345 PRO A CA 1
ATOM 2631 C C . PRO A 1 345 ? 7.651 -4.542 -9.440 1.00 96.94 345 PRO A C 1
ATOM 2633 O O . PRO A 1 345 ? 6.492 -4.878 -9.658 1.00 96.94 345 PRO A O 1
ATOM 2636 N N . SER A 1 346 ? 8.072 -4.202 -8.217 1.00 97.25 346 SER A N 1
ATOM 2637 C CA . SER A 1 346 ? 7.211 -4.271 -7.033 1.00 97.25 346 SER A CA 1
ATOM 2638 C C . SER A 1 346 ? 6.011 -3.330 -7.099 1.00 97.25 346 SER A C 1
ATOM 2640 O O . SER A 1 346 ? 4.965 -3.639 -6.535 1.00 97.25 346 SER A O 1
ATOM 2642 N N . ASP A 1 347 ? 6.150 -2.177 -7.751 1.00 97.94 347 ASP A N 1
ATOM 2643 C CA . ASP A 1 347 ? 5.072 -1.190 -7.840 1.00 97.94 347 ASP A CA 1
ATOM 2644 C C . ASP A 1 347 ? 4.051 -1.608 -8.901 1.00 97.94 347 ASP A C 1
ATOM 2646 O O . ASP A 1 347 ? 2.845 -1.455 -8.688 1.00 97.94 347 ASP A O 1
ATOM 2650 N N . ILE A 1 348 ? 4.519 -2.248 -9.980 1.00 98.31 348 ILE A N 1
ATOM 2651 C CA . ILE A 1 348 ? 3.666 -2.912 -10.973 1.00 98.31 348 ILE A CA 1
ATOM 2652 C C . ILE A 1 348 ? 2.867 -4.046 -10.325 1.00 98.31 348 ILE A C 1
ATOM 2654 O O . ILE A 1 348 ? 1.653 -4.099 -10.509 1.00 98.31 348 ILE A O 1
ATOM 2658 N N . ASP A 1 349 ? 3.501 -4.911 -9.531 1.00 97.62 349 ASP A N 1
ATOM 2659 C CA . ASP A 1 349 ? 2.813 -6.029 -8.870 1.00 97.62 349 ASP A CA 1
ATOM 2660 C C . ASP A 1 349 ? 1.762 -5.542 -7.865 1.00 97.62 349 ASP A C 1
ATOM 2662 O O . ASP A 1 349 ? 0.626 -6.026 -7.845 1.00 97.62 349 ASP A O 1
ATOM 2666 N N . LYS A 1 350 ? 2.096 -4.516 -7.073 1.00 98.06 350 LYS A N 1
ATOM 2667 C CA . LYS A 1 350 ? 1.126 -3.854 -6.190 1.00 98.06 350 LYS A CA 1
ATOM 2668 C C . LYS A 1 350 ? -0.031 -3.256 -6.988 1.00 98.06 350 LYS A C 1
ATOM 2670 O O . LYS A 1 350 ? -1.179 -3.440 -6.592 1.00 98.06 350 LYS A O 1
ATOM 2675 N N . ALA A 1 351 ? 0.239 -2.585 -8.110 1.00 98.38 351 ALA A N 1
ATOM 2676 C CA . ALA A 1 351 ? -0.799 -2.009 -8.965 1.00 98.38 351 ALA A CA 1
ATOM 2677 C C . ALA A 1 351 ? -1.690 -3.097 -9.589 1.00 98.38 351 ALA A C 1
ATOM 2679 O O . ALA A 1 351 ? -2.908 -2.939 -9.617 1.00 98.38 351 ALA A O 1
ATOM 2680 N N . ALA A 1 352 ? -1.113 -4.226 -10.011 1.00 97.81 352 ALA A N 1
ATOM 2681 C CA . ALA A 1 352 ? -1.844 -5.376 -10.541 1.00 97.81 352 ALA A CA 1
ATOM 2682 C C . ALA A 1 352 ? -2.806 -5.995 -9.514 1.00 97.81 352 ALA A C 1
ATOM 2684 O O . ALA A 1 352 ? -3.864 -6.494 -9.892 1.00 97.81 352 ALA A O 1
ATOM 2685 N N . SER A 1 353 ? -2.454 -5.947 -8.225 1.00 97.19 353 SER A N 1
ATOM 2686 C CA . SER A 1 353 ? -3.275 -6.489 -7.133 1.00 97.19 353 SER A CA 1
ATOM 2687 C C . SER A 1 353 ? -4.483 -5.621 -6.753 1.00 97.19 353 SER A C 1
ATOM 2689 O O . SER A 1 353 ? -5.322 -6.048 -5.960 1.00 97.19 353 SER A O 1
ATOM 2691 N N . VAL A 1 354 ? -4.586 -4.399 -7.288 1.00 98.06 354 VAL A N 1
ATOM 2692 C CA . VAL A 1 354 ? -5.681 -3.479 -6.965 1.00 98.06 354 VAL A CA 1
ATOM 2693 C C . VAL A 1 354 ? -6.993 -3.965 -7.580 1.00 98.06 354 VAL A C 1
ATOM 2695 O O . VAL A 1 354 ? -7.110 -4.134 -8.793 1.00 98.06 354 VAL A O 1
ATOM 2698 N N . GLN A 1 355 ? -8.008 -4.109 -6.729 1.00 97.44 355 GLN A N 1
ATOM 2699 C CA . GLN A 1 355 ? -9.397 -4.344 -7.115 1.00 97.44 355 GLN A CA 1
ATOM 2700 C C . GLN A 1 355 ? -10.230 -3.152 -6.642 1.00 97.44 355 GLN A C 1
ATOM 2702 O O . GLN A 1 355 ? -10.402 -2.945 -5.441 1.00 97.44 355 GLN A O 1
ATOM 2707 N N . PHE A 1 356 ? -10.700 -2.327 -7.580 1.00 97.44 356 PHE A N 1
ATOM 2708 C CA . PHE A 1 356 ? -11.400 -1.086 -7.237 1.00 97.44 356 PHE A CA 1
ATOM 2709 C C . PHE A 1 356 ? -12.723 -1.336 -6.500 1.00 97.44 356 PHE A C 1
ATOM 2711 O O . PHE A 1 356 ? -13.018 -0.620 -5.548 1.00 97.44 356 PHE A O 1
ATOM 2718 N N . ASP A 1 357 ? -13.466 -2.380 -6.873 1.00 96.69 357 ASP A N 1
ATOM 2719 C CA . ASP A 1 357 ? -14.734 -2.741 -6.223 1.00 96.69 357 ASP A CA 1
ATOM 2720 C C . ASP A 1 357 ? -14.530 -3.147 -4.751 1.00 96.69 357 ASP A C 1
ATOM 2722 O O . ASP A 1 357 ? -15.318 -2.779 -3.872 1.00 96.69 357 ASP A O 1
ATOM 2726 N N . ASP A 1 358 ? -13.427 -3.843 -4.456 1.00 97.88 358 ASP A N 1
ATOM 2727 C CA . ASP A 1 358 ? -13.042 -4.190 -3.086 1.00 97.88 358 ASP A CA 1
ATOM 2728 C C . ASP A 1 358 ? -12.686 -2.934 -2.282 1.00 97.88 358 ASP A C 1
ATOM 2730 O O . ASP A 1 358 ? -13.104 -2.803 -1.131 1.00 97.88 358 ASP A O 1
ATOM 2734 N N . ILE A 1 359 ? -11.941 -1.995 -2.881 1.00 98.31 359 ILE A N 1
ATOM 2735 C CA . ILE A 1 359 ? -11.584 -0.721 -2.239 1.00 98.31 359 ILE A CA 1
ATOM 2736 C C . ILE A 1 359 ? -12.839 0.097 -1.932 1.00 98.31 359 ILE A C 1
ATOM 2738 O O . ILE A 1 359 ? -12.999 0.563 -0.806 1.00 98.31 359 ILE A O 1
ATOM 2742 N N . GLU A 1 360 ? -13.762 0.237 -2.883 1.00 98.25 360 GLU A N 1
ATOM 2743 C CA . GLU A 1 360 ? -15.031 0.918 -2.626 1.00 98.25 360 GLU A CA 1
ATOM 2744 C C . GLU A 1 360 ? -15.824 0.262 -1.499 1.00 98.25 360 GLU A C 1
ATOM 2746 O O . GLU A 1 360 ? -16.418 0.950 -0.669 1.00 98.25 360 GLU A O 1
ATOM 2751 N N . THR A 1 361 ? -15.868 -1.070 -1.481 1.00 98.44 361 THR A N 1
ATOM 2752 C CA . THR A 1 361 ? -16.569 -1.821 -0.440 1.00 98.44 361 THR A CA 1
ATOM 2753 C C . THR A 1 361 ? -15.924 -1.574 0.923 1.00 98.44 361 THR A C 1
ATOM 2755 O O . THR A 1 361 ? -16.633 -1.368 1.908 1.00 98.44 361 THR A O 1
ATOM 2758 N N . GLN A 1 362 ? -14.591 -1.523 0.986 1.00 98.31 362 GLN A N 1
ATOM 2759 C CA . GLN A 1 362 ? -13.852 -1.164 2.197 1.00 98.31 362 GLN A CA 1
ATOM 2760 C C . GLN A 1 362 ? -14.167 0.267 2.650 1.00 98.31 362 GLN A C 1
ATOM 2762 O O . GLN A 1 362 ? -14.507 0.454 3.816 1.00 98.31 362 GLN A O 1
ATOM 2767 N N . LEU A 1 363 ? -14.157 1.252 1.745 1.00 98.56 363 LEU A N 1
ATOM 2768 C CA . LEU A 1 363 ? -14.512 2.643 2.055 1.00 98.56 363 LEU A CA 1
ATOM 2769 C C . LEU A 1 363 ? -15.968 2.773 2.540 1.00 98.56 363 LEU A C 1
ATOM 2771 O O . LEU A 1 363 ? -16.226 3.409 3.559 1.00 98.56 363 LEU A O 1
ATOM 2775 N N . LYS A 1 364 ? -16.926 2.100 1.887 1.00 98.56 364 LYS A N 1
ATOM 2776 C CA . LYS A 1 364 ? -18.341 2.055 2.313 1.00 98.56 364 LYS A CA 1
ATOM 2777 C C . LYS A 1 364 ? -18.507 1.397 3.686 1.00 98.56 364 LYS A C 1
ATOM 2779 O O . LYS A 1 364 ? -19.357 1.805 4.475 1.00 98.56 364 LYS A O 1
ATOM 2784 N N . ASN A 1 365 ? -17.718 0.368 3.988 1.00 98.25 365 ASN A N 1
ATOM 2785 C CA . ASN A 1 365 ? -17.724 -0.263 5.306 1.00 98.25 365 ASN A CA 1
ATOM 2786 C C . ASN A 1 365 ? -17.107 0.646 6.377 1.00 98.25 365 ASN A C 1
ATOM 2788 O O . ASN A 1 365 ? -17.636 0.694 7.487 1.00 98.25 365 ASN A O 1
ATOM 2792 N N . LEU A 1 366 ? -16.043 1.389 6.051 1.00 98.12 366 LEU A N 1
ATOM 2793 C CA . LEU A 1 366 ? -15.485 2.411 6.938 1.00 98.12 366 LEU A CA 1
ATOM 2794 C C . LEU A 1 366 ? -16.492 3.525 7.215 1.00 98.12 366 LEU A C 1
ATOM 2796 O O . LEU A 1 366 ? -16.648 3.887 8.375 1.00 98.12 366 LEU A O 1
ATOM 2800 N N . ASP A 1 367 ? -17.234 3.992 6.209 1.00 98.38 367 ASP A N 1
ATOM 2801 C CA . ASP A 1 367 ? -18.303 4.984 6.388 1.00 98.38 367 ASP A CA 1
ATOM 2802 C C . ASP A 1 367 ? -19.373 4.501 7.378 1.00 98.38 367 ASP A C 1
ATOM 2804 O O . ASP A 1 367 ? -19.705 5.175 8.354 1.00 98.38 367 ASP A O 1
ATOM 2808 N N . LYS A 1 368 ? -19.859 3.266 7.200 1.00 98.31 368 LYS A N 1
ATOM 2809 C CA . LYS A 1 368 ? -20.823 2.652 8.127 1.00 98.31 368 LYS A CA 1
ATOM 2810 C C . LYS A 1 368 ? -20.278 2.561 9.551 1.00 98.31 368 LYS A C 1
ATOM 2812 O O . LYS A 1 368 ? -20.996 2.875 10.500 1.00 98.31 368 LYS A O 1
ATOM 2817 N N . LYS A 1 369 ? -19.024 2.128 9.716 1.00 98.06 369 LYS A N 1
ATOM 2818 C CA . LYS A 1 369 ? -18.383 2.031 11.035 1.00 98.06 369 LYS A CA 1
ATOM 2819 C C . LYS A 1 369 ? -18.156 3.410 11.659 1.00 98.06 369 LYS A C 1
ATOM 2821 O O . LYS A 1 369 ? -18.389 3.558 12.855 1.00 98.06 369 LYS A O 1
ATOM 2826 N N . LEU A 1 370 ? -17.802 4.415 10.858 1.00 98.19 370 LEU A N 1
ATOM 2827 C CA . LEU A 1 370 ? -17.629 5.806 11.277 1.00 98.19 370 LEU A CA 1
ATOM 2828 C C . LEU A 1 370 ? -18.940 6.394 11.803 1.00 98.19 370 LEU A C 1
ATOM 2830 O O . LEU A 1 370 ? -18.970 6.935 12.907 1.00 98.19 370 LEU A O 1
ATOM 2834 N N . ASN A 1 371 ? -20.040 6.188 11.077 1.00 97.62 371 ASN A N 1
ATOM 2835 C CA . ASN A 1 371 ? -21.381 6.563 11.530 1.00 97.62 371 ASN A CA 1
ATOM 2836 C C . ASN A 1 371 ? -21.770 5.811 12.816 1.00 97.62 371 ASN A C 1
ATOM 2838 O O . ASN A 1 371 ? -22.261 6.407 13.772 1.00 97.62 371 ASN A O 1
ATOM 2842 N N . GLY A 1 372 ? -21.464 4.513 12.897 1.00 97.75 372 GLY A N 1
ATOM 2843 C CA . GLY A 1 372 ? -21.674 3.722 14.110 1.00 97.75 372 GLY A CA 1
ATOM 2844 C C . GLY A 1 372 ? -20.804 4.147 15.301 1.00 97.75 372 GLY A C 1
ATOM 2845 O O . GLY A 1 372 ? -21.192 3.906 16.445 1.00 97.75 372 GLY A O 1
ATOM 2846 N N . CYS A 1 373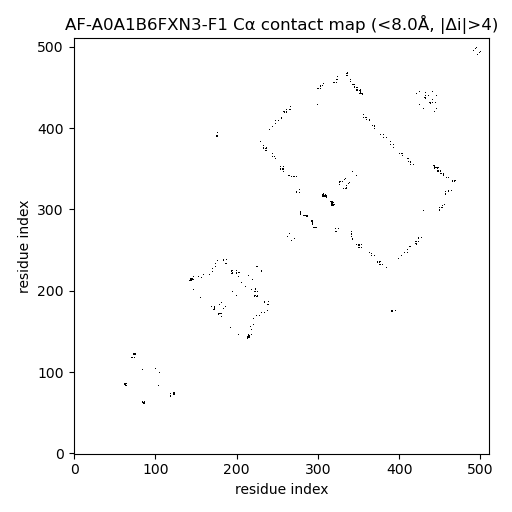 ? -19.634 4.744 15.068 1.00 97.38 373 CYS A N 1
ATOM 2847 C CA . CYS A 1 373 ? -18.791 5.350 16.099 1.00 97.38 373 CYS A CA 1
ATOM 2848 C C . CYS A 1 373 ? -19.382 6.685 16.566 1.00 97.38 373 CYS A C 1
ATOM 2850 O O . CYS A 1 373 ? -19.490 6.923 17.768 1.00 97.38 373 CYS A O 1
ATOM 2852 N N . GLN A 1 374 ? -19.875 7.504 15.632 1.00 97.50 374 GLN A N 1
ATOM 2853 C CA . GLN A 1 374 ? -20.575 8.745 15.952 1.00 97.50 374 GLN A CA 1
ATOM 2854 C C . GLN A 1 374 ? -21.785 8.502 16.867 1.00 97.50 374 GLN A C 1
ATOM 2856 O O . GLN A 1 374 ? -21.898 9.155 17.900 1.00 97.50 374 GLN A O 1
ATOM 2861 N N . THR A 1 375 ? -22.639 7.519 16.565 1.00 97.38 375 THR A N 1
ATOM 2862 C CA . THR A 1 375 ? -23.794 7.193 17.425 1.00 97.38 375 THR A CA 1
ATOM 2863 C C . THR A 1 375 ? -23.377 6.753 18.835 1.00 97.38 375 THR A C 1
ATOM 2865 O O . THR A 1 375 ? -24.042 7.088 19.819 1.00 97.38 375 THR A O 1
ATOM 2868 N N . LYS A 1 376 ? -22.260 6.021 18.970 1.00 95.50 376 LYS A N 1
ATOM 2869 C CA . LYS A 1 376 ? -21.716 5.644 20.286 1.00 95.50 376 LYS A CA 1
ATOM 2870 C C . LYS A 1 376 ? -21.213 6.868 21.045 1.00 95.50 376 LYS A C 1
ATOM 2872 O O . LYS A 1 376 ? -21.560 7.030 22.209 1.00 95.50 376 LYS A O 1
ATOM 2877 N N . MET A 1 377 ? -20.476 7.760 20.382 1.00 95.62 377 MET A N 1
ATOM 2878 C CA . MET A 1 377 ? -20.043 9.031 20.965 1.00 95.62 377 MET A CA 1
ATOM 2879 C C . MET A 1 377 ? -21.241 9.862 21.452 1.00 95.62 377 MET A C 1
ATOM 2881 O O . MET A 1 377 ? -21.243 10.318 22.591 1.00 95.62 377 MET A O 1
ATOM 2885 N N . GLU A 1 378 ? -22.283 10.017 20.632 1.00 95.31 378 GLU A N 1
ATOM 2886 C CA . GLU A 1 378 ? -23.511 10.743 20.993 1.00 95.31 378 GLU A CA 1
ATOM 2887 C C . GLU A 1 378 ? -24.226 10.106 22.196 1.00 95.31 378 GLU A C 1
ATOM 2889 O O . GLU A 1 378 ? -24.731 10.809 23.075 1.00 95.31 378 GLU A O 1
ATOM 2894 N N . THR A 1 379 ? -24.218 8.773 22.289 1.00 94.00 379 THR A N 1
ATOM 2895 C CA . THR A 1 379 ? -24.749 8.040 23.448 1.00 94.00 379 THR A CA 1
ATOM 2896 C C . THR A 1 379 ? -23.952 8.350 24.715 1.00 94.00 379 THR A C 1
ATOM 2898 O O . THR A 1 379 ? -24.548 8.678 25.739 1.00 94.00 379 THR A O 1
ATOM 2901 N N . VAL A 1 380 ? -22.617 8.321 24.642 1.00 92.38 380 VAL A N 1
ATOM 2902 C CA . VAL A 1 380 ? -21.739 8.671 25.771 1.00 92.38 380 VAL A CA 1
ATOM 2903 C C . VAL A 1 380 ? -21.987 10.112 26.215 1.00 92.38 380 VAL A C 1
ATOM 2905 O O . VAL A 1 380 ? -22.141 10.354 27.409 1.00 92.38 380 VAL A O 1
ATOM 2908 N N . ILE A 1 381 ? -22.068 11.063 25.280 1.00 92.38 381 ILE A N 1
ATOM 2909 C CA . ILE A 1 381 ? -22.272 12.488 25.586 1.00 92.38 381 ILE A CA 1
ATOM 2910 C C . ILE A 1 381 ? -23.640 12.727 26.233 1.00 92.38 381 ILE A C 1
ATOM 2912 O O . ILE A 1 381 ? -23.731 13.465 27.207 1.00 92.38 381 ILE A O 1
ATOM 2916 N N . SER A 1 382 ? -24.702 12.113 25.706 1.00 92.56 382 SER A N 1
ATOM 2917 C CA . SER A 1 382 ? -26.076 12.357 26.172 1.00 92.56 382 SER A CA 1
ATOM 2918 C C . SER A 1 382 ? -26.418 11.673 27.495 1.00 92.56 382 SER A C 1
ATOM 2920 O O . SER A 1 382 ? -27.277 12.161 28.226 1.00 92.56 382 SER A O 1
ATOM 2922 N N . LYS A 1 383 ? -25.778 10.540 27.803 1.00 90.56 383 LYS A N 1
ATOM 2923 C CA . LYS A 1 383 ? -26.098 9.716 28.977 1.00 90.56 383 LYS A CA 1
ATOM 2924 C C . LYS A 1 383 ? -25.031 9.751 30.079 1.00 90.56 383 LYS A C 1
ATOM 2926 O O . LYS A 1 383 ? -25.191 9.042 31.072 1.00 90.56 383 LYS A O 1
ATOM 2931 N N . SER A 1 384 ? -23.937 10.495 29.912 1.00 88.31 384 SER A N 1
ATOM 2932 C CA . SER A 1 384 ? -22.940 10.708 30.975 1.00 88.31 384 SER A CA 1
ATOM 2933 C C . SER A 1 384 ? -23.248 11.979 31.766 1.00 88.31 384 SER A C 1
ATOM 2935 O O . SER A 1 384 ? -23.816 12.927 31.232 1.00 88.31 384 SER A O 1
ATOM 2937 N N . LEU A 1 385 ? -22.825 12.017 33.032 1.00 87.00 385 LEU A N 1
ATOM 2938 C CA . LEU A 1 385 ? -22.786 13.257 33.815 1.00 87.00 385 LEU A CA 1
ATOM 2939 C C . LEU A 1 385 ? -21.796 14.245 33.189 1.00 87.00 385 LEU A C 1
ATOM 2941 O O . LEU A 1 385 ? -20.776 13.819 32.649 1.00 87.00 385 LEU A O 1
ATOM 2945 N N . GLU A 1 386 ? -22.065 15.547 33.298 1.00 84.94 386 GLU A N 1
ATOM 2946 C CA . GLU A 1 386 ? -21.273 16.611 32.656 1.00 84.94 386 GLU A CA 1
ATOM 2947 C C . GLU A 1 386 ? -19.778 16.556 33.028 1.00 84.94 386 GLU A C 1
ATOM 2949 O O . GLU A 1 386 ? -18.918 16.712 32.162 1.00 84.94 386 GLU A O 1
ATOM 2954 N N . GLU A 1 387 ? -19.467 16.206 34.279 1.00 82.75 387 GLU A N 1
ATOM 2955 C CA . GLU A 1 387 ? -18.101 16.003 34.790 1.00 82.75 387 GLU A CA 1
ATOM 2956 C C . GLU A 1 387 ? -17.336 14.848 34.116 1.00 82.75 387 GLU A C 1
ATOM 2958 O O . GLU A 1 387 ? -16.110 14.853 34.096 1.00 82.75 387 GLU A O 1
ATOM 2963 N N . ASN A 1 388 ? -18.050 13.894 33.513 1.00 81.12 388 ASN A N 1
ATOM 2964 C CA . ASN A 1 388 ? -17.495 12.689 32.892 1.00 81.12 388 ASN A CA 1
ATOM 2965 C C . ASN A 1 388 ? -17.486 12.757 31.354 1.00 81.12 388 ASN A C 1
ATOM 2967 O O . ASN A 1 388 ? -17.087 11.798 30.685 1.00 81.12 388 ASN A O 1
ATOM 2971 N N . VAL A 1 389 ? -17.967 13.855 30.758 1.00 86.31 389 VAL A N 1
ATOM 2972 C CA . VAL A 1 389 ? -18.050 14.017 29.293 1.00 86.31 389 VAL A CA 1
ATOM 2973 C C . VAL A 1 389 ? -16.709 14.432 28.691 1.00 86.31 389 VAL A C 1
ATOM 2975 O O . VAL A 1 389 ? -16.352 13.973 27.603 1.00 86.31 389 VAL A O 1
ATOM 2978 N N . GLN A 1 390 ? -15.964 15.297 29.377 1.00 89.12 390 GLN A N 1
ATOM 2979 C CA . GLN A 1 390 ? -14.660 15.764 28.912 1.00 89.12 390 GLN A CA 1
ATOM 2980 C C . GLN A 1 390 ? -13.525 14.948 29.531 1.00 89.12 390 GLN A C 1
ATOM 2982 O O . GLN A 1 390 ? -13.671 14.478 30.657 1.00 89.12 390 GLN A O 1
ATOM 2987 N N . PRO A 1 391 ? -12.392 14.773 28.823 1.00 90.75 391 PRO A N 1
ATOM 2988 C CA . PRO A 1 391 ? -12.041 15.276 27.479 1.00 90.75 391 PRO A CA 1
ATOM 2989 C C . PRO A 1 391 ? -12.514 14.392 26.303 1.00 90.75 391 PRO A C 1
ATOM 2991 O O . PRO A 1 391 ? -12.171 14.659 25.150 1.00 90.75 391 PRO A O 1
ATOM 2994 N N . PHE A 1 392 ? -13.267 13.318 26.569 1.00 91.25 392 PHE A N 1
ATOM 2995 C CA . PHE A 1 392 ? -13.720 12.365 25.546 1.00 91.25 392 PHE A CA 1
ATOM 2996 C C . PHE A 1 392 ? -14.451 13.044 24.379 1.00 91.25 392 PHE A C 1
ATOM 2998 O O . PHE A 1 392 ? -14.126 12.780 23.221 1.00 91.25 392 PHE A O 1
ATOM 3005 N N . LYS A 1 393 ? -15.410 13.932 24.678 1.00 92.25 393 LYS A N 1
ATOM 3006 C CA . LYS A 1 393 ? -16.199 14.639 23.661 1.00 92.25 393 LYS A CA 1
ATOM 3007 C C . LYS A 1 393 ? -15.312 15.412 22.688 1.00 92.25 393 LYS A C 1
ATOM 3009 O O . LYS A 1 393 ? -15.410 15.192 21.487 1.00 92.25 393 LYS A O 1
ATOM 3014 N N . GLU A 1 394 ? -14.441 16.279 23.201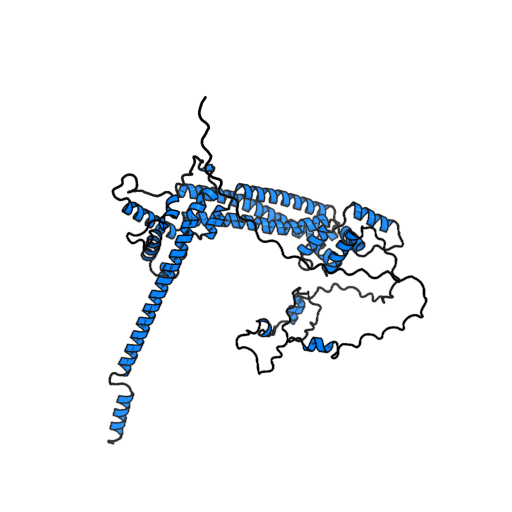 1.00 93.94 394 GLU A N 1
ATOM 3015 C CA . GLU A 1 394 ? -13.574 17.121 22.369 1.00 93.94 394 GLU A CA 1
ATOM 3016 C C . GLU A 1 394 ? -12.680 16.278 21.448 1.00 93.94 394 GLU A C 1
ATOM 3018 O O . GLU A 1 394 ? -12.621 16.504 20.235 1.00 93.94 394 GLU A O 1
ATOM 3023 N N . LYS A 1 395 ? -12.020 15.260 22.012 1.00 93.56 395 LYS A N 1
ATOM 3024 C CA . LYS A 1 395 ? -11.133 14.370 21.255 1.00 93.56 395 LYS A CA 1
ATOM 3025 C C . LYS A 1 395 ? -11.887 13.608 20.164 1.00 93.56 395 LYS A C 1
ATOM 3027 O O . LYS A 1 395 ? -11.399 13.519 19.037 1.00 93.56 395 LYS A O 1
ATOM 3032 N N . MET A 1 396 ? -13.078 13.094 20.472 1.00 95.12 396 MET A N 1
ATOM 3033 C CA . MET A 1 396 ? -13.877 12.330 19.516 1.00 95.12 396 MET A CA 1
ATOM 3034 C C . MET A 1 396 ? -14.531 13.196 18.439 1.00 95.12 396 MET A C 1
ATOM 3036 O O . MET A 1 396 ? -14.554 12.784 17.282 1.00 95.12 396 MET A O 1
ATOM 3040 N N . GLU A 1 397 ? -15.006 14.399 18.763 1.00 96.31 397 GLU A N 1
ATOM 3041 C CA . GLU A 1 397 ? -15.526 15.344 17.766 1.00 96.31 397 GLU A CA 1
ATOM 3042 C C . GLU A 1 397 ? -14.429 15.752 16.772 1.00 96.31 397 GLU A C 1
ATOM 3044 O O . GLU A 1 397 ? -14.653 15.745 15.557 1.00 96.31 397 GLU A O 1
ATOM 3049 N N . SER A 1 398 ? -13.220 16.023 17.278 1.00 96.31 398 SER A N 1
ATOM 3050 C CA . SER A 1 398 ? -12.039 16.307 16.456 1.00 96.31 398 SER A CA 1
ATOM 3051 C C . SER A 1 398 ? -11.691 15.131 15.536 1.00 96.31 398 SER A C 1
ATOM 3053 O O . SER A 1 398 ? -11.574 15.305 14.318 1.00 96.31 398 SER A O 1
ATOM 3055 N N . PHE A 1 399 ? -11.617 13.914 16.090 1.00 96.81 399 PHE A N 1
ATOM 3056 C CA . PHE A 1 399 ? -11.367 12.701 15.312 1.00 96.81 399 PHE A CA 1
ATOM 3057 C C . PHE A 1 399 ? -12.434 12.470 14.234 1.00 96.81 399 PHE A C 1
ATOM 3059 O O . PHE A 1 399 ? -12.082 12.294 13.071 1.00 96.81 399 PHE A O 1
ATOM 3066 N N . LEU A 1 400 ? -13.727 12.494 14.577 1.00 97.75 400 LEU A N 1
ATOM 3067 C CA . LEU A 1 400 ? -14.810 12.221 13.626 1.00 97.75 400 LEU A CA 1
ATOM 3068 C C . LEU A 1 400 ? -14.848 13.248 12.493 1.00 97.75 400 LEU A C 1
ATOM 3070 O O . LEU A 1 400 ? -15.098 12.881 11.346 1.00 97.75 400 LEU A O 1
ATOM 3074 N N . SER A 1 401 ? -14.588 14.521 12.799 1.00 97.81 401 SER A N 1
ATOM 3075 C CA . SER A 1 401 ? -14.489 15.578 11.791 1.00 97.81 401 SER A CA 1
ATOM 3076 C C . SER A 1 401 ? -13.356 15.295 10.797 1.00 97.81 401 SER A C 1
ATOM 3078 O O . SER A 1 401 ? -13.580 15.272 9.583 1.00 97.81 401 SER A O 1
ATOM 3080 N N . ALA A 1 402 ? -12.157 14.987 11.302 1.00 98.12 402 ALA A N 1
ATOM 3081 C CA . ALA A 1 402 ? -11.008 14.642 10.468 1.00 98.12 402 ALA A CA 1
ATOM 3082 C C . ALA A 1 402 ? -11.240 13.354 9.659 1.00 98.12 402 ALA A C 1
ATOM 3084 O O . ALA A 1 402 ? -10.956 13.320 8.462 1.00 98.12 402 ALA A O 1
ATOM 3085 N N . ALA A 1 403 ? -11.806 12.321 10.284 1.00 98.25 403 ALA A N 1
ATOM 3086 C CA . ALA A 1 403 ? -12.085 11.034 9.660 1.00 98.25 403 ALA A CA 1
ATOM 3087 C C . ALA A 1 403 ? -13.109 11.152 8.522 1.00 98.25 403 ALA A C 1
ATOM 3089 O O . ALA A 1 403 ? -12.885 10.608 7.444 1.00 98.25 403 ALA A O 1
ATOM 3090 N N . LYS A 1 404 ? -14.196 11.916 8.706 1.00 98.38 404 LYS A N 1
ATOM 3091 C CA . LYS A 1 404 ? -15.182 12.173 7.638 1.00 98.38 404 LYS A CA 1
ATOM 3092 C C . LYS A 1 404 ? -14.545 12.852 6.431 1.00 98.38 404 LYS A C 1
ATOM 3094 O O . LYS A 1 404 ? -14.823 12.469 5.297 1.00 98.38 404 LYS A O 1
ATOM 3099 N N . LYS A 1 405 ? -13.678 13.838 6.678 1.00 98.31 405 LYS A N 1
ATOM 3100 C CA . LYS A 1 405 ? -12.946 14.534 5.619 1.00 98.31 405 LYS A CA 1
ATOM 3101 C C . LYS A 1 405 ? -12.012 13.580 4.866 1.00 98.31 405 LYS A C 1
ATOM 3103 O O . LYS A 1 405 ? -12.115 13.493 3.649 1.00 98.31 405 LYS A O 1
ATOM 3108 N N . GLN A 1 406 ? -11.164 12.838 5.580 1.00 98.12 406 GLN A N 1
ATOM 3109 C CA . GLN A 1 406 ? -10.236 11.875 4.969 1.00 98.12 406 GLN A CA 1
ATOM 3110 C C . GLN A 1 406 ? -10.971 10.798 4.166 1.00 98.12 406 GLN A C 1
ATOM 3112 O O . GLN A 1 406 ? -10.545 10.429 3.077 1.00 98.12 406 GLN A O 1
ATOM 3117 N N . LEU A 1 407 ? -12.099 10.309 4.682 1.00 98.44 407 LEU A N 1
ATOM 3118 C CA . LEU A 1 407 ? -12.900 9.305 3.998 1.00 98.44 407 LEU A CA 1
ATOM 3119 C C . LEU A 1 407 ? -13.477 9.833 2.678 1.00 98.44 407 LEU A C 1
ATOM 3121 O O . LEU A 1 407 ? -13.420 9.134 1.669 1.00 98.44 407 LEU A O 1
ATOM 3125 N N . ALA A 1 408 ? -14.001 11.064 2.674 1.00 98.38 408 ALA A N 1
ATOM 3126 C CA . ALA A 1 408 ? -14.485 11.717 1.459 1.00 98.38 408 ALA A CA 1
ATOM 3127 C C . ALA A 1 408 ? -13.356 11.921 0.433 1.00 98.38 408 ALA A C 1
ATOM 3129 O O . ALA A 1 408 ? -13.527 11.586 -0.738 1.00 98.38 408 ALA A O 1
ATOM 3130 N N . GLU A 1 409 ? -12.186 12.385 0.883 1.00 98.25 409 GLU A N 1
ATOM 3131 C CA . GLU A 1 409 ? -10.998 12.550 0.036 1.00 98.25 409 GLU A CA 1
ATOM 3132 C C . GLU A 1 409 ? -10.551 11.217 -0.592 1.00 98.25 409 GLU A C 1
ATOM 3134 O O . GLU A 1 409 ? -10.222 11.180 -1.777 1.00 98.25 409 GLU A O 1
ATOM 3139 N N . GLU A 1 410 ? -10.588 10.100 0.142 1.00 98.25 410 GLU A N 1
ATOM 3140 C CA . GLU A 1 410 ? -10.215 8.790 -0.414 1.00 98.25 410 GLU A CA 1
ATOM 3141 C C . GLU A 1 410 ? -11.266 8.202 -1.370 1.00 98.25 410 GLU A C 1
ATOM 3143 O O . GLU A 1 410 ? -10.903 7.503 -2.321 1.00 98.25 410 GLU A O 1
ATOM 3148 N N . PHE A 1 411 ? -12.556 8.513 -1.194 1.00 98.50 411 PHE A N 1
ATOM 3149 C CA . PHE A 1 411 ? -13.568 8.207 -2.214 1.00 98.50 411 PHE A CA 1
ATOM 3150 C C . PHE A 1 411 ? -13.270 8.942 -3.527 1.00 98.50 411 PHE A C 1
ATOM 3152 O O . PHE A 1 411 ? -13.273 8.321 -4.593 1.00 98.50 411 PHE A O 1
ATOM 3159 N N . GLU A 1 412 ? -12.956 10.238 -3.459 1.00 98.31 412 GLU A N 1
ATOM 3160 C CA . GLU A 1 412 ? -12.566 11.027 -4.634 1.00 98.31 412 GLU A CA 1
ATOM 3161 C C . GLU A 1 412 ? -11.265 10.504 -5.264 1.00 98.31 412 GLU A C 1
ATOM 3163 O O . GLU A 1 412 ? -11.184 10.338 -6.485 1.00 98.31 412 GLU A O 1
ATOM 3168 N N . ASN A 1 413 ? -10.264 10.170 -4.444 1.00 98.00 413 ASN A N 1
ATOM 3169 C CA . ASN A 1 413 ? -8.993 9.602 -4.895 1.00 98.00 413 ASN A CA 1
ATOM 3170 C C . ASN A 1 413 ? -9.191 8.259 -5.619 1.00 98.00 413 ASN A C 1
ATOM 3172 O O . ASN A 1 413 ? -8.538 8.000 -6.634 1.00 98.00 413 ASN A O 1
ATOM 3176 N N . CYS A 1 414 ? -10.114 7.414 -5.146 1.00 98.44 414 CYS A N 1
ATOM 3177 C CA . CYS A 1 414 ? -10.458 6.149 -5.795 1.00 98.44 414 CYS A CA 1
ATOM 3178 C C . CYS A 1 414 ? -11.004 6.371 -7.216 1.00 98.44 414 CYS A C 1
ATOM 3180 O O . CYS A 1 414 ? -10.502 5.773 -8.176 1.00 98.44 414 CYS A O 1
ATOM 3182 N N . GLU A 1 415 ? -11.966 7.285 -7.377 1.00 97.94 415 GLU A N 1
ATOM 3183 C CA . GLU A 1 415 ? -12.519 7.644 -8.690 1.00 97.94 415 GLU A CA 1
ATOM 3184 C C . GLU A 1 415 ? -11.464 8.266 -9.610 1.00 97.94 415 GLU A C 1
ATOM 3186 O O . GLU A 1 415 ? -11.369 7.939 -10.800 1.00 97.94 415 GLU A O 1
ATOM 3191 N N . GLU A 1 416 ? -10.597 9.114 -9.056 1.00 97.56 416 GLU A N 1
ATOM 3192 C CA . GLU A 1 416 ? -9.480 9.686 -9.793 1.00 97.56 416 GLU A CA 1
ATOM 3193 C C . GLU A 1 416 ? -8.525 8.600 -10.313 1.00 97.56 416 GLU A C 1
ATOM 3195 O O . GLU A 1 416 ? -8.114 8.634 -11.479 1.00 97.56 416 GLU A O 1
ATOM 3200 N N . CYS A 1 417 ? -8.201 7.611 -9.475 1.00 98.12 417 CYS A N 1
ATOM 3201 C CA . CYS A 1 417 ? -7.343 6.486 -9.832 1.00 98.12 417 CYS A CA 1
ATOM 3202 C C . CYS A 1 417 ? -7.950 5.636 -10.948 1.00 98.12 417 CYS A C 1
ATOM 3204 O O . CYS A 1 417 ? -7.242 5.304 -11.902 1.00 98.12 417 CYS A O 1
ATOM 3206 N N . LYS A 1 418 ? -9.254 5.336 -10.892 1.00 97.50 418 LYS A N 1
ATOM 3207 C CA . LYS A 1 418 ? -9.956 4.629 -11.975 1.00 97.50 418 LYS A CA 1
ATOM 3208 C C . LYS A 1 418 ? -9.868 5.389 -13.288 1.00 97.50 418 LYS A C 1
ATOM 3210 O O . LYS A 1 418 ? -9.487 4.821 -14.312 1.00 97.50 418 LYS A O 1
ATOM 3215 N N . ARG A 1 419 ? -10.171 6.691 -13.263 1.00 96.75 419 ARG A N 1
ATOM 3216 C CA . ARG A 1 419 ? -10.090 7.549 -14.450 1.00 96.75 419 ARG A CA 1
ATOM 3217 C C . ARG A 1 419 ? -8.669 7.570 -15.010 1.00 96.75 419 ARG A C 1
ATOM 3219 O O . ARG A 1 419 ? -8.491 7.409 -16.216 1.00 96.75 419 ARG A O 1
ATOM 3226 N N . LYS A 1 420 ? -7.654 7.736 -14.156 1.00 97.56 420 LYS A N 1
ATOM 3227 C CA . LYS A 1 420 ? -6.244 7.737 -14.571 1.00 97.56 420 LYS A CA 1
ATOM 3228 C C . LYS A 1 420 ? -5.829 6.390 -15.161 1.00 97.56 420 LYS A C 1
ATOM 3230 O O . LYS A 1 420 ? -5.167 6.366 -16.193 1.00 97.56 420 LYS A O 1
ATOM 3235 N N . PHE A 1 421 ? -6.268 5.278 -14.575 1.00 98.12 421 PHE A N 1
ATOM 3236 C CA . PHE A 1 421 ? -6.039 3.944 -15.124 1.00 98.12 421 PHE A CA 1
ATOM 3237 C C . PHE A 1 421 ? -6.655 3.793 -16.522 1.00 98.12 421 PHE A C 1
ATOM 3239 O O . PHE A 1 421 ? -5.952 3.400 -17.450 1.00 98.12 421 PHE A O 1
ATOM 3246 N N . LYS A 1 422 ? -7.916 4.198 -16.721 1.00 95.94 422 LYS A N 1
ATOM 3247 C CA . LYS A 1 422 ? -8.559 4.156 -18.047 1.00 95.94 422 LYS A CA 1
ATOM 3248 C C . LYS A 1 422 ? -7.854 5.050 -19.074 1.00 95.94 422 LYS A C 1
ATOM 3250 O O . LYS A 1 422 ? -7.686 4.643 -20.218 1.00 95.94 422 LYS A O 1
ATOM 3255 N N . ILE A 1 423 ? -7.381 6.235 -18.679 1.00 96.75 423 ILE A N 1
ATOM 3256 C CA . ILE A 1 423 ? -6.561 7.085 -19.559 1.00 96.75 423 ILE A CA 1
ATOM 3257 C C . ILE A 1 423 ? -5.251 6.376 -19.935 1.00 96.75 423 ILE A C 1
ATOM 3259 O O . ILE A 1 423 ? -4.867 6.414 -21.101 1.00 96.75 423 ILE A O 1
ATOM 3263 N N . THR A 1 424 ? -4.596 5.688 -18.993 1.00 97.62 424 THR A N 1
ATOM 3264 C CA . THR A 1 424 ? -3.389 4.891 -19.273 1.00 97.62 424 THR A CA 1
ATOM 3265 C C . THR A 1 424 ? -3.667 3.780 -20.289 1.00 97.62 424 THR A C 1
ATOM 3267 O O . THR A 1 424 ? -2.888 3.617 -21.225 1.00 97.62 424 THR A O 1
ATOM 3270 N N . LEU A 1 425 ? -4.787 3.055 -20.167 1.00 96.00 425 LEU A N 1
ATOM 3271 C CA . LEU A 1 425 ? -5.177 2.032 -21.150 1.00 96.00 425 LEU A CA 1
ATOM 3272 C C . LEU A 1 425 ? -5.299 2.623 -22.561 1.00 96.00 425 LEU A C 1
ATOM 3274 O O . LEU A 1 425 ? -4.725 2.084 -23.508 1.00 96.00 425 LEU A O 1
ATOM 3278 N N . LYS A 1 426 ? -5.978 3.771 -22.684 1.00 94.62 426 LYS A N 1
ATOM 3279 C CA . LYS A 1 426 ? -6.136 4.492 -23.957 1.00 94.62 426 LYS A CA 1
ATOM 3280 C C . LYS A 1 426 ? -4.810 4.994 -24.513 1.00 94.62 426 LYS A C 1
ATOM 3282 O O . LYS A 1 426 ? -4.567 4.867 -25.709 1.00 94.62 426 LYS A O 1
ATOM 3287 N N . PHE A 1 427 ? -3.943 5.527 -23.654 1.00 96.50 427 PHE A N 1
ATOM 3288 C CA . PHE A 1 427 ? -2.616 6.008 -24.040 1.00 96.50 427 PHE A CA 1
ATOM 3289 C C . PHE A 1 427 ? -1.773 4.899 -24.685 1.00 96.50 427 PHE A C 1
ATOM 3291 O O . PHE A 1 427 ? -1.105 5.138 -25.687 1.00 96.50 427 PHE A O 1
ATOM 3298 N N . TYR A 1 428 ? -1.861 3.674 -24.160 1.00 95.69 428 TYR A N 1
ATOM 3299 C CA . TYR A 1 428 ? -1.181 2.500 -24.710 1.00 95.69 428 TYR A CA 1
ATOM 3300 C C . TYR A 1 428 ? -1.956 1.783 -25.825 1.00 95.69 428 TYR A C 1
ATOM 3302 O O . TYR A 1 428 ? -1.497 0.742 -26.292 1.00 95.69 428 TYR A O 1
ATOM 3310 N N . GLN A 1 429 ? -3.115 2.310 -26.244 1.00 93.06 429 GLN A N 1
ATOM 3311 C CA . GLN A 1 429 ? -4.039 1.659 -27.184 1.00 93.06 429 GLN A CA 1
ATOM 3312 C C . GLN A 1 429 ? -4.285 0.185 -26.825 1.00 93.06 429 GLN A C 1
ATOM 3314 O O . GLN A 1 429 ? -4.270 -0.700 -27.682 1.00 93.06 429 GLN A O 1
ATOM 3319 N N . PHE A 1 430 ? -4.445 -0.086 -25.527 1.00 93.00 430 PHE A N 1
ATOM 3320 C CA . PHE A 1 430 ? -4.534 -1.443 -25.015 1.00 93.00 430 PHE A CA 1
ATOM 3321 C C . PHE A 1 430 ? -5.779 -2.151 -25.557 1.00 93.00 430 PHE A C 1
ATOM 3323 O O . PHE A 1 430 ? -6.899 -1.677 -25.374 1.00 93.00 430 PHE A O 1
ATOM 3330 N N . GLN A 1 431 ? -5.578 -3.305 -26.194 1.00 87.06 431 GLN A N 1
ATOM 3331 C CA . GLN A 1 431 ? -6.662 -4.131 -26.713 1.00 87.06 431 GLN A CA 1
ATOM 3332 C C . GLN A 1 431 ? -6.863 -5.354 -25.813 1.00 87.06 431 GLN A C 1
ATOM 3334 O O . GLN A 1 431 ? -6.007 -6.244 -25.791 1.00 87.06 431 GLN A O 1
ATOM 3339 N N . PRO A 1 432 ? -7.973 -5.424 -25.063 1.00 84.06 432 PRO A N 1
ATOM 3340 C CA . PRO A 1 432 ? -8.265 -6.581 -24.234 1.00 84.06 432 PRO A CA 1
ATOM 3341 C C . PRO A 1 432 ? -8.419 -7.856 -25.068 1.00 84.06 432 PRO A C 1
ATOM 3343 O O . PRO A 1 432 ? -8.964 -7.865 -26.173 1.00 84.06 432 PRO A O 1
ATOM 3346 N N . LYS A 1 433 ? -7.945 -8.972 -24.514 1.00 80.81 433 LYS A N 1
ATOM 3347 C CA . LYS A 1 433 ? -8.071 -10.292 -25.141 1.00 80.81 433 LYS A CA 1
ATOM 3348 C C . LYS A 1 433 ? -9.411 -10.934 -24.794 1.00 80.81 433 LYS A C 1
ATOM 3350 O O . LYS A 1 433 ? -10.012 -10.635 -23.769 1.00 80.81 433 LYS A O 1
ATOM 3355 N N . GLY A 1 434 ? -9.856 -11.866 -25.635 1.00 78.81 434 GLY A N 1
ATOM 3356 C CA . GLY A 1 434 ? -11.028 -12.700 -25.339 1.00 78.81 434 GLY A CA 1
ATOM 3357 C C . GLY A 1 434 ? -12.380 -11.993 -25.470 1.00 78.81 434 GLY A C 1
ATOM 3358 O O . GLY A 1 434 ? -13.354 -12.473 -24.906 1.00 78.81 434 GLY A O 1
ATOM 3359 N N . GLY A 1 435 ? -12.454 -10.875 -26.202 1.00 78.50 435 GLY A N 1
ATOM 3360 C CA . GLY A 1 435 ? -13.711 -10.155 -26.445 1.00 78.50 435 GLY A CA 1
ATOM 3361 C C . GLY A 1 435 ? -14.213 -9.315 -25.266 1.00 78.50 435 GLY A C 1
ATOM 3362 O O . GLY A 1 435 ? -15.331 -8.810 -25.327 1.00 78.50 435 GLY A O 1
ATOM 3363 N N . MET A 1 436 ? -13.402 -9.161 -24.215 1.00 86.06 436 MET A N 1
ATOM 3364 C CA . MET A 1 436 ? -13.679 -8.262 -23.093 1.00 86.06 436 MET A CA 1
ATOM 3365 C C . MET A 1 436 ? -13.761 -6.811 -23.585 1.00 86.06 436 MET A C 1
ATOM 3367 O O . MET A 1 436 ? -13.004 -6.403 -24.468 1.00 86.06 436 MET A O 1
ATOM 3371 N N . LYS A 1 437 ? -14.685 -6.030 -23.022 1.00 84.19 437 LYS A N 1
ATOM 3372 C CA . LYS A 1 437 ? -14.825 -4.607 -23.362 1.00 84.19 437 LYS A CA 1
ATOM 3373 C C . LYS A 1 437 ? -13.785 -3.758 -22.627 1.00 84.19 437 LYS A C 1
ATOM 3375 O O . LYS A 1 437 ? -13.329 -4.128 -21.549 1.00 84.19 437 LYS A O 1
ATOM 3380 N N . GLU A 1 438 ? -13.430 -2.594 -23.171 1.00 79.06 438 GLU A N 1
ATOM 3381 C CA . GLU A 1 438 ? -12.449 -1.680 -22.553 1.00 79.06 438 GLU A CA 1
ATOM 3382 C C . GLU A 1 438 ? -12.872 -1.252 -21.130 1.00 79.06 438 GLU A C 1
ATOM 3384 O O . GLU A 1 438 ? -12.047 -1.078 -20.224 1.00 79.06 438 GLU A O 1
ATOM 3389 N N . GLU A 1 439 ? -14.179 -1.140 -20.897 1.00 83.06 439 GLU A N 1
ATOM 3390 C CA . GLU A 1 439 ? -14.764 -0.782 -19.608 1.00 83.06 439 GLU A CA 1
ATOM 3391 C C . GLU A 1 439 ? -14.540 -1.865 -18.543 1.00 83.06 439 GLU A C 1
ATOM 3393 O O . GLU A 1 439 ? -14.340 -1.527 -17.377 1.00 83.06 439 GLU A O 1
ATOM 3398 N N . GLU A 1 440 ? -14.468 -3.134 -18.943 1.00 87.88 440 GLU A N 1
ATOM 3399 C CA . GLU A 1 440 ? -14.327 -4.300 -18.057 1.00 87.88 440 GLU A CA 1
ATOM 3400 C C . GLU A 1 440 ? -12.868 -4.592 -17.675 1.00 87.88 440 GLU A C 1
ATOM 3402 O O . GLU A 1 440 ? -12.616 -5.330 -16.724 1.00 87.88 440 GLU A O 1
ATOM 3407 N N . VAL A 1 441 ? -11.900 -3.986 -18.374 1.00 93.38 441 VAL A N 1
ATOM 3408 C CA . VAL A 1 441 ? -10.469 -4.170 -18.095 1.00 93.38 441 VAL A CA 1
ATOM 3409 C C . VAL A 1 441 ? -10.130 -3.686 -16.688 1.00 93.38 441 VAL A C 1
ATOM 3411 O O . VAL A 1 441 ? -10.324 -2.502 -16.374 1.00 93.38 441 VAL A O 1
ATOM 3414 N N . ALA A 1 442 ? -9.564 -4.584 -15.881 1.00 95.12 442 ALA A N 1
ATOM 3415 C CA . ALA A 1 442 ? -9.105 -4.327 -1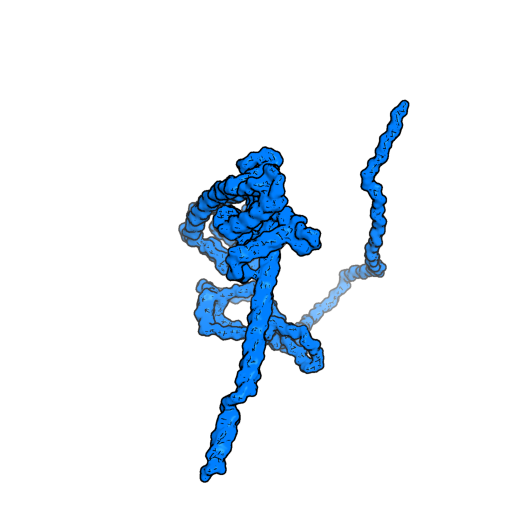4.523 1.00 95.12 442 ALA A CA 1
ATOM 3416 C C . ALA A 1 442 ? -7.564 -4.229 -14.454 1.00 95.12 442 ALA A C 1
ATOM 3418 O O . ALA A 1 442 ? -6.863 -4.659 -15.375 1.00 95.12 442 ALA A O 1
ATOM 3419 N N . PRO A 1 443 ? -6.990 -3.691 -13.356 1.00 97.38 443 PRO A N 1
ATOM 3420 C CA . PRO A 1 443 ? -5.536 -3.586 -13.183 1.00 97.38 443 PRO A CA 1
ATOM 3421 C C . PRO A 1 443 ? -4.773 -4.902 -13.423 1.00 97.38 443 PRO A C 1
ATOM 3423 O O . PRO A 1 443 ? -3.718 -4.898 -14.064 1.00 97.38 443 PRO A O 1
ATOM 3426 N N . LYS A 1 444 ? -5.343 -6.034 -12.992 1.00 96.06 444 LYS A N 1
ATOM 3427 C CA . LYS A 1 444 ? -4.794 -7.388 -13.187 1.00 96.06 444 LYS A CA 1
ATOM 3428 C C . LYS A 1 444 ? -4.648 -7.818 -14.653 1.00 96.06 444 LYS A C 1
ATOM 3430 O O . LYS A 1 444 ? -3.877 -8.725 -14.935 1.00 96.06 444 LYS A O 1
ATOM 3435 N N . ASP A 1 445 ? -5.368 -7.193 -15.579 1.00 95.00 445 ASP A N 1
ATOM 3436 C CA . ASP A 1 445 ? -5.335 -7.562 -17.000 1.00 95.00 445 ASP A CA 1
ATOM 3437 C C . ASP A 1 445 ? -4.255 -6.780 -17.768 1.00 95.00 445 ASP A C 1
ATOM 3439 O O . ASP A 1 445 ? -3.817 -7.196 -18.839 1.00 95.00 445 ASP A O 1
ATOM 3443 N N . PHE A 1 446 ? -3.801 -5.654 -17.205 1.00 96.50 446 PHE A N 1
ATOM 3444 C CA . PHE A 1 446 ? -2.860 -4.730 -17.837 1.00 96.50 446 PHE A CA 1
ATOM 3445 C C . PHE A 1 446 ? -1.468 -4.769 -17.198 1.00 96.50 446 PHE A C 1
ATOM 3447 O O . PHE A 1 446 ? -0.470 -4.983 -17.890 1.00 96.50 446 PHE A O 1
ATOM 3454 N N . PHE A 1 447 ? -1.372 -4.576 -15.878 1.00 97.88 447 PHE A N 1
ATOM 3455 C CA . PHE A 1 447 ? -0.081 -4.437 -15.194 1.00 97.88 447 PHE A CA 1
ATOM 3456 C C . PHE A 1 447 ? 0.814 -5.685 -15.283 1.00 97.88 447 PHE A C 1
ATOM 3458 O O . PHE A 1 447 ? 2.008 -5.512 -15.530 1.00 97.88 447 PHE A O 1
ATOM 3465 N N . PRO A 1 448 ? 0.301 -6.931 -15.212 1.00 96.75 448 PRO A N 1
ATOM 3466 C CA . PRO A 1 448 ? 1.151 -8.120 -15.330 1.00 96.75 448 PRO A CA 1
ATOM 3467 C C . PRO A 1 448 ? 1.888 -8.273 -16.666 1.00 96.75 448 PRO A C 1
ATOM 3469 O O . PRO A 1 448 ? 2.865 -9.015 -16.739 1.00 96.75 448 PRO A O 1
ATOM 3472 N N . LEU A 1 449 ? 1.473 -7.566 -17.725 1.00 96.25 449 LEU A N 1
ATOM 3473 C CA . LEU A 1 449 ? 2.217 -7.533 -18.992 1.00 96.25 449 LEU A CA 1
ATOM 3474 C C . LEU A 1 449 ? 3.584 -6.847 -18.841 1.00 96.25 449 LEU A C 1
ATOM 3476 O O . LEU A 1 449 ? 4.508 -7.132 -19.602 1.00 96.25 449 LEU A O 1
ATOM 3480 N N . TRP A 1 450 ? 3.720 -5.979 -17.837 1.00 98.06 450 TRP A N 1
ATOM 3481 C CA . TRP A 1 450 ? 4.936 -5.234 -17.539 1.00 98.06 450 TRP A CA 1
ATOM 3482 C C . TRP A 1 450 ? 5.868 -5.977 -16.583 1.00 98.06 450 TRP A C 1
ATOM 3484 O O . TRP A 1 450 ? 7.080 -5.876 -16.758 1.00 98.06 450 TRP A O 1
ATOM 3494 N N . THR A 1 451 ? 5.346 -6.738 -15.610 1.00 96.38 451 THR A N 1
ATOM 3495 C CA . THR A 1 451 ? 6.153 -7.338 -14.525 1.00 96.38 451 THR A CA 1
ATOM 3496 C C . THR A 1 451 ? 7.383 -8.104 -15.031 1.00 96.38 451 THR A C 1
ATOM 3498 O O . THR A 1 451 ? 8.491 -7.767 -14.600 1.00 96.38 451 THR A O 1
ATOM 3501 N N . PRO A 1 452 ? 7.266 -9.079 -15.965 1.00 97.12 452 PRO A N 1
ATOM 3502 C CA . PRO A 1 452 ? 8.432 -9.838 -16.416 1.00 97.12 452 PRO A CA 1
ATOM 3503 C C . PRO A 1 452 ? 9.469 -8.936 -17.084 1.00 97.12 452 PRO A C 1
ATOM 3505 O O . PRO A 1 452 ? 10.659 -9.039 -16.807 1.00 97.12 452 PRO A O 1
ATOM 3508 N N . PHE A 1 453 ? 9.004 -8.004 -17.918 1.00 98.31 453 PHE A N 1
ATOM 3509 C CA . PHE A 1 453 ? 9.866 -7.062 -18.618 1.00 98.31 453 PHE A CA 1
ATOM 3510 C C . PHE A 1 453 ? 10.591 -6.125 -17.653 1.00 98.31 453 PHE A C 1
ATOM 3512 O O . PHE A 1 453 ? 11.805 -5.993 -17.756 1.00 98.31 453 PHE A O 1
ATOM 3519 N N . CYS A 1 454 ? 9.888 -5.515 -16.697 1.00 98.25 454 CYS A N 1
ATOM 3520 C CA . CYS A 1 454 ? 10.500 -4.623 -15.717 1.00 98.25 454 CYS A CA 1
ATOM 3521 C C . CYS A 1 454 ? 11.531 -5.362 -14.855 1.00 98.25 454 CYS A C 1
ATOM 3523 O O . CYS A 1 454 ? 12.606 -4.820 -14.602 1.00 98.25 454 CYS A O 1
ATOM 3525 N N . SER A 1 455 ? 11.233 -6.600 -14.443 1.00 98.00 455 SER A N 1
ATOM 3526 C CA . SER A 1 455 ? 12.157 -7.430 -13.662 1.00 98.00 455 SER A CA 1
ATOM 3527 C C . SER A 1 455 ? 13.414 -7.766 -14.461 1.00 98.00 455 SER A C 1
ATOM 3529 O O . SER A 1 455 ? 14.525 -7.447 -14.039 1.00 98.00 455 SER A O 1
ATOM 3531 N N . ASP A 1 456 ? 13.245 -8.343 -15.653 1.00 98.06 456 ASP A N 1
ATOM 3532 C CA . ASP A 1 456 ? 14.365 -8.756 -16.500 1.00 98.06 456 ASP A CA 1
ATOM 3533 C C . ASP A 1 456 ? 15.198 -7.537 -16.955 1.00 98.06 456 ASP A C 1
ATOM 3535 O O . ASP A 1 456 ? 16.431 -7.589 -16.993 1.00 98.06 456 ASP A O 1
ATOM 3539 N N . PHE A 1 457 ? 14.544 -6.406 -17.250 1.00 98.12 457 PHE A N 1
ATOM 3540 C CA . PHE A 1 457 ? 15.213 -5.149 -17.587 1.00 98.12 457 PHE A CA 1
ATOM 3541 C C . PHE A 1 457 ? 16.025 -4.623 -16.404 1.00 98.12 457 PHE A C 1
ATOM 3543 O O . PHE A 1 457 ? 17.184 -4.259 -16.594 1.00 98.12 457 PHE A O 1
ATOM 3550 N N . LYS A 1 458 ? 15.453 -4.582 -15.192 1.00 97.00 458 LYS A N 1
ATOM 3551 C CA . LYS A 1 458 ? 16.142 -4.113 -13.980 1.00 97.00 458 LYS A CA 1
ATOM 3552 C C . LYS A 1 458 ? 17.396 -4.934 -13.701 1.00 97.00 458 LYS A C 1
ATOM 3554 O O . LYS A 1 458 ? 18.456 -4.351 -13.472 1.00 97.00 458 LYS A O 1
ATOM 3559 N N . ASP A 1 459 ? 17.305 -6.255 -13.797 1.00 97.06 459 ASP A N 1
ATOM 3560 C CA . ASP A 1 459 ? 18.445 -7.149 -13.587 1.00 97.06 459 ASP A CA 1
ATOM 3561 C C . ASP A 1 459 ? 19.567 -6.895 -14.599 1.00 97.06 459 ASP A C 1
ATOM 3563 O O . ASP A 1 459 ? 20.747 -6.812 -14.241 1.00 97.06 459 ASP A O 1
ATOM 3567 N N . LEU A 1 460 ? 19.215 -6.761 -15.879 1.00 96.12 460 LEU A N 1
ATOM 3568 C CA . LEU A 1 460 ? 20.178 -6.486 -16.946 1.00 96.12 460 LEU A CA 1
ATOM 3569 C C . LEU A 1 460 ? 20.778 -5.082 -16.822 1.00 96.12 460 LEU A C 1
ATOM 3571 O O . LEU A 1 460 ? 21.987 -4.924 -16.986 1.00 96.12 460 LEU A O 1
ATOM 3575 N N . TRP A 1 461 ? 19.959 -4.087 -16.482 1.00 94.00 461 TRP A N 1
ATOM 3576 C CA . TRP A 1 461 ? 20.379 -2.714 -16.220 1.00 94.00 461 TRP A CA 1
ATOM 3577 C C . TRP A 1 461 ? 21.403 -2.666 -15.091 1.00 94.00 461 TRP A C 1
ATOM 3579 O O . TRP A 1 461 ? 22.487 -2.120 -15.269 1.00 94.00 461 TRP A O 1
ATOM 3589 N N . GLN A 1 462 ? 21.117 -3.303 -13.954 1.00 93.62 462 GLN A N 1
ATOM 3590 C CA . GLN A 1 462 ? 22.040 -3.352 -12.822 1.00 93.62 462 GLN A CA 1
ATOM 3591 C C . GLN A 1 462 ? 23.342 -4.083 -13.167 1.00 93.62 462 GLN A C 1
ATOM 3593 O O . GLN A 1 462 ? 24.422 -3.612 -12.812 1.00 93.62 462 GLN A O 1
ATOM 3598 N N . LYS A 1 463 ? 23.278 -5.205 -13.895 1.00 93.44 463 LYS A N 1
ATOM 3599 C CA . LYS A 1 463 ? 24.485 -5.916 -14.351 1.00 93.44 463 LYS A CA 1
ATOM 3600 C C . LYS A 1 463 ? 25.355 -5.037 -15.250 1.00 93.44 463 LYS A C 1
ATOM 3602 O O . LYS A 1 463 ? 26.576 -5.023 -15.090 1.00 93.44 463 LYS A O 1
ATOM 3607 N N . GLU A 1 464 ? 24.740 -4.283 -16.153 1.00 91.12 464 GLU A N 1
ATOM 3608 C CA . GLU A 1 464 ? 25.457 -3.408 -17.077 1.00 91.12 464 GLU A CA 1
ATOM 3609 C C . GLU A 1 464 ? 26.033 -2.163 -16.379 1.00 91.12 464 GLU A C 1
ATOM 3611 O O . GLU A 1 464 ? 27.191 -1.817 -16.610 1.00 91.12 464 GLU A O 1
ATOM 3616 N N . GLN A 1 465 ? 25.299 -1.571 -15.431 1.00 90.44 465 GLN A N 1
ATOM 3617 C CA . GLN A 1 465 ? 25.795 -0.521 -14.527 1.00 90.44 465 GLN A CA 1
ATOM 3618 C C . GLN A 1 465 ? 27.082 -0.974 -13.817 1.00 90.44 465 GLN A C 1
ATOM 3620 O O . GLN A 1 465 ? 28.113 -0.299 -13.860 1.00 90.44 465 GLN A O 1
ATOM 3625 N N . GLN A 1 466 ? 27.062 -2.173 -13.222 1.00 90.44 466 GLN A N 1
ATOM 3626 C CA . GLN A 1 466 ? 28.230 -2.742 -12.543 1.00 90.44 466 GLN A CA 1
ATOM 3627 C C . GLN A 1 466 ? 29.396 -3.001 -13.505 1.00 90.44 466 GLN A C 1
ATOM 3629 O O . GLN A 1 466 ? 30.558 -2.790 -13.141 1.00 90.44 466 GLN A O 1
ATOM 3634 N N . ARG A 1 467 ? 29.115 -3.425 -14.745 1.00 90.44 467 ARG A N 1
ATOM 3635 C CA . ARG A 1 467 ? 30.138 -3.601 -15.787 1.00 90.44 467 ARG A CA 1
ATOM 3636 C C . ARG A 1 467 ? 30.829 -2.273 -16.106 1.00 90.44 467 ARG A C 1
ATOM 3638 O O . ARG A 1 467 ? 32.060 -2.220 -16.066 1.00 90.44 467 ARG A O 1
ATOM 3645 N N . ILE A 1 468 ? 30.058 -1.209 -16.343 1.00 87.69 468 ILE A N 1
ATOM 3646 C CA . ILE A 1 468 ? 30.564 0.137 -16.657 1.00 87.69 468 ILE A CA 1
ATOM 3647 C C . ILE A 1 468 ? 31.401 0.688 -15.498 1.00 87.69 468 ILE A C 1
ATOM 3649 O O . ILE A 1 468 ? 32.528 1.141 -15.707 1.00 87.69 468 ILE A O 1
ATOM 3653 N N . ILE A 1 469 ? 30.905 0.591 -14.260 1.00 87.56 469 ILE A N 1
ATOM 3654 C CA . ILE A 1 469 ? 31.637 1.035 -13.063 1.00 87.56 469 ILE A CA 1
ATOM 3655 C C . ILE A 1 469 ? 32.968 0.283 -12.935 1.00 87.56 469 ILE A C 1
ATOM 3657 O O . ILE A 1 469 ? 34.016 0.895 -12.715 1.00 87.56 469 ILE A O 1
ATOM 3661 N N . LYS A 1 470 ? 32.964 -1.044 -13.123 1.00 89.81 470 LYS A N 1
ATOM 3662 C CA . LYS A 1 470 ? 34.175 -1.874 -13.050 1.00 89.81 470 LYS A CA 1
ATOM 3663 C C . LYS A 1 470 ? 35.196 -1.510 -14.129 1.00 89.81 470 LYS A C 1
ATOM 3665 O O . LYS A 1 470 ? 36.397 -1.528 -13.851 1.00 89.81 470 LYS A O 1
ATOM 3670 N N . GLU A 1 471 ? 34.751 -1.194 -15.342 1.00 88.88 471 GLU A N 1
ATOM 3671 C CA . GLU A 1 471 ? 35.621 -0.749 -16.438 1.00 88.88 471 GLU A CA 1
ATOM 3672 C C . GLU A 1 471 ? 36.238 0.619 -16.154 1.00 88.88 471 GLU A C 1
ATOM 3674 O O . GLU A 1 471 ? 37.463 0.751 -16.217 1.00 88.88 471 GLU A O 1
ATOM 3679 N N . LYS A 1 472 ? 35.434 1.589 -15.705 1.00 86.56 472 LYS A N 1
ATOM 3680 C CA . LYS A 1 472 ? 35.923 2.910 -15.284 1.00 86.56 472 LYS A CA 1
ATOM 3681 C C . LYS A 1 472 ? 36.938 2.803 -14.148 1.00 86.56 472 LYS A C 1
ATOM 3683 O O . LYS A 1 472 ? 37.998 3.423 -14.201 1.00 86.56 472 LYS A O 1
ATOM 3688 N N . LEU A 1 473 ? 36.679 1.955 -13.150 1.00 87.81 473 LEU A N 1
ATOM 3689 C CA . LEU A 1 473 ? 37.601 1.746 -12.032 1.00 87.81 473 LEU A CA 1
ATOM 3690 C C . LEU A 1 473 ? 38.941 1.149 -12.495 1.00 87.81 473 LEU A C 1
ATOM 3692 O O . LEU A 1 473 ? 40.000 1.532 -11.994 1.00 87.81 473 LEU A O 1
ATOM 3696 N N . LYS A 1 474 ? 38.915 0.214 -13.454 1.00 91.88 474 LYS A N 1
ATOM 3697 C CA . LYS A 1 474 ? 40.132 -0.352 -14.060 1.00 91.88 474 LYS A CA 1
ATOM 3698 C C . LYS A 1 474 ? 40.907 0.698 -14.852 1.00 91.88 474 LYS A C 1
ATOM 3700 O O . LYS A 1 474 ? 42.130 0.744 -14.741 1.00 91.88 474 LYS A O 1
ATOM 3705 N N . GLU A 1 475 ? 40.221 1.542 -15.616 1.00 89.88 475 GLU A N 1
ATOM 3706 C CA . GLU A 1 475 ? 40.854 2.611 -16.389 1.00 89.88 475 GLU A CA 1
ATOM 3707 C C . GLU A 1 475 ? 41.508 3.658 -15.476 1.00 89.88 475 GLU A C 1
ATOM 3709 O O . GLU A 1 475 ? 42.659 4.039 -15.693 1.00 89.88 475 GLU A O 1
ATOM 3714 N N . VAL A 1 476 ? 40.827 4.059 -14.397 1.00 89.81 476 VAL A N 1
ATOM 3715 C CA . VAL A 1 476 ? 41.378 4.970 -13.383 1.00 89.81 476 VAL A CA 1
ATOM 3716 C C . VAL A 1 476 ? 42.612 4.364 -12.712 1.00 89.81 476 VAL A C 1
ATOM 3718 O O . VAL A 1 476 ? 43.632 5.044 -12.596 1.00 89.81 476 VAL A O 1
ATOM 3721 N N . LYS A 1 477 ? 42.568 3.078 -12.330 1.00 90.62 477 LYS A N 1
ATOM 3722 C CA . LYS A 1 477 ? 43.735 2.367 -11.776 1.00 90.62 477 LYS A CA 1
ATOM 3723 C C . LYS A 1 477 ? 44.902 2.339 -12.763 1.00 90.62 477 LYS A C 1
ATOM 3725 O O . LYS A 1 477 ? 46.019 2.677 -12.381 1.00 90.62 477 LYS A O 1
ATOM 3730 N N . LYS A 1 478 ? 44.643 2.029 -14.038 1.00 91.50 478 LYS A N 1
ATOM 3731 C CA . LYS A 1 478 ? 45.667 2.027 -15.094 1.00 91.50 478 LYS A CA 1
ATOM 3732 C C . LYS A 1 478 ? 46.317 3.408 -15.250 1.00 91.50 478 LYS A C 1
ATOM 3734 O O . LYS A 1 478 ? 47.541 3.501 -15.203 1.00 91.50 478 LYS A O 1
ATOM 3739 N N . LYS A 1 479 ? 45.517 4.479 -15.322 1.00 90.00 479 LYS A N 1
ATOM 3740 C CA . LYS A 1 479 ? 46.010 5.868 -15.387 1.00 90.00 479 LYS A CA 1
ATOM 3741 C C . LYS A 1 479 ? 46.801 6.264 -14.134 1.00 90.00 479 LYS A C 1
ATOM 3743 O O . LYS A 1 479 ? 47.794 6.984 -14.229 1.00 90.00 479 LYS A O 1
ATOM 3748 N N . GLN A 1 480 ? 46.393 5.806 -12.949 1.00 85.94 480 GLN A N 1
ATOM 3749 C CA . GLN A 1 480 ? 47.117 6.067 -11.702 1.00 85.94 480 GLN A CA 1
ATOM 3750 C C . GLN A 1 480 ? 48.475 5.350 -11.672 1.00 85.94 480 GLN A C 1
ATOM 3752 O O . GLN A 1 480 ? 49.470 5.934 -11.237 1.00 85.94 480 GLN A O 1
ATOM 3757 N N . ASP A 1 481 ? 48.535 4.109 -12.151 1.00 88.12 481 ASP A N 1
ATOM 3758 C CA . ASP A 1 481 ? 49.773 3.335 -12.229 1.00 88.12 481 ASP A CA 1
ATOM 3759 C C . ASP A 1 481 ? 50.734 3.882 -13.295 1.00 88.12 481 ASP A C 1
ATOM 3761 O O . ASP A 1 481 ? 51.945 3.919 -13.063 1.00 88.12 481 ASP A O 1
ATOM 3765 N N . GLU A 1 482 ? 50.216 4.372 -14.424 1.00 86.88 482 GLU A N 1
ATOM 3766 C CA . GLU A 1 482 ? 50.987 5.095 -15.446 1.00 86.88 482 GLU A CA 1
ATOM 3767 C C . GLU A 1 482 ? 51.594 6.385 -14.873 1.00 86.88 482 GLU A C 1
ATOM 3769 O O . GLU A 1 482 ? 52.816 6.547 -14.910 1.00 86.88 482 GLU A O 1
ATOM 3774 N N . LYS A 1 483 ? 50.794 7.224 -14.197 1.00 84.00 483 LYS A N 1
ATOM 3775 C CA . LYS A 1 483 ? 51.292 8.428 -13.502 1.00 84.00 483 LYS A CA 1
ATOM 3776 C C . LYS A 1 483 ? 52.349 8.101 -12.441 1.00 84.00 483 LYS A C 1
ATOM 3778 O O . LYS A 1 483 ? 53.370 8.779 -12.343 1.00 84.00 483 LYS A O 1
ATOM 3783 N N . LYS A 1 484 ? 52.163 7.032 -11.653 1.00 79.56 484 LYS A N 1
ATOM 3784 C CA . LYS A 1 484 ? 53.169 6.571 -10.672 1.00 79.56 484 LYS A CA 1
ATOM 3785 C C . LYS A 1 484 ? 54.476 6.131 -11.342 1.00 79.56 484 LYS A C 1
ATOM 3787 O O . LYS A 1 484 ? 55.549 6.338 -10.770 1.00 79.56 484 LYS A O 1
ATOM 3792 N N . LYS A 1 485 ? 54.414 5.511 -12.526 1.00 78.75 485 LYS A N 1
ATOM 3793 C CA . LYS A 1 485 ? 55.601 5.108 -13.300 1.00 78.75 485 LYS A CA 1
ATOM 3794 C C . LYS A 1 485 ? 56.331 6.312 -13.905 1.00 78.75 485 LYS A C 1
ATOM 3796 O O . LYS A 1 485 ? 57.560 6.327 -13.849 1.00 78.75 485 LYS A O 1
ATOM 3801 N N . GLU A 1 486 ? 55.616 7.322 -14.399 1.00 73.56 486 GLU A N 1
ATOM 3802 C CA . GLU A 1 486 ? 56.203 8.573 -14.910 1.00 73.56 486 GLU A CA 1
ATOM 3803 C C . GLU A 1 486 ? 56.900 9.381 -13.811 1.00 73.56 486 GLU A C 1
ATOM 3805 O O . GLU A 1 486 ? 58.066 9.741 -13.965 1.00 73.56 486 GLU A O 1
ATOM 3810 N N . VAL A 1 487 ? 56.272 9.556 -12.641 1.00 69.00 487 VAL A N 1
ATOM 3811 C CA . VAL A 1 487 ? 56.905 10.228 -11.486 1.00 69.00 487 VAL A CA 1
ATOM 3812 C C . VAL A 1 487 ? 58.175 9.490 -11.030 1.00 69.00 487 VAL A C 1
ATOM 3814 O O . VAL A 1 487 ? 59.170 10.113 -10.655 1.00 69.00 487 VAL A O 1
ATOM 3817 N N . LYS A 1 488 ? 58.192 8.150 -11.105 1.00 60.88 488 LYS A N 1
ATOM 3818 C CA . LYS A 1 488 ? 59.392 7.339 -10.825 1.00 60.88 488 LYS A CA 1
ATOM 3819 C C . LYS A 1 488 ? 60.475 7.433 -11.910 1.00 60.88 488 LYS A C 1
ATOM 3821 O O . LYS A 1 488 ? 61.618 7.090 -11.606 1.00 60.88 488 LYS A O 1
ATOM 3826 N N . LYS A 1 489 ? 60.152 7.817 -13.150 1.00 58.97 489 LYS A N 1
ATOM 3827 C CA . LYS A 1 489 ? 61.138 8.095 -14.212 1.00 58.97 489 LYS A CA 1
ATOM 3828 C C . LYS A 1 489 ? 61.688 9.521 -14.093 1.00 58.97 489 LYS A C 1
ATOM 3830 O O . LYS A 1 489 ? 62.899 9.669 -14.047 1.00 58.97 489 LYS A O 1
ATOM 3835 N N . GLY A 1 490 ? 60.839 10.523 -13.853 1.00 54.50 490 GLY A N 1
ATOM 3836 C CA . GLY A 1 490 ? 61.273 11.912 -13.632 1.00 54.50 490 GLY A CA 1
ATOM 3837 C C . GLY A 1 490 ? 62.156 12.115 -12.390 1.00 54.50 490 GLY A C 1
ATOM 3838 O O . GLY A 1 490 ? 63.018 12.982 -12.384 1.00 54.50 490 GLY A O 1
ATOM 3839 N N . LYS A 1 491 ? 62.023 11.274 -11.350 1.00 52.94 491 LYS A N 1
ATOM 3840 C CA . LYS A 1 491 ? 62.976 11.237 -10.216 1.00 52.94 491 LYS A CA 1
ATOM 3841 C C . LYS A 1 491 ? 64.342 10.614 -10.551 1.00 52.94 491 LYS A C 1
ATOM 3843 O O . LYS A 1 491 ? 65.254 10.728 -9.734 1.00 52.94 491 LYS A O 1
ATOM 3848 N N . ARG A 1 492 ? 64.465 9.900 -11.675 1.00 53.72 492 ARG A N 1
ATOM 3849 C CA . ARG A 1 492 ? 65.692 9.216 -12.118 1.00 53.72 492 ARG A CA 1
ATOM 3850 C C . ARG A 1 492 ? 66.421 9.952 -13.245 1.00 53.72 492 ARG A C 1
ATOM 3852 O O . ARG A 1 492 ? 67.614 9.710 -13.398 1.00 53.72 492 ARG A O 1
ATOM 3859 N N . ASP A 1 493 ? 65.753 10.853 -13.963 1.00 49.72 493 ASP A N 1
ATOM 3860 C CA . ASP A 1 493 ? 66.404 11.702 -14.961 1.00 49.72 493 ASP A CA 1
ATOM 3861 C C . ASP A 1 493 ? 67.230 12.823 -14.301 1.00 49.72 493 ASP A C 1
ATOM 3863 O O . ASP A 1 493 ? 66.864 13.417 -13.282 1.00 49.72 493 ASP A O 1
ATOM 3867 N N . ALA A 1 494 ? 68.425 13.019 -14.853 1.00 54.69 494 ALA A N 1
ATOM 3868 C CA . ALA A 1 494 ? 69.556 13.734 -14.280 1.00 54.69 494 ALA A CA 1
ATOM 3869 C C . ALA A 1 494 ? 69.278 15.230 -14.037 1.00 54.69 494 ALA A C 1
ATOM 3871 O O . ALA A 1 494 ? 69.114 16.005 -14.972 1.00 54.69 494 ALA A O 1
ATOM 3872 N N . GLY A 1 495 ? 69.280 15.642 -12.765 1.00 57.59 495 GLY A N 1
ATOM 3873 C CA . GLY A 1 495 ? 69.141 17.049 -12.360 1.00 57.59 495 GLY A CA 1
ATOM 3874 C C . GLY A 1 495 ? 68.555 17.267 -10.963 1.00 57.59 495 GLY A C 1
ATOM 3875 O O . GLY A 1 495 ? 68.558 18.389 -10.467 1.00 57.59 495 GLY A O 1
ATOM 3876 N N . GLY A 1 496 ? 68.065 16.212 -10.300 1.00 58.16 496 GLY A N 1
ATOM 3877 C CA . GLY A 1 496 ? 67.479 16.325 -8.962 1.00 58.16 496 GLY A CA 1
ATOM 3878 C C . GLY A 1 496 ? 68.429 16.945 -7.929 1.00 58.16 496 GLY A C 1
ATOM 3879 O O . GLY A 1 496 ? 69.640 16.748 -8.002 1.00 58.16 496 GLY A O 1
ATOM 3880 N N . LEU A 1 497 ? 67.860 17.631 -6.929 1.00 57.94 497 LEU A N 1
ATOM 3881 C CA . LEU A 1 497 ? 68.544 18.362 -5.845 1.00 57.94 497 LEU A CA 1
ATOM 3882 C C . LEU A 1 497 ? 69.795 17.667 -5.279 1.00 57.94 497 LEU A C 1
ATOM 3884 O O . LEU A 1 497 ? 70.751 18.344 -4.937 1.00 57.94 497 LEU A O 1
ATOM 3888 N N . LYS A 1 498 ? 69.846 16.327 -5.229 1.00 59.97 498 LYS A N 1
ATOM 3889 C CA . LYS A 1 498 ? 71.034 15.561 -4.804 1.00 59.97 498 LYS A CA 1
ATOM 3890 C C . LYS A 1 498 ? 72.254 15.727 -5.727 1.00 59.97 498 LYS A C 1
ATOM 3892 O O . LYS A 1 498 ? 73.374 15.768 -5.230 1.00 59.97 4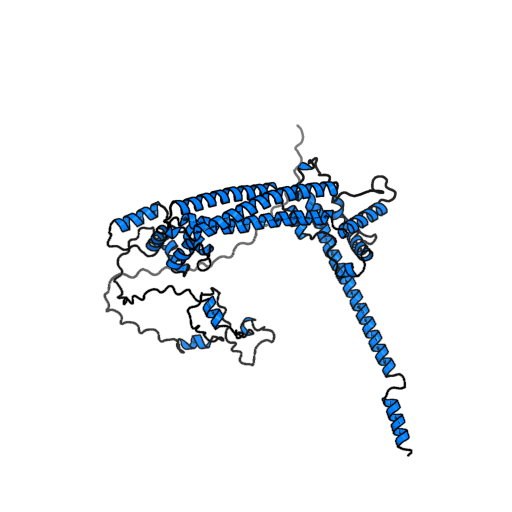98 LYS A O 1
ATOM 3897 N N . ALA A 1 499 ? 72.056 15.811 -7.042 1.00 61.25 499 ALA A N 1
ATOM 3898 C CA . ALA A 1 499 ? 73.124 16.060 -8.011 1.00 61.25 499 ALA A CA 1
ATOM 3899 C C . ALA A 1 499 ? 73.598 17.522 -7.946 1.00 61.25 499 ALA A C 1
ATOM 3901 O O . ALA A 1 499 ? 74.802 17.760 -7.920 1.00 61.25 499 ALA A O 1
ATOM 3902 N N . GLN A 1 500 ? 72.671 18.479 -7.806 1.00 62.09 500 GLN A N 1
ATOM 3903 C CA . GLN A 1 500 ? 72.999 19.899 -7.610 1.00 62.09 500 GLN A CA 1
ATOM 3904 C C . GLN A 1 500 ? 73.704 20.166 -6.270 1.00 62.09 500 GLN A C 1
ATOM 3906 O O . GLN A 1 500 ? 74.663 20.932 -6.233 1.00 62.09 500 GLN A O 1
ATOM 3911 N N . LEU A 1 501 ? 73.307 19.489 -5.184 1.00 63.09 501 LEU A N 1
ATOM 3912 C CA . LEU A 1 501 ? 73.964 19.600 -3.875 1.00 63.09 501 LEU A CA 1
ATOM 3913 C C . LEU A 1 501 ? 75.402 19.067 -3.924 1.00 63.09 501 LEU A C 1
ATOM 3915 O O . LEU A 1 501 ? 76.302 19.674 -3.356 1.00 63.09 501 LEU A O 1
ATOM 3919 N N . LYS A 1 502 ? 75.634 17.967 -4.654 1.00 63.66 502 LYS A N 1
ATOM 3920 C CA . LYS A 1 502 ? 76.973 17.391 -4.843 1.00 63.66 502 LYS A CA 1
ATOM 3921 C C . LYS A 1 502 ? 77.867 18.288 -5.711 1.00 63.66 502 LYS A C 1
ATOM 3923 O O . LYS A 1 502 ? 79.068 18.358 -5.477 1.00 63.66 502 LYS A O 1
ATOM 3928 N N . GLN A 1 503 ? 77.282 19.012 -6.669 1.00 63.06 503 GLN A N 1
ATOM 3929 C CA . GLN A 1 503 ? 77.987 19.994 -7.502 1.00 63.06 503 GLN A CA 1
ATOM 3930 C C . GLN A 1 503 ? 78.331 21.282 -6.730 1.00 63.06 503 GLN A C 1
ATOM 3932 O O . GLN A 1 503 ? 79.412 21.835 -6.914 1.00 63.06 503 GLN A O 1
ATOM 3937 N N . LEU A 1 504 ? 77.448 21.732 -5.830 1.00 64.69 504 LEU A N 1
ATOM 3938 C CA . LEU A 1 504 ? 77.703 22.858 -4.920 1.00 64.69 504 LEU A CA 1
ATOM 3939 C C . LEU A 1 504 ? 78.732 22.508 -3.835 1.00 64.69 504 LEU A C 1
ATOM 3941 O O . LEU A 1 504 ? 79.594 23.328 -3.542 1.00 64.69 504 LEU A O 1
ATOM 3945 N N . GLN A 1 505 ? 78.700 21.286 -3.293 1.00 63.44 505 GLN A N 1
ATOM 3946 C CA . GLN A 1 505 ? 79.717 20.803 -2.350 1.00 63.44 505 GLN A CA 1
ATOM 3947 C C . GLN A 1 505 ? 81.102 20.667 -2.993 1.00 63.44 505 GLN A C 1
ATOM 3949 O O . GLN A 1 505 ? 82.094 20.943 -2.330 1.00 63.44 505 GLN A O 1
ATOM 3954 N N . GLY A 1 506 ? 81.181 20.292 -4.275 1.00 63.44 506 GLY A N 1
ATOM 3955 C CA . GLY A 1 506 ? 82.448 20.279 -5.013 1.00 63.44 506 GLY A CA 1
ATOM 3956 C C . GLY A 1 506 ? 83.049 21.678 -5.184 1.00 63.44 506 GLY A C 1
ATOM 3957 O O . GLY A 1 506 ? 84.241 21.854 -4.975 1.00 63.44 506 GLY A O 1
ATOM 3958 N N . LYS A 1 507 ? 82.217 22.688 -5.475 1.00 62.88 507 LYS A N 1
ATOM 3959 C CA . LYS A 1 507 ? 82.667 24.085 -5.622 1.00 62.88 507 LYS A CA 1
ATOM 3960 C C . LYS A 1 507 ? 83.078 24.759 -4.310 1.00 62.88 507 LYS A C 1
ATOM 3962 O O . LYS A 1 507 ? 83.840 25.712 -4.356 1.00 62.88 507 LYS A O 1
ATOM 3967 N N . LEU A 1 508 ? 82.588 24.285 -3.162 1.00 54.47 508 LEU A N 1
ATOM 3968 C CA . LEU A 1 508 ? 82.945 24.830 -1.845 1.00 54.47 508 LEU A CA 1
ATOM 3969 C C . LEU A 1 508 ? 84.279 24.278 -1.303 1.00 54.47 508 LEU A C 1
ATOM 3971 O O . LEU A 1 508 ? 84.761 24.767 -0.292 1.00 54.47 508 LEU A O 1
ATOM 3975 N N . MET A 1 509 ? 84.857 23.250 -1.937 1.00 55.78 509 MET A N 1
ATOM 3976 C CA . MET A 1 509 ? 86.154 22.672 -1.547 1.00 55.78 509 MET A CA 1
ATOM 3977 C C . MET A 1 509 ? 87.328 23.147 -2.423 1.00 55.78 509 MET A C 1
ATOM 3979 O O . MET A 1 509 ? 88.457 22.726 -2.194 1.00 55.78 509 MET A O 1
ATOM 3983 N N . GLU A 1 510 ? 87.076 24.016 -3.409 1.00 55.03 510 GLU A N 1
ATOM 3984 C CA . GLU A 1 510 ? 88.102 24.657 -4.259 1.00 55.03 510 GLU A CA 1
ATOM 3985 C C . GLU A 1 510 ? 88.350 26.141 -3.902 1.00 55.03 510 GLU A C 1
ATOM 3987 O O . GLU A 1 510 ? 89.050 26.850 -4.623 1.00 55.03 510 GLU A O 1
ATOM 3992 N N . THR A 1 511 ? 87.807 26.604 -2.774 1.00 44.62 511 THR A N 1
ATOM 3993 C CA . THR A 1 511 ? 88.108 27.892 -2.119 1.00 44.62 511 THR A CA 1
ATOM 3994 C C . THR A 1 511 ? 88.538 27.626 -0.695 1.00 44.62 511 THR A C 1
ATOM 3996 O O . THR A 1 511 ? 89.500 28.278 -0.238 1.00 44.62 511 THR A O 1
#

Mean predicted aligned error: 16.85 Å

pLDDT: mean 81.76, std 18.06, range [35.22, 98.56]

Foldseek 3Di:
DDDDDDDDPDDDDDDDDDDDDDDDDDDDDDDDDDDDDDDDDDDDDDDPDPDAPVPHPVVVVVQAPDDDDDDPAAFQDDPDDDDGDGDPPDPPDDDDPDDDDPPVRVDDDDDDPPVVVVCVVGGDPDPPPPDDPDDDDPDDPFAADDQDDPVLLVVLVVLVVVQPDDVVQVLVCLLAVHCPNPHLVSLVSCLVSADDPVSQVSLVVCVVVVDPHHHDPSSVSNNSCVVRQLNNLSSLLSVLLVVLVVLLVVLVVLLVLLLVQLCLLQPQPLLVLLQVLVLVVQQVVCPPPPVGHPDPHDALLCLLVQQVDADPVRPDGNLLVSLVVSDVVVDDCCLQPNDQSHDALVSLVSLLPDDLVVSVVSLVVSVVSLVVSVVSLVVSCVPDDPVSNPPSNVVSVVSSVVSVVSSVVSVVSSVVSVVSVLVSCVSNVHDFPDPDDSNRDGSNRPSVSCNSNSVVNVVSSVVSSVVSVVVVVVVVVVVVVVVVVVVVVVVVPPDPPVNVVVVVVVVVVVD

Radius of gyration: 40.13 Å; Cα contacts (8 Å, |Δi|>4): 341; chains: 1; bounding box: 117×86×113 Å

Nearest PDB structures (foldseek):
  2j1d-assembly1_G-2  TM=6.353E-01  e=9.048E-16  Homo sapiens
  2z6e-assembly2_D  TM=6.262E-01  e=9.308E-15  unclassified
  3o4x-assembly2_F  TM=5.812E-01  e=1.416E-15  Mus musculus
  4eah-assembly2_B  TM=5.769E-01  e=4.469E-14  Mus musculus
  1ux5-assembly1_A  TM=4.939E-01  e=3.826E-10  Saccharomyces cerevisiae

InterPro domains:
  IPR001265 Formin homology family, Cappuccino subfamily [PR00828] (99-122)
  IPR001265 Formin homology family, Cappuccino subfamily [PR00828] (164-186)
  IPR001265 Formin homology family, Cappuccino subfamily [PR00828] (265-284)
  IPR001265 Formin homology family, Cappuccino subfamily [PR00828] (347-368)
  IPR001265 Formin homology family, Cappuccino subfamily [PR00828] (445-464)
  IPR015425 Formin, FH2 domain [PF02181] (66-458)
  IPR015425 Formin, FH2 domain [PS51444] (65-483)
  IPR015425 Formin, FH2 domain [SM00498] (65-472)
  IPR042201 Formin, FH2 domain superfamily [G3DSA:1.20.58.2220] (59-468)

Organism: NCBI:txid1464854